Protein AF-A0A2I0U161-F1 (afdb_monomer_lite)

InterPro domains:
  IPR012852 Calcium binding and coiled-coil domain-like [PF07888] (81-369)
  IPR041611 SKICH domain [PF17751] (10-76)
  IPR051002 Ubiquitin-binding and autophagy-associated domain-containing protein [PTHR31915] (11-538)

Radius of gyration: 94.21 Å; chains: 1; bounding box: 213×120×271 Å

Structure (mmCIF, N/CA/C/O backbone):
data_AF-A0A2I0U161-F1
#
_entry.id   AF-A0A2I0U161-F1
#
loop_
_atom_site.group_PDB
_atom_site.id
_atom_site.type_symbol
_atom_site.label_atom_id
_atom_site.label_alt_id
_atom_site.label_comp_id
_atom_site.label_asym_id
_atom_site.label_entity_id
_atom_site.label_seq_id
_atom_site.pdbx_PDB_ins_code
_atom_site.Cartn_x
_atom_site.Cartn_y
_atom_site.Cartn_z
_atom_site.occupancy
_atom_site.B_iso_or_equiv
_atom_site.auth_seq_id
_atom_site.auth_comp_id
_atom_site.auth_asym_id
_atom_site.auth_atom_id
_atom_site.pdbx_PDB_model_num
ATOM 1 N N . MET A 1 1 ? 90.622 52.569 -110.192 1.00 50.72 1 MET A N 1
ATOM 2 C CA . MET A 1 1 ? 90.508 51.304 -110.952 1.00 50.72 1 MET A CA 1
ATOM 3 C C . MET A 1 1 ? 89.036 51.105 -111.266 1.00 50.72 1 MET A C 1
ATOM 5 O O . MET A 1 1 ? 88.231 51.271 -110.363 1.00 50.72 1 MET A O 1
ATOM 9 N N . SER A 1 2 ? 88.685 50.882 -112.530 1.00 50.69 2 SER A N 1
ATOM 10 C CA . SER A 1 2 ? 87.292 50.787 -112.996 1.00 50.69 2 SER A CA 1
ATOM 11 C C . SER A 1 2 ? 86.646 49.446 -112.603 1.00 50.69 2 SER A C 1
ATOM 13 O O . SER A 1 2 ? 87.387 48.467 -112.459 1.00 50.69 2 SER A O 1
ATOM 15 N N . PRO A 1 3 ? 85.306 49.372 -112.456 1.00 58.84 3 PRO A N 1
ATOM 16 C CA . PRO A 1 3 ? 84.601 48.122 -112.169 1.00 58.84 3 PRO A CA 1
ATOM 17 C C . PRO A 1 3 ? 84.909 47.044 -113.218 1.00 58.84 3 PRO A C 1
ATOM 19 O O . PRO A 1 3 ? 85.088 47.329 -114.403 1.00 58.84 3 PRO A O 1
ATOM 22 N N . ALA A 1 4 ? 85.004 45.802 -112.753 1.00 63.31 4 ALA A N 1
ATOM 23 C CA . ALA A 1 4 ? 85.374 44.612 -113.512 1.00 63.31 4 ALA A CA 1
ATOM 24 C C . ALA A 1 4 ? 84.155 43.670 -113.596 1.00 63.31 4 ALA A C 1
ATOM 26 O O . ALA A 1 4 ? 83.502 43.462 -112.570 1.00 63.31 4 ALA A O 1
ATOM 27 N N . PRO A 1 5 ? 83.770 43.141 -114.770 1.00 67.62 5 PRO A N 1
ATOM 28 C CA . PRO A 1 5 ? 82.579 42.303 -114.874 1.00 67.62 5 PRO A CA 1
ATOM 29 C C . PRO A 1 5 ? 82.825 40.861 -114.398 1.00 67.62 5 PRO A C 1
ATOM 31 O O . PRO A 1 5 ? 83.836 40.240 -114.716 1.00 67.62 5 PRO A O 1
ATOM 34 N N . SER A 1 6 ? 81.865 40.298 -113.663 1.00 69.00 6 SER A N 1
ATOM 35 C CA . SER A 1 6 ? 81.750 38.851 -113.447 1.00 69.00 6 SER A CA 1
ATOM 36 C C . SER A 1 6 ? 80.784 38.278 -114.477 1.00 69.00 6 SER A C 1
ATOM 38 O O . SER A 1 6 ? 79.615 38.664 -114.532 1.00 69.00 6 SER A O 1
ATOM 40 N N . ALA A 1 7 ? 81.283 37.375 -115.309 1.00 69.00 7 ALA A N 1
ATOM 41 C CA . ALA A 1 7 ? 80.540 36.771 -116.401 1.00 69.00 7 ALA A CA 1
ATOM 42 C C . ALA A 1 7 ? 80.150 35.330 -116.056 1.00 69.00 7 ALA A C 1
ATOM 44 O O . ALA A 1 7 ? 80.953 34.577 -115.510 1.00 69.00 7 ALA A O 1
ATOM 45 N N . LEU A 1 8 ? 78.924 34.940 -116.388 1.00 77.94 8 LEU A N 1
ATOM 46 C CA . LEU A 1 8 ? 78.521 33.544 -116.488 1.00 77.94 8 LEU A CA 1
ATOM 47 C C . LEU A 1 8 ? 78.886 33.059 -117.889 1.00 77.94 8 LEU A C 1
ATOM 49 O O . LEU A 1 8 ? 78.466 33.658 -118.880 1.00 77.94 8 LEU A O 1
ATOM 53 N N . VAL A 1 9 ? 79.663 31.988 -117.974 1.00 69.00 9 VAL A N 1
ATOM 54 C CA . VAL A 1 9 ? 80.212 31.497 -119.237 1.00 69.00 9 VAL A CA 1
ATOM 55 C C . VAL A 1 9 ? 79.930 30.002 -119.360 1.00 69.00 9 VAL A C 1
ATOM 57 O O . VAL A 1 9 ? 80.075 29.265 -118.383 1.00 69.00 9 VAL A O 1
ATOM 60 N N . SER A 1 10 ? 79.513 29.550 -120.544 1.00 68.38 10 SER A N 1
ATOM 61 C CA . SER A 1 10 ? 79.378 28.119 -120.839 1.00 68.38 10 SER A CA 1
ATOM 62 C C . SER A 1 10 ? 80.756 27.455 -120.815 1.00 68.38 10 SER A C 1
ATOM 64 O O . SER A 1 10 ? 81.716 27.992 -121.373 1.00 68.38 10 SER A O 1
ATOM 66 N N . VAL A 1 11 ? 80.876 26.303 -120.157 1.00 71.75 11 VAL A N 1
ATOM 67 C CA . VAL A 1 11 ? 82.139 25.560 -120.026 1.00 71.75 11 VAL A CA 1
ATOM 68 C C . VAL A 1 11 ? 82.678 25.206 -121.422 1.00 71.75 11 VAL A C 1
ATOM 70 O O . VAL A 1 11 ? 81.944 24.695 -122.258 1.00 71.75 11 VAL A O 1
ATOM 73 N N . GLY A 1 12 ? 83.959 25.502 -121.689 1.00 68.25 12 GLY A N 1
ATOM 74 C CA . GLY A 1 12 ? 84.580 25.354 -123.022 1.00 68.25 12 GLY A CA 1
ATOM 75 C C . GLY A 1 12 ? 84.825 26.664 -123.790 1.00 68.25 12 GLY A C 1
ATOM 76 O O . GLY A 1 12 ? 85.214 26.631 -124.956 1.00 68.25 12 GLY A O 1
ATOM 77 N N . TRP A 1 13 ? 84.626 27.817 -123.149 1.00 79.19 13 TRP A N 1
ATOM 78 C CA . TRP A 1 13 ? 84.921 29.141 -123.707 1.00 79.19 13 TRP A CA 1
ATOM 79 C C . TRP A 1 13 ? 86.401 29.342 -124.074 1.00 79.19 13 TRP A C 1
ATOM 81 O O . TRP A 1 13 ? 87.299 28.813 -123.420 1.00 79.19 13 TRP A O 1
ATOM 91 N N . SER A 1 14 ? 86.660 30.144 -125.114 1.00 74.38 14 SER A N 1
ATOM 92 C CA . SER A 1 14 ? 88.018 30.450 -125.601 1.00 74.38 14 SER A CA 1
ATOM 93 C C . SER A 1 14 ? 88.450 31.879 -125.276 1.00 74.38 14 SER A C 1
ATOM 95 O O . SER A 1 14 ? 89.640 32.152 -125.109 1.00 74.38 14 SER A O 1
ATOM 97 N N . THR A 1 15 ? 87.501 32.813 -125.173 1.00 79.50 15 THR A N 1
ATOM 98 C CA . THR A 1 15 ? 87.773 34.222 -124.872 1.00 79.50 15 THR A CA 1
ATOM 99 C C . THR A 1 15 ? 86.749 34.804 -123.899 1.00 79.50 15 THR A C 1
ATOM 101 O O . THR A 1 15 ? 85.630 34.315 -123.781 1.00 79.50 15 THR A O 1
ATOM 104 N N . ALA A 1 16 ? 87.083 35.925 -123.250 1.00 79.12 16 ALA A N 1
ATOM 105 C CA . ALA A 1 16 ? 86.163 36.639 -122.356 1.00 79.12 16 ALA A CA 1
ATOM 106 C C . ALA A 1 16 ? 84.916 37.232 -123.059 1.00 79.12 16 ALA A C 1
ATOM 108 O O . ALA A 1 16 ? 84.091 37.862 -122.401 1.00 79.12 16 ALA A O 1
ATOM 109 N N . ARG A 1 17 ? 84.782 37.076 -124.385 1.00 79.75 17 ARG A N 1
ATOM 110 C CA . ARG A 1 17 ? 83.601 37.488 -125.161 1.00 79.75 17 ARG A CA 1
ATOM 111 C C . ARG A 1 17 ? 82.532 36.397 -125.247 1.00 79.75 17 ARG A C 1
ATOM 113 O O . ARG A 1 17 ? 81.406 36.723 -125.597 1.00 79.75 17 ARG A O 1
ATOM 120 N N . ASP A 1 18 ? 82.860 35.157 -124.888 1.00 83.62 18 ASP A N 1
ATOM 121 C CA . ASP A 1 18 ? 81.976 33.990 -125.028 1.00 83.62 18 ASP A CA 1
ATOM 122 C C . ASP A 1 18 ? 81.000 33.843 -123.840 1.00 83.62 18 ASP A C 1
ATOM 124 O O . ASP A 1 18 ? 80.571 32.742 -123.505 1.00 83.62 18 ASP A O 1
ATOM 128 N N . TYR A 1 19 ? 80.682 34.941 -123.145 1.00 85.00 19 TYR A N 1
ATOM 129 C CA . TYR A 1 19 ? 79.803 34.911 -121.977 1.00 85.00 19 TYR A CA 1
ATOM 130 C C . TYR A 1 19 ? 78.339 34.690 -122.374 1.00 85.00 19 TYR A C 1
ATOM 132 O O . TYR A 1 19 ? 77.871 35.211 -123.385 1.00 85.00 19 TYR A O 1
ATOM 140 N N . TYR A 1 20 ? 77.594 33.975 -121.529 1.00 86.75 20 TYR A N 1
ATOM 141 C CA . TYR A 1 20 ? 76.142 33.840 -121.657 1.00 86.75 20 TYR A CA 1
ATOM 142 C C . TYR A 1 20 ? 75.437 35.095 -121.126 1.00 86.75 20 TYR A C 1
ATOM 144 O O . TYR A 1 20 ? 74.627 35.721 -121.801 1.00 86.75 20 TYR A O 1
ATOM 152 N N . THR A 1 21 ? 75.795 35.508 -119.910 1.00 88.06 21 THR A N 1
ATOM 153 C CA . THR A 1 21 ? 75.337 36.755 -119.287 1.00 88.06 21 THR A CA 1
ATOM 154 C C . THR A 1 21 ? 76.431 37.297 -118.373 1.00 88.06 21 THR A C 1
ATOM 156 O O . THR A 1 21 ? 77.339 36.563 -117.987 1.00 88.06 21 THR A O 1
ATOM 159 N N . PHE A 1 22 ? 76.391 38.576 -118.015 1.00 88.44 22 PHE A N 1
ATOM 160 C CA . PHE A 1 22 ? 77.365 39.156 -117.093 1.00 88.44 22 PHE A CA 1
ATOM 161 C C . PHE A 1 22 ? 76.738 40.227 -116.212 1.00 88.44 22 PHE A C 1
ATOM 163 O O . PHE A 1 22 ? 75.762 40.879 -116.580 1.00 88.44 22 PHE A O 1
ATOM 170 N N . LEU A 1 23 ? 77.347 40.430 -115.049 1.00 86.94 23 LEU A N 1
ATOM 171 C CA . LEU A 1 23 ? 77.054 41.537 -114.153 1.00 86.94 23 LEU A CA 1
ATOM 172 C C . LEU A 1 23 ? 78.354 42.235 -113.775 1.00 86.94 23 LEU A C 1
ATOM 174 O O . LEU A 1 23 ? 79.402 41.610 -113.620 1.00 86.94 23 LEU A O 1
ATOM 178 N N . TRP A 1 24 ? 78.299 43.552 -113.611 1.00 84.56 24 TRP A N 1
ATOM 179 C CA . TRP A 1 24 ? 79.437 44.299 -113.087 1.00 84.56 24 TRP A CA 1
ATOM 180 C C . TRP A 1 24 ? 79.663 43.924 -111.624 1.00 84.56 24 TRP A C 1
ATOM 182 O O . TRP A 1 24 ? 78.730 43.995 -110.826 1.00 84.56 24 TRP A O 1
ATOM 192 N N . SER A 1 25 ? 80.893 43.541 -111.265 1.00 82.75 25 SER A N 1
ATOM 193 C CA . SER A 1 25 ? 81.237 43.349 -109.858 1.00 82.75 25 SER A CA 1
ATOM 194 C C . SER A 1 25 ? 81.191 44.710 -109.162 1.00 82.75 25 SER A C 1
ATOM 196 O O . SER A 1 25 ? 81.918 45.617 -109.590 1.00 82.75 25 SER A O 1
ATOM 198 N N . PRO A 1 26 ? 80.367 44.888 -108.114 1.00 81.25 26 PRO A N 1
ATOM 199 C CA . PRO A 1 26 ? 80.330 46.139 -107.375 1.00 81.25 26 PRO A CA 1
ATOM 200 C C . PRO A 1 26 ? 81.693 46.385 -106.726 1.00 81.25 26 PRO A C 1
ATOM 202 O O . PRO A 1 26 ? 82.349 45.456 -106.250 1.00 81.25 26 PRO A O 1
ATOM 205 N N . MET A 1 27 ? 82.132 47.641 -106.734 1.00 77.12 27 MET A N 1
ATOM 206 C CA . MET A 1 27 ? 83.358 48.047 -106.052 1.00 77.12 27 MET A CA 1
ATOM 207 C C . MET A 1 27 ? 83.079 48.091 -104.538 1.00 77.12 27 MET A C 1
ATOM 209 O O . MET A 1 27 ? 82.172 48.823 -104.140 1.00 77.12 27 MET A O 1
ATOM 213 N N . PRO A 1 28 ? 83.813 47.349 -103.687 1.00 79.81 28 PRO A N 1
ATOM 214 C CA . PRO A 1 28 ? 83.628 47.425 -102.239 1.00 79.81 28 PRO A CA 1
ATOM 215 C C . PRO A 1 28 ? 83.966 48.830 -101.716 1.00 79.81 28 PRO A C 1
ATOM 217 O O . PRO A 1 28 ? 85.031 49.357 -102.035 1.00 79.81 28 PRO A O 1
ATOM 220 N N . GLU A 1 29 ? 83.090 49.427 -100.900 1.00 74.38 29 GLU A N 1
ATOM 221 C CA . GLU A 1 29 ? 83.230 50.824 -100.438 1.00 74.38 29 GLU A CA 1
ATOM 222 C C . GLU A 1 29 ? 84.490 51.070 -99.579 1.00 74.38 29 GLU A C 1
ATOM 224 O O . GLU A 1 29 ? 85.057 52.157 -99.631 1.00 74.38 29 GLU A O 1
ATOM 229 N N . ASN A 1 30 ? 84.985 50.052 -98.861 1.00 73.75 30 ASN A N 1
ATOM 230 C CA . ASN A 1 30 ? 86.155 50.132 -97.968 1.00 73.75 30 ASN A CA 1
ATOM 231 C C . ASN A 1 30 ? 87.313 49.223 -98.425 1.00 73.75 30 ASN A C 1
ATOM 233 O O . ASN A 1 30 ? 87.887 48.479 -97.628 1.00 73.75 30 ASN A O 1
ATOM 237 N N . TYR A 1 31 ? 87.628 49.216 -99.722 1.00 77.19 31 TYR A N 1
ATOM 238 C CA . TYR A 1 31 ? 88.674 48.343 -100.263 1.00 77.19 31 TYR A CA 1
ATOM 239 C C . TYR A 1 31 ? 90.085 48.735 -99.779 1.00 77.19 31 TYR A C 1
ATOM 241 O O . TYR A 1 31 ? 90.550 49.848 -100.030 1.00 77.19 31 TYR A O 1
ATOM 249 N N . VAL A 1 32 ? 90.788 47.787 -99.149 1.00 77.81 32 VAL A N 1
ATOM 250 C CA . VAL A 1 32 ? 92.214 47.888 -98.788 1.00 77.81 32 VAL A CA 1
ATOM 251 C C . VAL A 1 32 ? 93.008 46.867 -99.602 1.00 77.81 32 VAL A C 1
ATOM 253 O O . VAL A 1 32 ? 92.640 45.691 -99.664 1.00 77.81 32 VAL A O 1
ATOM 256 N N . GLU A 1 33 ? 94.103 47.301 -100.226 1.00 74.75 33 GLU A N 1
ATOM 257 C CA . GLU A 1 33 ? 94.939 46.446 -101.074 1.00 74.75 33 GLU A CA 1
ATOM 258 C C . GLU A 1 33 ? 95.517 45.264 -100.267 1.00 74.75 33 GLU A C 1
ATOM 260 O O . GLU A 1 33 ? 96.139 45.456 -99.225 1.00 74.75 33 GLU A O 1
ATOM 265 N N . GLY A 1 34 ? 95.257 44.029 -100.720 1.00 75.50 34 GLY A N 1
ATOM 266 C CA . GLY A 1 34 ? 95.660 42.785 -100.043 1.00 75.50 34 GLY A CA 1
ATOM 267 C C . GLY A 1 34 ? 94.617 42.162 -99.100 1.00 75.50 34 GLY A C 1
ATOM 268 O O . GLY A 1 34 ? 94.847 41.067 -98.589 1.00 75.50 34 GLY A O 1
ATOM 269 N N . SER A 1 35 ? 93.465 42.806 -98.880 1.00 78.38 35 SER A N 1
ATOM 270 C CA . SER A 1 35 ? 92.367 42.238 -98.080 1.00 78.38 35 SER A CA 1
ATOM 271 C C . SER A 1 35 ? 91.498 41.252 -98.878 1.00 78.38 35 SER A C 1
ATOM 273 O O . SER A 1 35 ? 91.309 41.401 -100.085 1.00 78.38 35 SER A O 1
ATOM 275 N N . THR A 1 36 ? 90.956 40.230 -98.203 1.00 77.88 36 THR A N 1
ATOM 276 C CA . THR A 1 36 ? 89.962 39.315 -98.794 1.00 77.88 36 THR A CA 1
ATOM 277 C C . THR A 1 36 ? 88.570 39.901 -98.594 1.00 77.88 36 THR A C 1
ATOM 279 O O . THR A 1 36 ? 88.166 40.148 -97.459 1.00 77.88 36 THR A O 1
ATOM 282 N N . VAL A 1 37 ? 87.834 40.120 -99.686 1.00 79.69 37 VAL A N 1
ATOM 283 C CA . VAL A 1 37 ? 86.471 40.665 -99.656 1.00 79.69 37 VAL A CA 1
ATOM 284 C C . VAL A 1 37 ? 85.514 39.661 -100.287 1.00 79.69 37 VAL A C 1
ATOM 286 O O . VAL A 1 37 ? 85.737 39.210 -101.409 1.00 79.69 37 VAL A O 1
ATOM 289 N N . ASN A 1 38 ? 84.439 39.335 -99.571 1.00 81.75 38 ASN A N 1
ATOM 290 C CA . ASN A 1 38 ? 83.357 38.510 -100.095 1.00 81.75 38 ASN A CA 1
ATOM 291 C C . ASN A 1 38 ? 82.364 39.395 -100.852 1.00 81.75 38 ASN A C 1
ATOM 293 O O . ASN A 1 38 ? 81.832 40.353 -100.291 1.00 81.75 38 ASN A O 1
ATOM 297 N N . CYS A 1 39 ? 82.097 39.054 -102.110 1.00 78.88 39 CYS A N 1
ATOM 298 C CA . CYS A 1 39 ? 81.130 39.745 -102.957 1.00 78.88 39 CYS A CA 1
ATOM 299 C C . CYS A 1 39 ? 79.983 38.800 -103.315 1.00 78.88 39 CYS A C 1
ATOM 301 O O . CYS A 1 39 ? 80.203 37.618 -103.574 1.00 78.88 39 CYS A O 1
ATOM 303 N N . VAL A 1 40 ? 78.767 39.340 -103.376 1.00 83.12 40 VAL A N 1
ATOM 304 C CA . VAL A 1 40 ? 77.573 38.611 -103.812 1.00 83.12 40 VAL A CA 1
ATOM 305 C C . VAL A 1 40 ? 77.005 39.301 -105.044 1.00 83.12 40 VAL A C 1
ATOM 307 O O . VAL A 1 40 ? 76.886 40.526 -105.081 1.00 83.12 40 VAL A O 1
ATOM 310 N N . LEU A 1 41 ? 76.660 38.504 -106.052 1.00 84.75 41 LEU A N 1
ATOM 311 C CA . LEU A 1 41 ? 76.015 38.953 -107.280 1.00 84.75 41 LEU A CA 1
ATOM 312 C C . LEU A 1 41 ? 74.714 38.185 -107.477 1.00 84.75 41 LEU A C 1
ATOM 314 O O . LEU A 1 41 ? 74.690 36.960 -107.379 1.00 84.75 41 LEU A O 1
ATOM 318 N N . THR A 1 42 ? 73.648 38.912 -107.800 1.00 87.56 42 THR A N 1
ATOM 319 C CA . THR A 1 42 ? 72.323 38.329 -108.017 1.00 87.56 42 THR A CA 1
ATOM 320 C C . THR A 1 42 ? 71.986 38.361 -109.500 1.00 87.56 42 THR A C 1
ATOM 322 O O . THR A 1 42 ? 71.551 39.385 -110.029 1.00 87.56 42 THR A O 1
ATOM 325 N N . PHE A 1 43 ? 72.175 37.227 -110.173 1.00 85.44 43 PHE A N 1
ATOM 326 C CA . PHE A 1 43 ? 71.719 37.037 -111.546 1.00 85.44 43 PHE A CA 1
ATOM 327 C C . PHE A 1 43 ? 70.211 36.806 -111.558 1.00 85.44 43 PHE A C 1
ATOM 329 O O . PHE A 1 43 ? 69.696 35.932 -110.864 1.00 85.44 43 PHE A O 1
ATOM 336 N N . GLN A 1 44 ? 69.495 37.610 -112.338 1.00 86.19 44 GLN A N 1
ATOM 337 C CA . GLN A 1 44 ? 68.054 37.449 -112.481 1.00 86.19 44 GLN A CA 1
ATOM 338 C C . GLN A 1 44 ? 67.747 36.228 -113.350 1.00 86.19 44 GLN A C 1
ATOM 340 O O . GLN A 1 44 ? 68.358 36.055 -114.403 1.00 86.19 44 GLN A O 1
ATOM 345 N N . GLY A 1 45 ? 66.775 35.412 -112.931 1.00 83.06 45 GLY 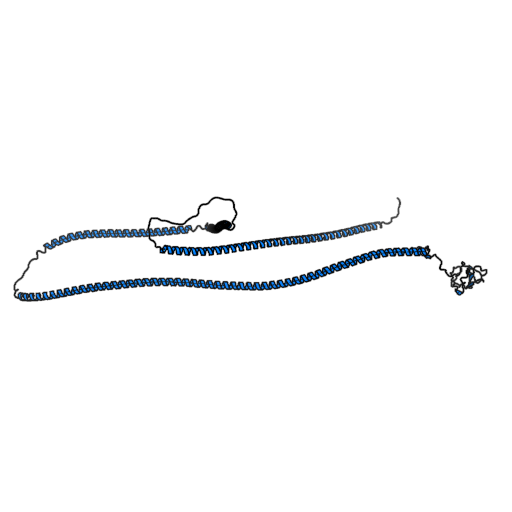A N 1
ATOM 346 C CA . GLY A 1 45 ? 66.499 34.108 -113.546 1.00 83.06 45 GLY A CA 1
ATOM 347 C C . GLY A 1 45 ? 66.195 34.150 -115.045 1.00 83.06 45 GLY A C 1
ATOM 348 O O . GLY A 1 45 ? 66.583 33.246 -115.768 1.00 83.06 45 GLY A O 1
ATOM 349 N N . TYR A 1 46 ? 65.586 35.227 -115.545 1.00 85.69 46 TYR A N 1
ATOM 350 C CA . TYR A 1 46 ? 65.275 35.378 -116.972 1.00 85.69 46 TYR A CA 1
ATOM 351 C C . TYR A 1 46 ? 66.503 35.667 -117.859 1.00 85.69 46 TYR A C 1
ATOM 353 O O . TYR A 1 46 ? 66.390 35.620 -119.080 1.00 85.69 46 TYR A O 1
ATOM 361 N N . TYR A 1 47 ? 67.666 35.961 -117.265 1.00 85.69 47 TYR A N 1
ATOM 362 C CA . TYR A 1 47 ? 68.953 36.051 -117.966 1.00 85.69 47 TYR A CA 1
ATOM 363 C C . TYR A 1 47 ? 69.808 34.791 -117.811 1.00 85.69 47 TYR A C 1
ATOM 365 O O . TYR A 1 47 ? 70.926 34.759 -118.324 1.00 85.69 47 TYR A O 1
ATOM 373 N N . LEU A 1 48 ? 69.337 33.794 -117.062 1.00 87.50 48 LEU A N 1
ATOM 374 C CA . LEU A 1 48 ? 70.059 32.547 -116.859 1.00 87.50 48 LEU A CA 1
ATOM 375 C C . LEU A 1 48 ? 69.692 31.529 -117.948 1.00 87.50 48 LEU A C 1
ATOM 377 O O . LEU A 1 48 ? 68.624 31.629 -118.558 1.00 87.50 48 LEU A O 1
ATOM 381 N N . PRO A 1 49 ? 70.582 30.566 -118.222 1.00 85.81 49 PRO A N 1
ATOM 382 C CA . PRO A 1 49 ? 70.254 29.403 -119.028 1.00 85.81 49 PRO A CA 1
ATOM 383 C C . PRO A 1 49 ? 69.047 28.651 -118.468 1.00 85.81 49 PRO A C 1
ATOM 385 O O . PRO A 1 49 ? 68.845 28.581 -117.254 1.00 85.81 49 PRO A O 1
ATOM 388 N N . ASN A 1 50 ? 68.258 28.072 -119.369 1.00 84.94 50 ASN A N 1
ATOM 389 C CA . ASN A 1 50 ? 67.254 27.081 -118.991 1.00 84.94 50 ASN A CA 1
ATOM 390 C C . ASN A 1 50 ? 67.942 25.738 -118.681 1.00 84.94 50 ASN A C 1
ATOM 392 O O . ASN A 1 50 ? 69.162 25.631 -118.784 1.00 84.94 50 ASN A O 1
ATOM 396 N N . ASP A 1 51 ? 67.172 24.705 -118.327 1.00 84.19 51 ASP A N 1
ATOM 397 C CA . ASP A 1 51 ? 67.700 23.337 -118.232 1.00 84.19 51 ASP A CA 1
ATOM 398 C C . ASP A 1 51 ? 67.991 22.785 -119.634 1.00 84.19 51 ASP A C 1
ATOM 400 O O . ASP A 1 51 ? 67.169 22.114 -120.258 1.00 84.19 51 ASP A O 1
ATOM 404 N N . ASP A 1 52 ? 69.142 23.183 -120.167 1.00 82.50 52 ASP A N 1
ATOM 405 C CA . ASP A 1 52 ? 69.609 22.901 -121.522 1.00 82.50 52 ASP A CA 1
ATOM 406 C C . ASP A 1 52 ? 70.609 21.740 -121.588 1.00 82.50 52 ASP A C 1
ATOM 408 O O . ASP A 1 52 ? 71.016 21.346 -122.678 1.00 82.50 52 ASP A O 1
ATOM 412 N N . GLY A 1 53 ? 70.971 21.149 -120.447 1.00 80.75 53 GLY A N 1
ATOM 413 C CA . GLY A 1 53 ? 71.964 20.075 -120.399 1.00 80.75 53 GLY A CA 1
ATOM 414 C C . GLY A 1 53 ? 73.410 20.553 -120.288 1.00 80.75 53 GLY A C 1
ATOM 415 O O . GLY A 1 53 ? 74.285 19.718 -120.059 1.00 80.75 53 GLY A O 1
ATOM 416 N N . GLU A 1 54 ? 73.669 21.855 -120.420 1.00 86.12 54 GLU A N 1
ATOM 417 C CA . GLU A 1 54 ? 75.021 22.397 -120.518 1.00 86.12 54 GLU A CA 1
ATOM 418 C C . GLU A 1 54 ? 75.588 22.790 -119.151 1.00 86.12 54 GLU A C 1
ATOM 420 O O . GLU A 1 54 ? 74.880 23.167 -118.212 1.00 86.12 54 GLU A O 1
ATOM 425 N N . PHE A 1 55 ? 76.912 22.710 -119.036 1.00 84.62 55 PHE A N 1
ATOM 426 C CA . PHE A 1 55 ? 77.610 23.157 -117.839 1.00 84.62 55 PHE A CA 1
ATOM 427 C C . PHE A 1 55 ? 78.037 24.613 -117.988 1.00 84.62 55 PHE A C 1
ATOM 429 O O . PHE A 1 55 ? 78.635 25.021 -118.983 1.00 84.62 55 PHE A O 1
ATOM 436 N N . TYR A 1 56 ? 77.790 25.384 -116.940 1.00 89.00 56 TYR A N 1
ATOM 437 C CA . TYR A 1 56 ? 78.148 26.783 -116.814 1.00 89.00 56 TYR A CA 1
ATOM 438 C C . TYR A 1 56 ? 79.108 26.976 -115.648 1.00 89.00 56 TYR A C 1
ATOM 440 O O . TYR A 1 56 ? 79.122 26.214 -114.684 1.00 89.00 56 TYR A O 1
ATOM 448 N N . GLN A 1 57 ? 79.923 28.017 -115.724 1.00 89.94 57 GLN A N 1
ATOM 449 C CA . GLN A 1 57 ? 80.783 28.436 -114.627 1.00 89.94 57 GLN A CA 1
ATOM 450 C C . GLN A 1 57 ? 80.820 29.960 -114.553 1.00 89.94 57 GLN A C 1
ATOM 452 O O . GLN A 1 57 ? 80.688 30.658 -115.562 1.00 89.94 57 GLN A O 1
ATOM 457 N N . PHE A 1 58 ? 81.022 30.496 -113.355 1.00 90.25 58 PHE A N 1
ATOM 458 C CA . PHE A 1 58 ? 81.277 31.918 -113.174 1.00 90.25 58 PHE A CA 1
ATOM 459 C C . PHE A 1 58 ? 82.748 32.209 -113.430 1.00 90.25 58 PHE A C 1
ATOM 461 O O . PHE A 1 58 ? 83.614 31.552 -112.859 1.00 90.25 58 PHE A O 1
ATOM 468 N N . CYS A 1 59 ? 83.034 33.219 -114.241 1.00 89.62 59 CYS A N 1
ATOM 469 C CA . CYS A 1 59 ? 84.376 33.719 -114.498 1.00 89.62 59 CYS A CA 1
ATOM 470 C C . CYS A 1 59 ? 84.476 35.196 -114.107 1.00 89.62 59 CYS A C 1
ATOM 472 O O . CYS A 1 59 ? 83.705 36.035 -114.574 1.00 89.62 59 CYS A O 1
ATOM 474 N N . TYR A 1 60 ? 85.455 35.533 -113.269 1.00 88.38 60 TYR A N 1
ATOM 475 C CA . TYR A 1 60 ? 85.739 36.918 -112.897 1.00 88.38 60 TYR A CA 1
ATOM 476 C C . TYR A 1 60 ? 86.703 37.541 -113.909 1.00 88.38 60 TYR A C 1
ATOM 478 O O . TYR A 1 60 ? 87.852 37.099 -114.025 1.00 88.38 60 TYR A O 1
ATOM 486 N N . VAL A 1 61 ? 86.252 38.570 -114.631 1.00 86.44 61 VAL A N 1
ATOM 487 C CA . VAL A 1 61 ? 87.014 39.238 -115.693 1.00 86.44 61 VAL A CA 1
ATOM 488 C C . VAL A 1 61 ? 87.356 40.659 -115.260 1.00 86.44 61 VAL A C 1
ATOM 490 O O . VAL A 1 61 ? 86.498 41.432 -114.859 1.00 86.44 61 VAL A O 1
ATOM 493 N N . THR A 1 62 ? 88.624 41.041 -115.340 1.00 83.94 62 THR A N 1
ATOM 494 C CA . THR A 1 62 ? 89.084 42.392 -114.981 1.00 83.94 62 THR A CA 1
ATOM 495 C C . THR A 1 62 ? 88.717 43.428 -116.049 1.00 83.94 62 THR A C 1
ATOM 497 O O . THR A 1 62 ? 88.470 43.087 -117.203 1.00 83.94 62 THR A O 1
ATOM 500 N N . HIS A 1 63 ? 88.772 44.725 -115.718 1.00 79.88 63 HIS A N 1
ATOM 501 C CA . HIS A 1 63 ? 88.545 45.818 -116.684 1.00 79.88 63 HIS A CA 1
ATOM 502 C C . HIS A 1 63 ? 89.531 45.827 -117.874 1.00 79.88 63 HIS A C 1
ATOM 504 O O . HIS A 1 63 ? 89.270 46.488 -118.875 1.00 79.88 63 HIS A O 1
ATOM 510 N N . LYS A 1 64 ? 90.662 45.111 -117.775 1.00 81.50 64 LYS A N 1
ATOM 511 C CA . LYS A 1 64 ? 91.626 44.914 -118.873 1.00 81.50 64 LYS A CA 1
ATOM 512 C C . LYS A 1 64 ? 91.279 43.723 -119.779 1.00 81.50 64 LYS A C 1
ATOM 514 O O . LYS A 1 64 ? 91.970 43.502 -120.765 1.00 81.50 64 LYS A O 1
ATOM 519 N N . GLY A 1 65 ? 90.237 42.957 -119.446 1.00 79.31 65 GLY A N 1
ATOM 520 C CA . GLY A 1 65 ? 89.824 41.750 -120.168 1.00 79.31 65 GLY A CA 1
ATOM 521 C C . GLY A 1 65 ? 90.513 40.456 -119.716 1.00 79.31 65 GLY A C 1
ATOM 522 O O . GLY A 1 65 ? 90.334 39.428 -120.360 1.00 79.31 65 GLY A O 1
ATOM 523 N N . GLU A 1 66 ? 91.290 40.475 -118.627 1.00 84.56 66 GLU A N 1
ATOM 524 C CA . GLU A 1 66 ? 91.964 39.280 -118.091 1.00 84.56 66 GLU A CA 1
ATOM 525 C C . GLU A 1 66 ? 91.058 38.513 -117.122 1.00 84.56 66 GLU A C 1
ATOM 527 O O . GLU A 1 66 ? 90.448 39.128 -116.245 1.00 84.56 66 GLU A O 1
ATOM 532 N N . ILE A 1 67 ? 91.034 37.183 -117.211 1.00 85.38 67 ILE A N 1
ATOM 533 C CA . ILE A 1 67 ? 90.242 36.310 -116.332 1.00 85.38 67 ILE A CA 1
ATOM 534 C C . ILE A 1 67 ? 91.077 35.949 -115.101 1.00 85.38 67 ILE A C 1
ATOM 536 O O . ILE A 1 67 ? 92.185 35.432 -115.230 1.00 85.38 67 ILE A O 1
ATOM 540 N N . ARG A 1 68 ? 90.569 36.252 -113.901 1.00 87.19 68 ARG A N 1
ATOM 541 C CA . ARG A 1 68 ? 91.299 36.096 -112.625 1.00 87.19 68 ARG A CA 1
ATOM 542 C C . ARG A 1 68 ? 90.694 35.067 -111.668 1.00 87.19 68 ARG A C 1
ATOM 544 O O . ARG A 1 68 ? 91.278 34.817 -110.621 1.00 87.19 68 ARG A O 1
ATOM 551 N N . GLY A 1 69 ? 89.575 34.447 -112.028 1.00 86.12 69 GLY A N 1
ATOM 552 C CA . GLY A 1 69 ? 88.983 33.346 -111.269 1.00 86.12 69 GLY A CA 1
ATOM 553 C C . GLY A 1 69 ? 87.882 32.652 -112.063 1.00 86.12 69 GLY A C 1
ATOM 554 O O . GLY A 1 69 ? 87.219 33.300 -112.872 1.00 86.12 69 GLY A O 1
ATOM 555 N N . ALA A 1 70 ? 87.703 31.351 -111.835 1.00 87.44 70 ALA A N 1
ATOM 556 C CA . ALA A 1 70 ? 86.624 30.546 -112.400 1.00 87.44 70 ALA A CA 1
ATOM 557 C C . ALA A 1 70 ? 86.044 29.613 -111.323 1.00 87.44 70 ALA A C 1
ATOM 559 O O . ALA A 1 70 ? 86.808 29.044 -110.542 1.00 87.44 70 ALA A O 1
ATOM 560 N N . SER A 1 71 ? 84.718 29.479 -111.251 1.00 87.69 71 SER A N 1
ATOM 561 C CA . SER A 1 71 ? 84.048 28.565 -110.316 1.00 87.69 71 SER A CA 1
ATOM 562 C C . SER A 1 71 ? 84.100 27.112 -110.795 1.00 87.69 71 SER A C 1
ATOM 564 O O . SER A 1 71 ? 84.422 26.837 -111.950 1.00 87.69 71 SER A O 1
ATOM 566 N N . THR A 1 72 ? 83.707 26.172 -109.928 1.00 84.06 72 THR A N 1
ATOM 567 C CA . THR A 1 72 ? 83.386 24.806 -110.361 1.00 84.06 72 THR A CA 1
ATOM 568 C C . THR A 1 72 ? 82.210 24.831 -111.349 1.00 84.06 72 THR A C 1
ATOM 570 O O . THR A 1 72 ? 81.287 25.627 -111.139 1.00 84.06 72 THR A O 1
ATOM 573 N N . PRO A 1 73 ? 82.217 23.989 -112.396 1.00 87.56 73 PRO A N 1
ATOM 574 C CA . PRO A 1 73 ? 81.084 23.827 -113.303 1.00 87.56 73 PRO A CA 1
ATOM 575 C C . PRO A 1 73 ? 79.792 23.445 -112.572 1.00 87.56 73 PRO A C 1
ATOM 577 O O . PRO A 1 73 ? 79.812 22.600 -111.678 1.00 87.56 73 PRO A O 1
ATOM 580 N N . PHE A 1 74 ? 78.668 24.030 -112.973 1.00 85.88 74 PHE A N 1
ATOM 581 C CA . PHE A 1 74 ? 77.326 23.713 -112.484 1.00 85.88 74 PHE A CA 1
ATOM 582 C C . PHE A 1 74 ? 76.317 23.746 -113.634 1.00 85.88 74 PHE A C 1
ATOM 584 O O . PHE A 1 74 ? 76.575 24.331 -114.680 1.00 85.88 74 PHE A O 1
ATOM 591 N N . GLN A 1 75 ? 75.158 23.128 -113.440 1.00 86.69 75 GLN A N 1
ATOM 592 C CA . GLN A 1 75 ? 74.068 23.141 -114.412 1.00 86.69 75 GLN A CA 1
ATOM 593 C C . GLN A 1 75 ? 72.804 23.693 -113.759 1.00 86.69 75 GLN A C 1
ATOM 595 O O . GLN A 1 75 ? 72.538 23.435 -112.583 1.00 86.69 75 GLN A O 1
ATOM 600 N N . PHE A 1 76 ? 72.004 24.419 -114.533 1.00 85.25 76 PHE A N 1
ATOM 601 C CA . PHE A 1 76 ? 70.652 24.783 -114.135 1.00 85.25 76 PHE A CA 1
ATOM 602 C C . PHE A 1 76 ? 69.723 23.592 -114.392 1.00 85.25 76 PHE A C 1
ATOM 604 O O . PHE A 1 76 ? 69.490 23.243 -115.539 1.00 85.25 76 PHE A O 1
ATOM 611 N N . ARG A 1 77 ? 69.220 22.943 -113.333 1.00 79.94 77 ARG A N 1
ATOM 612 C CA . ARG A 1 77 ? 68.220 21.860 -113.416 1.00 79.94 77 ARG A CA 1
ATOM 613 C C . ARG A 1 77 ? 67.081 22.095 -112.431 1.00 79.94 77 ARG A C 1
ATOM 615 O O . ARG A 1 77 ? 67.308 22.609 -111.335 1.00 79.94 77 ARG A O 1
ATOM 622 N N . THR A 1 78 ? 65.868 21.670 -112.775 1.00 73.38 78 THR A N 1
ATOM 623 C CA . THR A 1 78 ? 64.758 21.556 -111.809 1.00 73.38 78 THR A CA 1
ATOM 624 C C . THR A 1 78 ? 64.941 20.314 -110.930 1.00 73.38 78 THR A C 1
ATOM 626 O O . THR A 1 78 ? 65.172 19.227 -111.457 1.00 73.38 78 THR A O 1
ATOM 629 N N . SER A 1 79 ? 64.842 20.449 -109.601 1.00 59.12 79 SER A N 1
ATOM 630 C CA . SER A 1 79 ? 65.035 19.331 -108.663 1.00 59.12 79 SER A CA 1
ATOM 631 C C . SER A 1 79 ? 63.993 18.222 -108.879 1.00 59.12 79 SER A C 1
ATOM 633 O O . SER A 1 79 ? 62.786 18.460 -108.843 1.00 59.12 79 SER A O 1
ATOM 635 N N . SER A 1 80 ? 64.462 16.994 -109.126 1.00 52.34 80 SER A N 1
ATOM 636 C CA . SER A 1 80 ? 63.617 15.806 -109.310 1.00 52.34 80 SER A CA 1
ATOM 637 C C . SER A 1 80 ? 63.364 15.107 -107.960 1.00 52.34 80 SER A C 1
ATOM 639 O O . SER A 1 80 ? 64.297 15.023 -107.165 1.00 52.34 80 SER A O 1
ATOM 641 N N . PRO A 1 81 ? 62.165 14.552 -107.673 1.00 56.19 81 PRO A N 1
ATOM 642 C CA . PRO A 1 81 ? 61.818 13.964 -106.366 1.00 56.19 81 PRO A CA 1
ATOM 643 C C . PRO A 1 81 ? 62.522 12.638 -106.019 1.00 56.19 81 PRO A C 1
ATOM 645 O O . PRO A 1 81 ? 62.183 12.015 -105.013 1.00 56.19 81 PRO A O 1
ATOM 648 N N . VAL A 1 82 ? 63.444 12.166 -106.860 1.00 51.59 82 VAL A N 1
ATOM 649 C CA . VAL A 1 82 ? 64.101 10.852 -106.758 1.00 51.59 82 VAL A CA 1
ATOM 650 C C . VAL A 1 82 ? 65.531 11.016 -106.229 1.00 51.59 82 VAL A C 1
ATOM 652 O O . VAL A 1 82 ? 66.494 10.595 -106.856 1.00 51.59 82 VAL A O 1
ATOM 655 N N . GLU A 1 83 ? 65.675 11.652 -105.067 1.00 55.62 83 GLU A N 1
ATOM 656 C CA . GLU A 1 83 ? 66.877 11.527 -104.233 1.00 55.62 83 GLU A CA 1
ATOM 657 C C . GLU A 1 83 ? 66.466 10.881 -102.899 1.00 55.62 83 GLU A C 1
ATOM 659 O O . GLU A 1 83 ? 65.780 11.465 -102.064 1.00 55.62 83 GLU A O 1
ATOM 664 N N . GLU A 1 84 ? 66.822 9.601 -102.753 1.00 56.12 84 GLU A N 1
ATOM 665 C CA . GLU A 1 84 ? 66.381 8.639 -101.725 1.00 56.12 84 GLU A CA 1
ATOM 666 C C . GLU A 1 84 ? 67.198 8.711 -100.416 1.00 56.12 84 GLU A C 1
ATOM 668 O O . GLU A 1 84 ? 67.125 7.829 -99.559 1.00 56.12 84 GLU A O 1
ATOM 673 N N . LEU A 1 85 ? 67.983 9.770 -100.237 1.00 56.22 85 LEU A N 1
ATOM 674 C CA . LEU A 1 85 ? 68.867 9.950 -99.091 1.00 56.22 85 LEU A CA 1
ATOM 675 C C . LEU A 1 85 ? 68.413 11.175 -98.300 1.00 56.22 85 LEU A C 1
ATOM 677 O O . LEU A 1 85 ? 68.492 12.301 -98.783 1.00 56.22 85 LEU A O 1
ATOM 681 N N . LEU A 1 86 ? 67.915 10.945 -97.082 1.00 59.00 86 LEU A N 1
ATOM 682 C CA . LEU A 1 86 ? 67.571 12.010 -96.145 1.00 59.00 86 LEU A CA 1
ATOM 683 C C . LEU A 1 86 ? 68.648 12.066 -95.061 1.00 59.00 86 LEU A C 1
ATOM 685 O O . LEU A 1 86 ? 68.952 11.063 -94.414 1.00 59.00 86 LEU A O 1
ATOM 689 N N . THR A 1 87 ? 69.225 13.246 -94.864 1.00 58.19 87 THR A N 1
ATOM 690 C CA . THR A 1 87 ? 70.114 13.526 -93.737 1.00 58.19 87 THR A CA 1
ATOM 691 C C . THR A 1 87 ? 69.267 13.884 -92.523 1.00 58.19 87 THR A C 1
ATOM 693 O O . THR A 1 87 ? 68.527 14.869 -92.564 1.00 58.19 87 THR A O 1
ATOM 696 N N . MET A 1 88 ? 69.358 13.092 -91.455 1.00 60.88 88 MET A N 1
ATOM 697 C CA . MET A 1 88 ? 68.804 13.460 -90.152 1.00 60.88 88 MET A CA 1
ATOM 698 C C . MET A 1 88 ? 69.916 13.847 -89.186 1.00 60.88 88 MET A C 1
ATOM 700 O O . MET A 1 88 ? 70.991 13.245 -89.191 1.00 60.88 88 MET A O 1
ATOM 704 N N . GLU A 1 89 ? 69.625 14.845 -88.357 1.00 56.41 89 GLU A N 1
ATOM 705 C CA . GLU A 1 89 ? 70.393 15.151 -87.155 1.00 56.41 89 GLU A CA 1
ATOM 706 C C . GLU A 1 89 ? 70.060 14.088 -86.097 1.00 56.41 89 GLU A C 1
ATOM 708 O O . GLU A 1 89 ? 68.886 13.795 -85.852 1.00 56.41 89 GLU A O 1
ATOM 713 N N . ASP A 1 90 ? 71.085 13.455 -85.528 1.00 57.94 90 ASP A N 1
ATOM 714 C CA . ASP A 1 90 ? 70.934 12.480 -84.447 1.00 57.94 90 ASP A CA 1
ATOM 715 C C . ASP A 1 90 ? 70.467 13.198 -83.168 1.00 57.94 90 ASP A C 1
ATOM 717 O O . ASP A 1 90 ? 71.042 14.219 -82.785 1.00 57.94 90 ASP A O 1
ATOM 721 N N . GLU A 1 91 ? 69.446 12.677 -82.476 1.00 61.38 91 GLU A N 1
ATOM 722 C CA . GLU A 1 91 ? 68.837 13.316 -81.287 1.00 61.38 91 GLU A CA 1
ATOM 723 C C . GLU A 1 91 ? 69.769 13.340 -80.049 1.00 61.38 91 GLU A C 1
ATOM 725 O O . GLU A 1 91 ? 69.353 13.697 -78.946 1.00 61.38 91 GLU A O 1
ATOM 730 N N . GLY A 1 92 ? 71.049 12.994 -80.214 1.00 57.72 92 GLY A N 1
ATOM 731 C CA . GLY A 1 92 ? 72.087 13.030 -79.189 1.00 57.72 92 GLY A CA 1
ATOM 732 C C . GLY A 1 92 ? 73.258 13.950 -79.537 1.00 57.72 92 GLY A C 1
ATOM 733 O O . GLY A 1 92 ? 74.360 13.447 -79.714 1.00 57.72 92 GLY A O 1
ATOM 734 N N . ASN A 1 93 ? 73.041 15.273 -79.613 1.00 52.12 93 ASN A N 1
ATOM 735 C CA . ASN A 1 93 ? 74.058 16.351 -79.595 1.00 52.12 93 ASN A CA 1
ATOM 736 C C . ASN A 1 93 ? 75.416 16.048 -80.278 1.00 52.12 93 ASN A C 1
ATOM 738 O O . ASN A 1 93 ? 76.474 16.459 -79.797 1.00 52.12 93 ASN A O 1
ATOM 742 N N . SER A 1 94 ? 75.395 15.340 -81.402 1.00 49.47 94 SER A N 1
ATOM 743 C CA . SER A 1 94 ? 76.581 14.954 -82.158 1.00 49.47 94 SER A CA 1
ATOM 744 C C . SER A 1 94 ? 76.433 15.551 -83.548 1.00 49.47 94 SER A C 1
ATOM 746 O O . SER A 1 94 ? 75.432 15.300 -84.211 1.00 49.47 94 SER A O 1
ATOM 748 N N . ASP A 1 95 ? 77.418 16.339 -83.980 1.00 55.53 95 ASP A N 1
ATOM 749 C CA . ASP A 1 95 ? 77.493 17.072 -85.263 1.00 55.53 95 ASP A CA 1
ATOM 750 C C . ASP A 1 95 ? 77.653 16.119 -86.481 1.00 55.53 95 ASP A C 1
ATOM 752 O O . ASP A 1 95 ? 78.368 16.384 -87.447 1.00 55.53 95 ASP A O 1
ATOM 756 N N . MET A 1 96 ? 77.047 14.931 -86.395 1.00 55.44 96 MET A N 1
ATOM 757 C CA . MET A 1 96 ? 77.162 13.813 -87.318 1.00 55.44 96 MET A CA 1
ATOM 758 C C . MET A 1 96 ? 75.820 13.610 -88.023 1.00 55.44 96 MET A C 1
ATOM 760 O O . MET A 1 96 ? 74.864 13.092 -87.451 1.00 55.44 96 MET A O 1
ATOM 764 N N . LEU A 1 97 ? 75.759 14.009 -89.293 1.00 58.72 97 LEU A N 1
ATOM 765 C CA . LEU A 1 97 ? 74.602 13.777 -90.156 1.00 58.72 97 LEU A CA 1
ATOM 766 C C . LEU A 1 97 ? 74.590 12.312 -90.594 1.00 58.72 97 LEU A C 1
ATOM 768 O O . LEU A 1 97 ? 75.452 11.873 -91.359 1.00 58.72 97 LEU A O 1
ATOM 772 N N . VAL A 1 98 ? 73.605 11.549 -90.124 1.00 63.41 98 VAL A N 1
ATOM 773 C CA . VAL A 1 98 ? 73.436 10.158 -90.548 1.00 63.41 98 VAL A CA 1
ATOM 774 C C . VAL A 1 98 ? 72.573 10.142 -91.806 1.00 63.41 98 VAL A C 1
ATOM 776 O O . VAL A 1 98 ? 71.407 10.545 -91.796 1.00 63.41 98 VAL A O 1
ATOM 779 N N . VAL A 1 99 ? 73.157 9.677 -92.911 1.00 61.53 99 VAL A N 1
ATOM 780 C CA . VAL A 1 99 ? 72.433 9.453 -94.163 1.00 61.53 99 VAL A CA 1
ATOM 781 C C . VAL A 1 99 ? 71.697 8.123 -94.044 1.00 61.53 99 VAL A C 1
ATOM 783 O O . VAL A 1 99 ? 72.312 7.058 -94.082 1.00 61.53 99 VAL A O 1
ATOM 786 N N . THR A 1 100 ? 70.378 8.182 -93.881 1.00 65.31 100 THR A N 1
ATOM 787 C CA . THR A 1 100 ? 69.525 6.989 -93.830 1.00 65.31 100 THR A CA 1
ATOM 788 C C . THR A 1 100 ? 68.522 7.003 -94.972 1.00 65.31 100 THR A C 1
ATOM 790 O O . THR A 1 100 ? 68.149 8.054 -95.503 1.00 65.31 100 THR A O 1
ATOM 793 N N . THR A 1 101 ? 68.085 5.815 -95.385 1.00 73.00 101 THR A N 1
ATOM 794 C CA . THR A 1 101 ? 67.008 5.701 -96.364 1.00 73.00 101 THR A CA 1
ATOM 795 C C . THR A 1 101 ? 65.693 6.106 -95.703 1.00 73.00 101 THR A C 1
ATOM 797 O O . THR A 1 101 ? 65.395 5.738 -94.563 1.00 73.00 101 THR A O 1
ATOM 800 N N . LYS A 1 102 ? 64.861 6.854 -96.432 1.00 75.44 102 LYS A N 1
ATOM 801 C CA . LYS A 1 102 ? 63.544 7.307 -95.953 1.00 75.44 102 LYS A CA 1
ATOM 802 C C . LYS A 1 102 ? 62.665 6.156 -95.436 1.00 75.44 102 LYS A C 1
ATOM 804 O O . LYS A 1 102 ? 61.884 6.360 -94.510 1.00 75.44 102 LYS A O 1
ATOM 809 N N . ALA A 1 103 ? 62.799 4.961 -96.017 1.00 78.25 103 ALA A N 1
ATOM 810 C CA . ALA A 1 103 ? 62.062 3.766 -95.613 1.00 78.25 103 ALA A CA 1
ATOM 811 C C . ALA A 1 103 ? 62.419 3.306 -94.1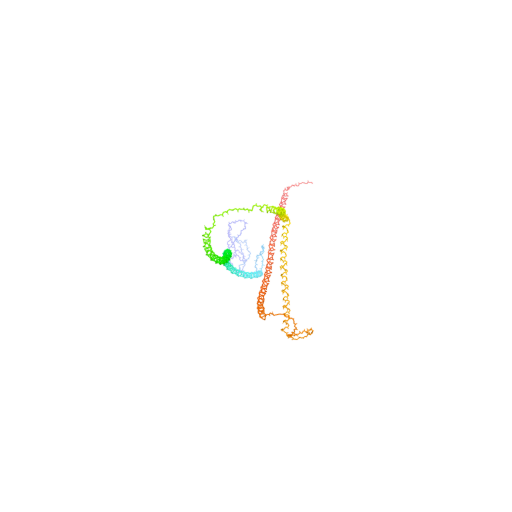87 1.00 78.25 103 ALA A C 1
ATOM 813 O O . ALA A 1 103 ? 61.521 3.183 -93.357 1.00 78.25 103 ALA A O 1
ATOM 814 N N . GLY A 1 104 ? 63.710 3.151 -93.870 1.00 78.50 104 GLY A N 1
ATOM 815 C CA . GLY A 1 104 ? 64.145 2.662 -92.554 1.00 78.50 104 GLY A CA 1
ATOM 816 C C . GLY A 1 104 ? 63.779 3.609 -91.406 1.00 78.50 104 GLY A C 1
ATOM 817 O O . GLY A 1 104 ? 63.384 3.171 -90.327 1.00 78.50 104 GLY A O 1
ATOM 818 N N . LEU A 1 105 ? 63.817 4.923 -91.649 1.00 81.19 105 LEU A N 1
ATOM 819 C CA . LEU A 1 105 ? 63.371 5.911 -90.665 1.00 81.19 105 LEU A CA 1
ATOM 820 C C . LEU A 1 105 ? 61.870 5.802 -90.363 1.00 81.19 105 LEU A C 1
ATOM 822 O O . LEU A 1 105 ? 61.448 5.917 -89.210 1.00 81.19 105 LEU A O 1
ATOM 826 N N . LEU A 1 106 ? 61.052 5.643 -91.406 1.00 82.31 106 LEU A N 1
ATOM 827 C CA . LEU A 1 106 ? 59.608 5.506 -91.242 1.00 82.31 106 LEU A CA 1
ATOM 828 C C . LEU A 1 106 ? 59.265 4.208 -90.507 1.00 82.31 106 LEU A C 1
ATOM 830 O O . LEU A 1 106 ? 58.417 4.243 -89.621 1.00 82.31 106 LEU A O 1
ATOM 834 N N . GLU A 1 107 ? 59.957 3.107 -90.803 1.00 84.69 107 GLU A N 1
ATOM 835 C CA . GLU A 1 107 ? 59.814 1.838 -90.080 1.00 84.69 107 GLU A CA 1
ATOM 836 C C . GLU A 1 107 ? 60.134 1.990 -88.587 1.00 84.69 107 GLU A C 1
ATOM 838 O O . GLU A 1 107 ? 59.315 1.610 -87.749 1.00 84.69 107 GLU A O 1
ATOM 843 N N . PHE A 1 108 ? 61.252 2.638 -88.237 1.00 85.75 108 PHE A N 1
ATOM 844 C CA . PHE A 1 108 ? 61.608 2.897 -86.837 1.00 85.75 108 PHE A CA 1
ATOM 845 C C . PHE A 1 108 ? 60.568 3.769 -86.114 1.00 85.75 108 PHE A C 1
ATOM 847 O O . PHE A 1 108 ? 60.165 3.465 -84.988 1.00 85.75 108 PHE A O 1
ATOM 854 N N . LYS A 1 109 ? 60.080 4.840 -86.760 1.00 88.38 109 LYS A N 1
ATOM 855 C CA . LYS A 1 109 ? 59.018 5.691 -86.194 1.00 88.38 109 LYS A CA 1
ATOM 856 C C . LYS A 1 109 ? 57.717 4.917 -85.990 1.00 88.38 109 LYS A C 1
ATOM 858 O O . LYS A 1 109 ? 57.071 5.092 -84.959 1.00 88.38 109 LYS A O 1
ATOM 863 N N . ILE A 1 110 ? 57.343 4.057 -86.937 1.00 91.19 110 ILE A N 1
ATOM 864 C CA . ILE A 1 110 ? 56.168 3.188 -86.814 1.00 91.19 110 ILE A CA 1
ATOM 865 C C . ILE A 1 110 ? 56.343 2.230 -85.632 1.00 91.19 110 ILE A C 1
ATOM 867 O O . ILE A 1 110 ? 55.432 2.117 -84.817 1.00 91.19 110 ILE A O 1
ATOM 871 N N . GLU A 1 111 ? 57.505 1.590 -85.485 1.00 91.88 111 GLU A N 1
ATOM 872 C CA . GLU A 1 111 ? 57.760 0.665 -84.377 1.00 91.88 111 GLU A CA 1
ATOM 873 C C . GLU A 1 111 ? 57.699 1.367 -83.009 1.00 91.88 111 GLU A C 1
ATOM 875 O O . GLU A 1 111 ? 57.082 0.847 -82.077 1.00 91.88 111 GLU A O 1
ATOM 880 N N . LYS A 1 112 ? 58.268 2.575 -82.892 1.00 92.62 112 LYS A N 1
ATOM 881 C CA . LYS A 1 112 ? 58.180 3.394 -81.671 1.00 92.62 112 LYS A CA 1
ATOM 882 C C . LYS A 1 112 ? 56.728 3.741 -81.326 1.00 92.62 112 LYS A C 1
ATOM 884 O O . LYS A 1 112 ? 56.303 3.512 -80.197 1.00 92.62 112 LYS A O 1
ATOM 889 N N . ILE A 1 113 ? 55.947 4.200 -82.307 1.00 93.12 113 ILE A N 1
ATOM 890 C CA . ILE A 1 113 ? 54.521 4.521 -82.124 1.00 93.12 113 ILE A CA 1
ATOM 891 C C . ILE A 1 113 ? 53.716 3.274 -81.730 1.00 93.12 113 ILE A C 1
ATOM 893 O O . ILE A 1 113 ? 52.808 3.363 -80.905 1.00 93.12 113 ILE A O 1
ATOM 897 N N . ILE A 1 114 ? 54.030 2.101 -82.292 1.00 94.00 114 ILE A N 1
ATOM 898 C CA . ILE A 1 114 ? 53.369 0.842 -81.923 1.00 94.00 114 ILE A CA 1
ATOM 899 C C . ILE A 1 114 ? 53.669 0.484 -80.463 1.00 94.00 114 ILE A C 1
ATOM 901 O O . ILE A 1 114 ? 52.732 0.186 -79.725 1.00 94.00 114 ILE A O 1
ATOM 905 N N . LYS A 1 115 ? 54.932 0.571 -80.023 1.00 94.75 115 LYS A N 1
ATOM 906 C CA . LYS A 1 115 ? 55.311 0.304 -78.624 1.00 94.75 115 LYS A CA 1
ATOM 907 C C . LYS A 1 115 ? 54.624 1.266 -77.653 1.00 94.75 115 LYS A C 1
ATOM 909 O O . LYS A 1 115 ? 54.015 0.816 -76.687 1.00 94.75 115 LYS A O 1
ATOM 914 N N . GLU A 1 116 ? 54.629 2.565 -77.949 1.00 94.31 116 GLU A N 1
ATOM 915 C CA . GLU A 1 116 ? 53.929 3.574 -77.141 1.00 94.31 116 GLU A CA 1
ATOM 916 C C . GLU A 1 116 ? 52.416 3.306 -77.086 1.00 94.31 116 GLU A C 1
ATOM 918 O O . GLU A 1 116 ? 51.804 3.365 -76.020 1.00 94.31 116 GLU A O 1
ATOM 923 N N . LYS A 1 117 ? 51.798 2.934 -78.215 1.00 94.62 117 LYS A N 1
ATOM 924 C CA . LYS A 1 117 ? 50.382 2.544 -78.262 1.00 94.62 117 LYS A CA 1
ATOM 925 C C . LYS A 1 117 ? 50.100 1.316 -77.392 1.00 94.62 117 LYS A C 1
ATOM 927 O O . LYS A 1 117 ? 49.073 1.281 -76.717 1.00 94.62 117 LYS A O 1
ATOM 932 N N . GLU A 1 118 ? 50.967 0.307 -77.408 1.00 95.31 118 GLU A N 1
ATOM 933 C CA . GLU A 1 118 ? 50.819 -0.892 -76.576 1.00 95.31 118 GLU A CA 1
ATOM 934 C C . GLU A 1 118 ? 50.949 -0.584 -75.080 1.00 95.31 118 GLU A C 1
ATOM 936 O O . GLU A 1 118 ? 50.177 -1.108 -74.274 1.00 95.31 118 GLU A O 1
ATOM 941 N N . GLU A 1 119 ? 51.894 0.272 -74.694 1.00 95.44 119 GLU A N 1
ATOM 942 C CA . GLU A 1 119 ? 52.055 0.728 -73.310 1.00 95.44 119 GLU A CA 1
ATOM 943 C C . GLU A 1 119 ? 50.848 1.543 -72.843 1.00 95.44 119 GLU A C 1
ATOM 945 O O . GLU A 1 119 ? 50.290 1.260 -71.779 1.00 95.44 119 GLU A O 1
ATOM 950 N N . LEU A 1 120 ? 50.371 2.476 -73.672 1.00 95.69 120 LEU A N 1
ATOM 951 C CA . LEU A 1 120 ? 49.156 3.239 -73.396 1.00 95.69 120 LEU A CA 1
ATOM 952 C C . LEU A 1 120 ? 47.941 2.321 -73.240 1.00 95.69 120 LEU A C 1
ATOM 954 O O . LEU A 1 120 ? 47.191 2.477 -72.282 1.00 95.69 120 LEU A O 1
ATOM 958 N N . LEU A 1 121 ? 47.777 1.311 -74.100 1.00 95.81 121 LEU A N 1
ATOM 959 C CA . LEU A 1 121 ? 46.691 0.332 -73.976 1.00 95.81 121 LEU A CA 1
ATOM 960 C C . LEU A 1 121 ? 46.757 -0.459 -72.662 1.00 95.81 121 LEU A C 1
ATOM 962 O O . LEU A 1 121 ? 45.717 -0.712 -72.051 1.00 95.81 121 LEU A O 1
ATOM 966 N N . LYS A 1 122 ? 47.957 -0.836 -72.199 1.00 96.25 122 LYS A N 1
ATOM 967 C CA . LYS A 1 122 ? 48.126 -1.503 -70.896 1.00 96.25 122 LYS A CA 1
ATOM 968 C C . LYS A 1 122 ? 47.687 -0.592 -69.752 1.00 96.25 122 LYS A C 1
ATOM 970 O O . LYS A 1 122 ? 46.943 -1.044 -68.883 1.00 96.25 122 LYS A O 1
ATOM 975 N N . VAL A 1 123 ? 48.099 0.677 -69.771 1.00 96.19 123 VAL A N 1
ATOM 976 C CA . VAL A 1 123 ? 47.710 1.667 -68.755 1.00 96.19 123 VAL A CA 1
ATOM 977 C C . VAL A 1 123 ? 46.202 1.921 -68.786 1.00 96.19 123 VAL A C 1
ATOM 979 O O . VAL A 1 123 ? 45.556 1.854 -67.742 1.00 96.19 123 VAL A O 1
ATOM 982 N N . THR A 1 124 ? 45.613 2.128 -69.966 1.00 94.44 124 THR A N 1
ATOM 983 C CA . THR A 1 124 ? 44.163 2.312 -70.120 1.00 94.44 124 THR A CA 1
ATOM 984 C C . THR A 1 124 ? 43.388 1.109 -69.586 1.00 94.44 124 THR A C 1
ATOM 986 O O . THR A 1 124 ? 42.440 1.301 -68.837 1.00 94.44 124 THR A O 1
ATOM 989 N N . CYS A 1 125 ? 43.824 -0.122 -69.865 1.00 95.94 125 CYS A N 1
ATOM 990 C CA . CYS A 1 125 ? 43.180 -1.333 -69.346 1.00 95.94 125 CYS A CA 1
ATOM 991 C C . CYS A 1 125 ? 43.215 -1.417 -67.807 1.00 95.94 125 CYS A C 1
ATOM 993 O O . CYS A 1 125 ? 42.240 -1.843 -67.184 1.00 95.94 125 CYS A O 1
ATOM 995 N N . VAL A 1 126 ? 44.319 -1.010 -67.170 1.00 96.56 126 VAL A N 1
ATOM 996 C CA . VAL A 1 126 ? 44.409 -0.961 -65.699 1.00 96.56 126 VAL A CA 1
ATOM 997 C C . VAL A 1 126 ? 43.471 0.106 -65.135 1.00 96.56 126 VAL A C 1
ATOM 999 O O . VAL A 1 126 ? 42.671 -0.204 -64.254 1.00 96.56 126 VAL A O 1
ATOM 1002 N N . LEU A 1 127 ? 43.487 1.318 -65.695 1.00 95.81 127 LEU A N 1
ATOM 1003 C CA . LEU A 1 127 ? 42.598 2.405 -65.272 1.00 95.81 127 LEU A CA 1
ATOM 1004 C C . LEU A 1 127 ? 41.116 2.059 -65.492 1.00 95.81 127 LEU A C 1
ATOM 1006 O O . LEU A 1 127 ? 40.269 2.360 -64.655 1.00 95.81 127 LEU A O 1
ATOM 1010 N N . GLU A 1 128 ? 40.771 1.375 -66.582 1.00 95.69 128 GLU A N 1
ATOM 1011 C CA . GLU A 1 128 ? 39.413 0.879 -66.823 1.00 95.69 128 GLU A CA 1
ATOM 1012 C C . GLU A 1 128 ? 38.974 -0.106 -65.732 1.00 95.69 128 GLU A C 1
ATOM 1014 O O . GLU A 1 128 ? 37.869 0.020 -65.201 1.00 95.69 128 GLU A O 1
ATOM 1019 N N . LYS A 1 129 ? 39.846 -1.037 -65.325 1.00 96.38 129 LYS A N 1
ATOM 1020 C CA . LYS A 1 129 ? 39.556 -1.960 -64.216 1.00 96.38 129 LYS A CA 1
ATOM 1021 C C . LYS A 1 129 ? 39.384 -1.223 -62.891 1.00 96.38 129 LYS A C 1
ATOM 1023 O O . LYS A 1 129 ? 38.416 -1.495 -62.185 1.00 96.38 129 LYS A O 1
ATOM 1028 N N . GLU A 1 130 ? 40.267 -0.282 -62.571 1.00 95.88 130 GLU A N 1
ATOM 1029 C CA . GLU A 1 130 ? 40.170 0.526 -61.349 1.00 95.88 130 GLU A CA 1
ATOM 1030 C C . GLU A 1 130 ? 38.891 1.372 -61.330 1.00 95.88 130 GLU A C 1
ATOM 1032 O O . GLU A 1 130 ? 38.186 1.405 -60.324 1.00 95.88 130 GLU A O 1
ATOM 1037 N N . THR A 1 131 ? 38.515 1.991 -62.454 1.00 95.12 131 THR A N 1
ATOM 1038 C CA . THR A 1 131 ? 37.267 2.768 -62.533 1.00 95.12 131 THR A CA 1
ATOM 1039 C C . THR A 1 131 ? 36.025 1.897 -62.361 1.00 95.12 131 THR A C 1
ATOM 1041 O O . THR A 1 131 ? 35.065 2.343 -61.737 1.00 95.12 131 THR A O 1
ATOM 1044 N N . VAL A 1 132 ? 36.012 0.660 -62.875 1.00 96.69 132 VAL A N 1
ATOM 1045 C CA . VAL A 1 132 ? 34.919 -0.294 -62.607 1.00 96.69 132 VAL A CA 1
ATOM 1046 C C . VAL A 1 132 ? 34.897 -0.686 -61.129 1.00 96.69 132 VAL A C 1
ATOM 1048 O O . VAL A 1 132 ? 33.847 -0.590 -60.504 1.00 96.69 132 VAL A O 1
ATOM 1051 N N . GLN A 1 133 ? 36.043 -1.031 -60.539 1.00 96.75 133 GLN A N 1
ATOM 1052 C CA . GLN A 1 133 ? 36.122 -1.406 -59.123 1.00 96.75 133 GLN A CA 1
ATOM 1053 C C . GLN A 1 133 ? 35.664 -0.281 -58.185 1.00 96.75 133 GLN A C 1
ATOM 1055 O O . GLN A 1 133 ? 34.926 -0.538 -57.231 1.00 96.75 133 GLN A O 1
ATOM 1060 N N . LEU A 1 134 ? 36.060 0.964 -58.468 1.00 96.81 134 LEU A N 1
ATOM 1061 C CA . LEU A 1 134 ? 35.622 2.137 -57.713 1.00 96.81 134 LEU A CA 1
ATOM 1062 C C . LEU A 1 134 ? 34.121 2.391 -57.886 1.00 96.81 134 LEU A C 1
ATOM 1064 O O . LEU A 1 134 ? 33.449 2.673 -56.897 1.00 96.81 134 LEU A O 1
ATOM 1068 N N . ARG A 1 135 ? 33.572 2.240 -59.101 1.00 96.12 135 ARG A N 1
ATOM 1069 C CA . ARG A 1 135 ? 32.119 2.334 -59.336 1.00 96.12 135 ARG A CA 1
ATOM 1070 C C . ARG A 1 135 ? 31.347 1.295 -58.523 1.00 96.12 135 ARG A C 1
ATOM 1072 O O . ARG A 1 135 ? 30.401 1.661 -57.832 1.00 96.12 135 ARG A O 1
ATOM 1079 N N . ASP A 1 136 ? 31.797 0.042 -58.522 1.00 96.75 136 ASP A N 1
ATOM 1080 C CA . ASP A 1 136 ? 31.160 -1.023 -57.742 1.00 96.75 136 ASP A CA 1
ATOM 1081 C C . ASP A 1 136 ? 31.254 -0.753 -56.231 1.00 96.75 136 ASP A C 1
ATOM 1083 O O . ASP A 1 136 ? 30.341 -1.078 -55.472 1.00 96.75 136 ASP A O 1
ATOM 1087 N N . GLN A 1 137 ? 32.365 -0.174 -55.760 1.00 96.75 137 GLN A N 1
ATOM 1088 C CA . GLN A 1 137 ? 32.521 0.205 -54.355 1.00 96.75 137 GLN A CA 1
ATOM 1089 C C . GLN A 1 137 ? 31.590 1.354 -53.962 1.00 96.75 137 GLN A C 1
ATOM 1091 O O . GLN A 1 137 ? 30.993 1.293 -52.888 1.00 96.75 137 GLN A O 1
ATOM 1096 N N . VAL A 1 138 ? 31.430 2.359 -54.825 1.00 96.31 138 VAL A N 1
ATOM 1097 C CA . VAL A 1 138 ? 30.469 3.451 -54.617 1.00 96.31 138 VAL A CA 1
ATOM 1098 C C . VAL A 1 138 ? 29.049 2.897 -54.544 1.00 96.31 138 VAL A C 1
ATOM 1100 O O . VAL A 1 138 ? 28.351 3.188 -53.580 1.00 96.31 138 VAL A O 1
ATOM 1103 N N . GLU A 1 139 ? 28.649 2.017 -55.467 1.00 97.31 139 GLU A N 1
ATOM 1104 C CA . GLU A 1 139 ? 27.306 1.421 -55.452 1.00 97.31 139 GLU A CA 1
ATOM 1105 C C . GLU A 1 139 ? 27.046 0.607 -54.168 1.00 97.31 139 GLU A C 1
ATOM 1107 O O . GLU A 1 139 ? 25.956 0.661 -53.591 1.00 97.31 139 GLU A O 1
ATOM 1112 N N . ARG A 1 140 ? 28.047 -0.141 -53.676 1.00 97.62 140 ARG A N 1
ATOM 1113 C CA . ARG A 1 140 ? 27.936 -0.863 -52.395 1.00 97.62 140 ARG A CA 1
ATOM 1114 C C . ARG A 1 140 ? 27.750 0.093 -51.219 1.00 97.62 140 ARG A C 1
ATOM 1116 O O . ARG A 1 140 ? 26.825 -0.101 -50.432 1.00 97.62 140 ARG A O 1
ATOM 1123 N N . LEU A 1 141 ? 28.578 1.132 -51.128 1.00 96.94 141 LEU A N 1
ATOM 1124 C CA . LEU A 1 141 ? 28.489 2.127 -50.056 1.00 96.94 141 LEU A CA 1
ATOM 1125 C C . LEU A 1 141 ? 27.174 2.915 -50.112 1.00 96.94 141 LEU A C 1
ATOM 1127 O O . LEU A 1 141 ? 26.603 3.223 -49.070 1.00 96.94 141 LEU A O 1
ATOM 1131 N N . GLU A 1 142 ? 26.648 3.203 -51.302 1.00 96.44 142 GLU A N 1
ATOM 1132 C CA . GLU A 1 142 ? 25.338 3.840 -51.469 1.00 96.44 142 GLU A CA 1
ATOM 1133 C C . GLU A 1 142 ? 24.199 2.952 -50.956 1.00 96.44 142 GLU A C 1
ATOM 1135 O O . GLU A 1 142 ? 23.294 3.443 -50.274 1.00 96.44 142 GLU A O 1
ATOM 1140 N N . LYS A 1 143 ? 24.251 1.640 -51.223 1.00 96.94 143 LYS A N 1
ATOM 1141 C CA . LYS A 1 143 ? 23.278 0.673 -50.689 1.00 96.94 143 LYS A CA 1
ATOM 1142 C C . LYS A 1 143 ? 23.353 0.577 -49.167 1.00 96.94 143 LYS A C 1
ATOM 1144 O O . LYS A 1 143 ? 22.309 0.607 -48.517 1.00 96.94 143 LYS A O 1
ATOM 1149 N N . GLU A 1 144 ? 24.556 0.504 -48.601 1.00 96.50 144 GLU A N 1
ATOM 1150 C CA . GLU A 1 144 ? 24.769 0.486 -47.148 1.00 96.50 144 GLU A CA 1
ATOM 1151 C C . GLU A 1 144 ? 24.282 1.781 -46.488 1.00 96.50 144 GLU A C 1
ATOM 1153 O O . GLU A 1 144 ? 23.543 1.735 -45.506 1.00 96.50 144 GLU A O 1
ATOM 1158 N N . LEU A 1 145 ? 24.603 2.939 -47.073 1.00 96.69 145 LEU A N 1
ATOM 1159 C CA . LEU A 1 145 ? 24.129 4.238 -46.598 1.00 96.69 145 LEU A CA 1
ATOM 1160 C C . LEU A 1 145 ? 22.601 4.324 -46.629 1.00 96.69 145 LEU A C 1
ATOM 1162 O O . LEU A 1 145 ? 21.992 4.850 -45.698 1.00 96.69 145 LEU A O 1
ATOM 1166 N N . ASN A 1 146 ? 21.967 3.830 -47.694 1.00 96.56 146 ASN A N 1
ATOM 1167 C CA . ASN A 1 146 ? 20.512 3.826 -47.799 1.00 96.56 146 ASN A CA 1
ATOM 1168 C C . ASN A 1 146 ? 19.873 2.875 -46.777 1.00 96.56 146 ASN A C 1
ATOM 1170 O O . ASN A 1 146 ? 18.866 3.219 -46.160 1.00 96.56 146 ASN A O 1
ATOM 1174 N N . HIS A 1 147 ? 20.480 1.710 -46.549 1.00 96.56 147 HIS A N 1
ATOM 1175 C CA . HIS A 1 147 ? 20.030 0.772 -45.526 1.00 96.56 147 HIS A CA 1
ATOM 1176 C C . HIS A 1 147 ? 20.130 1.372 -44.115 1.00 96.56 147 HIS A C 1
ATOM 1178 O O . HIS A 1 147 ? 19.166 1.306 -43.354 1.00 96.56 147 HIS A O 1
ATOM 1184 N N . GLU A 1 148 ? 21.245 2.028 -43.780 1.00 94.56 148 GLU A N 1
ATOM 1185 C CA . GLU A 1 148 ? 21.408 2.662 -42.467 1.00 94.56 148 GLU A CA 1
ATOM 1186 C C . GLU A 1 148 ? 20.466 3.864 -42.295 1.00 94.56 148 GLU A C 1
ATOM 1188 O O . GLU A 1 148 ? 19.913 4.054 -41.214 1.00 94.56 148 GLU A O 1
ATOM 1193 N N . LYS A 1 149 ? 20.192 4.637 -43.358 1.00 96.62 149 LYS A N 1
ATOM 1194 C CA . LYS A 1 149 ? 19.156 5.689 -43.338 1.00 96.62 149 LYS A CA 1
ATOM 1195 C C . LYS A 1 149 ? 17.773 5.118 -43.023 1.00 96.62 149 LYS A C 1
ATOM 1197 O O . LYS A 1 149 ? 17.111 5.615 -42.120 1.00 96.62 149 LYS A O 1
ATOM 1202 N N . GLN A 1 150 ? 17.372 4.041 -43.700 1.00 97.00 150 GLN A N 1
ATOM 1203 C CA . GLN A 1 150 ? 16.099 3.368 -43.420 1.00 97.00 150 GLN A CA 1
ATOM 1204 C C . GLN A 1 150 ? 16.033 2.839 -41.983 1.00 97.00 150 GLN A C 1
ATOM 1206 O O . GLN A 1 150 ? 14.987 2.933 -41.342 1.00 97.00 150 GLN A O 1
ATOM 1211 N N . ARG A 1 151 ? 17.146 2.316 -41.454 1.00 97.00 151 ARG A N 1
ATOM 1212 C CA . ARG A 1 151 ? 17.231 1.872 -40.059 1.00 97.00 151 ARG A CA 1
ATOM 1213 C C . ARG A 1 151 ? 17.083 3.036 -39.080 1.00 97.00 151 ARG A C 1
ATOM 1215 O O . ARG A 1 151 ? 16.361 2.905 -38.096 1.00 97.00 151 ARG A O 1
ATOM 1222 N N . CYS A 1 152 ? 17.718 4.173 -39.355 1.00 94.00 152 CYS A N 1
ATOM 1223 C CA . CYS A 1 152 ? 17.563 5.393 -38.563 1.00 94.00 152 CYS A CA 1
ATOM 1224 C C . CYS A 1 152 ? 16.111 5.888 -38.556 1.00 94.00 152 CYS A C 1
ATOM 1226 O O . CYS A 1 152 ? 15.590 6.195 -37.486 1.00 94.00 152 CYS A O 1
ATOM 1228 N N . ASP A 1 153 ? 15.439 5.902 -39.710 1.00 96.00 153 ASP A N 1
ATOM 1229 C CA . ASP A 1 153 ? 14.030 6.300 -39.807 1.00 96.00 153 ASP A CA 1
ATOM 1230 C C . ASP A 1 153 ? 13.127 5.350 -39.000 1.00 96.00 153 ASP A C 1
ATOM 1232 O O . ASP A 1 153 ? 12.264 5.796 -38.241 1.00 96.00 153 ASP A O 1
ATOM 1236 N N . GLN A 1 154 ? 13.363 4.035 -39.092 1.00 96.81 154 GLN A N 1
ATOM 1237 C CA . GLN A 1 154 ? 12.650 3.035 -38.289 1.00 96.81 154 GLN A CA 1
ATOM 1238 C C . GLN A 1 154 ? 12.856 3.271 -36.790 1.00 96.81 154 GLN A C 1
ATOM 1240 O O . GLN A 1 154 ? 11.877 3.442 -36.061 1.00 96.81 154 GLN A O 1
ATOM 1245 N N . LEU A 1 155 ? 14.107 3.389 -36.335 1.00 95.62 155 LEU A N 1
ATOM 1246 C CA . LEU A 1 155 ? 14.429 3.663 -34.932 1.00 95.62 155 LEU A CA 1
ATOM 1247 C C . LEU A 1 155 ? 13.817 4.982 -34.444 1.00 95.62 155 LEU A C 1
ATOM 1249 O O . LEU A 1 155 ? 13.358 5.063 -33.307 1.00 95.62 155 LEU A O 1
ATOM 1253 N N . GLN A 1 156 ? 13.752 6.009 -35.293 1.00 96.25 156 GLN A N 1
ATOM 1254 C CA . GLN A 1 156 ? 13.107 7.276 -34.957 1.00 96.25 156 GLN A CA 1
ATOM 1255 C C . GLN A 1 156 ? 11.591 7.110 -34.768 1.00 96.25 156 GLN A C 1
ATOM 1257 O O . GLN A 1 156 ? 11.012 7.690 -33.843 1.00 96.25 156 GLN A O 1
ATOM 1262 N N . THR A 1 157 ? 10.931 6.307 -35.608 1.00 95.50 157 THR A N 1
ATOM 1263 C CA . THR A 1 157 ? 9.501 6.001 -35.433 1.00 95.50 157 THR A CA 1
ATOM 1264 C C . THR A 1 157 ? 9.240 5.170 -34.176 1.00 95.50 157 THR A C 1
ATOM 1266 O O . THR A 1 157 ? 8.337 5.502 -33.404 1.00 95.50 157 THR A O 1
ATOM 1269 N N . GLU A 1 158 ? 10.065 4.159 -33.901 1.00 95.62 158 GLU A N 1
ATOM 1270 C CA . GLU A 1 158 ? 9.995 3.356 -32.677 1.00 95.62 158 GLU A CA 1
ATOM 1271 C C . GLU A 1 158 ? 10.221 4.220 -31.433 1.00 95.62 158 GLU A C 1
ATOM 1273 O O . GLU A 1 158 ? 9.436 4.164 -30.489 1.00 95.62 158 GLU A O 1
ATOM 1278 N N . GLN A 1 159 ? 11.216 5.110 -31.452 1.00 94.44 159 GLN A N 1
ATOM 1279 C CA . GLN A 1 159 ? 11.450 6.061 -30.368 1.00 94.44 159 GLN A CA 1
ATOM 1280 C C . GLN A 1 159 ? 10.228 6.959 -30.142 1.00 94.44 159 GLN A C 1
ATOM 1282 O O . GLN A 1 159 ? 9.793 7.131 -29.004 1.00 94.44 159 GLN A O 1
ATOM 1287 N N . LYS A 1 160 ? 9.637 7.513 -31.209 1.00 95.81 160 LYS A N 1
ATOM 1288 C CA . LYS A 1 160 ? 8.457 8.382 -31.106 1.00 95.81 160 LYS A CA 1
ATOM 1289 C C . LYS A 1 160 ? 7.250 7.640 -30.528 1.00 95.81 160 LYS A C 1
ATOM 1291 O O . LYS A 1 160 ? 6.578 8.173 -29.647 1.00 95.81 160 LYS A O 1
ATOM 1296 N N . THR A 1 161 ? 6.988 6.417 -30.987 1.00 96.56 161 THR A N 1
ATOM 1297 C CA . THR A 1 161 ? 5.897 5.583 -30.451 1.00 96.56 161 THR A CA 1
ATOM 1298 C C . THR A 1 161 ? 6.151 5.177 -28.998 1.00 96.56 161 THR A C 1
ATOM 1300 O O . THR A 1 161 ? 5.239 5.255 -28.178 1.00 96.56 161 THR A O 1
ATOM 1303 N N . GLY A 1 162 ? 7.395 4.841 -28.639 1.00 96.25 162 GLY A N 1
ATOM 1304 C CA . GLY A 1 162 ? 7.798 4.549 -27.264 1.00 96.25 162 GLY A CA 1
ATOM 1305 C C . GLY A 1 162 ? 7.624 5.745 -26.323 1.00 96.25 162 GLY A C 1
ATOM 1306 O O . GLY A 1 162 ? 7.127 5.582 -25.209 1.00 96.25 162 GLY A O 1
ATOM 1307 N N . VAL A 1 163 ? 7.957 6.960 -26.775 1.00 96.31 163 VAL A N 1
ATOM 1308 C CA . VAL A 1 163 ? 7.718 8.201 -26.015 1.00 96.31 163 VAL A CA 1
ATOM 1309 C C . VAL A 1 163 ? 6.221 8.436 -25.810 1.00 96.31 163 VAL A C 1
ATOM 1311 O O . VAL A 1 163 ? 5.803 8.666 -24.679 1.00 96.31 163 VAL A O 1
ATOM 1314 N N . GLN A 1 164 ? 5.402 8.295 -26.857 1.00 96.31 164 GLN A N 1
ATOM 1315 C CA . GLN A 1 164 ? 3.945 8.440 -26.749 1.00 96.31 164 GLN A CA 1
ATOM 1316 C C . GLN A 1 164 ? 3.327 7.407 -25.795 1.00 96.31 164 GLN A C 1
ATOM 1318 O O . GLN A 1 164 ? 2.484 7.753 -24.969 1.00 96.31 164 GLN A O 1
ATOM 1323 N N . ALA A 1 165 ? 3.776 6.150 -25.853 1.00 96.12 165 ALA A N 1
ATOM 1324 C CA . ALA A 1 165 ? 3.350 5.112 -24.917 1.00 96.12 165 ALA A CA 1
ATOM 1325 C C . ALA A 1 165 ? 3.783 5.430 -23.474 1.00 96.12 165 ALA A C 1
ATOM 1327 O O . ALA A 1 165 ? 3.006 5.244 -22.540 1.00 96.12 165 ALA A O 1
ATOM 1328 N N . SER A 1 166 ? 4.997 5.960 -23.281 1.00 94.81 166 SER A N 1
ATOM 1329 C CA . SER A 1 166 ? 5.481 6.402 -21.968 1.00 94.81 166 SER A CA 1
ATOM 1330 C C . SER A 1 166 ? 4.653 7.561 -21.406 1.00 94.81 166 SER A C 1
ATOM 1332 O O . SER A 1 166 ? 4.323 7.556 -20.222 1.00 94.81 166 SER A O 1
ATOM 1334 N N . GLU A 1 167 ? 4.284 8.539 -22.233 1.00 96.06 167 GLU A N 1
ATOM 1335 C CA . GLU A 1 167 ? 3.415 9.655 -21.841 1.00 96.06 167 GLU A CA 1
ATOM 1336 C C . GLU A 1 167 ? 2.002 9.181 -21.483 1.00 96.06 167 GLU A C 1
ATOM 1338 O O . GLU A 1 167 ? 1.472 9.582 -20.444 1.00 96.06 167 GLU A O 1
ATOM 1343 N N . ALA A 1 168 ? 1.428 8.268 -22.272 1.00 96.31 168 ALA A N 1
ATOM 1344 C CA . ALA A 1 168 ? 0.137 7.657 -21.972 1.00 96.31 168 ALA A CA 1
ATOM 1345 C C . ALA A 1 168 ? 0.166 6.913 -20.625 1.00 96.31 168 ALA A C 1
ATOM 1347 O O . ALA A 1 168 ? -0.668 7.181 -19.759 1.00 96.31 168 ALA A O 1
ATOM 1348 N N . LEU A 1 169 ? 1.180 6.072 -20.391 1.00 96.00 169 LEU A N 1
ATOM 1349 C CA . LEU A 1 169 ? 1.357 5.371 -19.115 1.00 96.00 169 LEU A CA 1
ATOM 1350 C C . LEU A 1 169 ? 1.554 6.339 -17.940 1.00 96.00 169 LEU A C 1
ATOM 1352 O O . LEU A 1 169 ? 1.007 6.117 -16.863 1.00 96.00 169 LEU A O 1
ATOM 1356 N N . LYS A 1 170 ? 2.293 7.441 -18.125 1.00 95.88 170 LYS A N 1
ATOM 1357 C CA . LYS A 1 170 ? 2.437 8.480 -17.089 1.00 95.88 170 LYS A CA 1
ATOM 1358 C C . LYS A 1 170 ? 1.096 9.128 -16.742 1.00 95.88 170 LYS A C 1
ATOM 1360 O O . LYS A 1 170 ? 0.846 9.371 -15.562 1.00 95.88 170 LYS A O 1
ATOM 1365 N N . SER A 1 171 ? 0.244 9.387 -17.735 1.00 95.31 171 SER A N 1
ATOM 1366 C CA . SER A 1 171 ? -1.100 9.929 -17.497 1.00 95.31 171 SER A CA 1
ATOM 1367 C C . SER A 1 171 ? -1.991 8.941 -16.734 1.00 95.31 171 SER A C 1
ATOM 1369 O O . SER A 1 171 ? -2.628 9.323 -15.755 1.00 95.31 171 SER A O 1
ATOM 1371 N N . GLU A 1 172 ? -1.940 7.652 -17.079 1.00 96.94 172 GLU A N 1
ATOM 1372 C CA . GLU A 1 172 ? -2.695 6.607 -16.383 1.00 96.94 172 GLU A CA 1
ATOM 1373 C C . GLU A 1 172 ? -2.217 6.428 -14.935 1.00 96.94 172 GLU A C 1
ATOM 1375 O O . GLU A 1 172 ? -3.033 6.347 -14.018 1.00 96.94 172 GLU A O 1
ATOM 1380 N N . ILE A 1 173 ? -0.900 6.446 -14.698 1.00 95.31 173 ILE A N 1
ATOM 1381 C CA . ILE A 1 173 ? -0.324 6.410 -13.346 1.00 95.31 173 ILE A CA 1
ATOM 1382 C C . ILE A 1 173 ? -0.798 7.613 -12.523 1.00 95.31 173 ILE A C 1
ATOM 1384 O O . ILE A 1 173 ? -1.140 7.454 -11.350 1.00 95.31 173 ILE A O 1
ATOM 1388 N N . HIS A 1 174 ? -0.833 8.809 -13.113 1.00 96.94 174 HIS A N 1
ATOM 1389 C CA . HIS A 1 174 ? -1.331 10.006 -12.439 1.00 96.94 174 HIS A CA 1
ATOM 1390 C C . HIS A 1 174 ? -2.816 9.867 -12.055 1.00 96.94 174 HIS A C 1
ATOM 1392 O O . HIS A 1 174 ? -3.188 10.153 -10.915 1.00 96.94 174 HIS A O 1
ATOM 1398 N N . ASP A 1 175 ? -3.654 9.366 -12.962 1.00 96.31 175 ASP A N 1
ATOM 1399 C CA . ASP A 1 175 ? -5.082 9.161 -12.706 1.00 96.31 175 ASP A CA 1
ATOM 1400 C C . ASP A 1 175 ? -5.344 8.064 -11.667 1.00 96.31 175 ASP A C 1
ATOM 1402 O O . ASP A 1 175 ? -6.208 8.216 -10.797 1.00 96.31 175 ASP A O 1
ATOM 1406 N N . LEU A 1 176 ? -4.578 6.971 -11.710 1.00 95.56 176 LEU A N 1
ATOM 1407 C CA . LEU A 1 176 ? -4.620 5.919 -10.695 1.00 95.56 176 LEU A CA 1
ATOM 1408 C C . LEU A 1 176 ? -4.183 6.447 -9.329 1.00 95.56 176 LEU A C 1
ATOM 1410 O O . LEU A 1 176 ? -4.830 6.138 -8.329 1.00 95.56 176 LEU A O 1
ATOM 1414 N N . LYS A 1 177 ? -3.143 7.286 -9.278 1.00 97.38 177 LYS A N 1
ATOM 1415 C CA . LYS A 1 177 ? -2.696 7.931 -8.040 1.00 97.38 177 LYS A CA 1
ATOM 1416 C C . LYS A 1 177 ? -3.784 8.833 -7.459 1.00 97.38 177 LYS A C 1
ATOM 1418 O O . LYS A 1 177 ? -4.095 8.714 -6.281 1.00 97.38 177 LYS A O 1
ATOM 1423 N N . LYS A 1 178 ? -4.439 9.651 -8.288 1.00 97.31 178 LYS A N 1
ATOM 1424 C CA . LYS A 1 178 ? -5.566 10.485 -7.848 1.00 97.31 178 LYS A CA 1
ATOM 1425 C C . LYS A 1 178 ? -6.708 9.644 -7.266 1.00 97.31 178 LYS A C 1
ATOM 1427 O O . LYS A 1 178 ? -7.198 9.945 -6.183 1.00 97.31 178 LYS A O 1
ATOM 1432 N N . LYS A 1 179 ? -7.101 8.558 -7.943 1.00 96.88 179 LYS A N 1
ATOM 1433 C CA . LYS A 1 179 ? -8.137 7.633 -7.442 1.00 96.88 179 LYS A CA 1
ATOM 1434 C C . LYS A 1 179 ? -7.728 6.951 -6.136 1.00 96.88 179 LYS A C 1
ATOM 1436 O O . LYS A 1 179 ? -8.570 6.759 -5.262 1.00 96.88 179 LYS A O 1
ATOM 1441 N N . HIS A 1 180 ? -6.456 6.581 -6.003 1.00 96.12 180 HIS A N 1
ATOM 1442 C CA . HIS A 1 180 ? -5.910 6.020 -4.772 1.00 96.12 180 HIS A CA 1
ATOM 1443 C C . HIS A 1 180 ? -5.983 7.030 -3.622 1.00 96.12 180 HIS A C 1
ATOM 1445 O O . HIS A 1 180 ? -6.464 6.682 -2.548 1.00 96.12 180 HIS A O 1
ATOM 1451 N N . ASP A 1 181 ? -5.587 8.282 -3.852 1.00 96.44 181 ASP A N 1
ATOM 1452 C CA . ASP A 1 181 ? -5.624 9.337 -2.835 1.00 96.44 181 ASP A CA 1
ATOM 1453 C C . ASP A 1 181 ? -7.071 9.666 -2.417 1.00 96.44 181 ASP A C 1
ATOM 1455 O O . ASP A 1 181 ? -7.361 9.835 -1.229 1.00 96.44 181 ASP A O 1
ATOM 1459 N N . GLU A 1 182 ? -8.016 9.660 -3.363 1.00 97.62 182 GLU A N 1
ATOM 1460 C CA . GLU A 1 182 ? -9.451 9.788 -3.076 1.00 97.62 182 GLU A CA 1
ATOM 1461 C C . GLU A 1 182 ? -9.985 8.609 -2.244 1.00 97.62 182 GLU A C 1
ATOM 1463 O O . GLU A 1 182 ? -10.771 8.807 -1.316 1.00 97.62 182 GLU A O 1
ATOM 1468 N N . ALA A 1 183 ? -9.571 7.377 -2.555 1.00 95.56 183 ALA A N 1
ATOM 1469 C CA . ALA A 1 183 ? -9.954 6.190 -1.794 1.00 95.56 183 ALA A CA 1
ATOM 1470 C C . ALA A 1 183 ? -9.351 6.202 -0.381 1.00 95.56 183 ALA A C 1
ATOM 1472 O O . ALA A 1 183 ? -10.069 5.942 0.582 1.00 95.56 183 ALA A O 1
ATOM 1473 N N . ALA A 1 184 ? -8.075 6.568 -0.242 1.00 96.75 184 ALA A N 1
ATOM 1474 C CA . ALA A 1 184 ? -7.404 6.727 1.045 1.00 96.75 184 ALA A CA 1
ATOM 1475 C C . ALA A 1 184 ? -8.097 7.787 1.916 1.00 96.75 184 ALA A C 1
ATOM 1477 O O . ALA A 1 184 ? -8.373 7.539 3.087 1.00 96.75 184 ALA A O 1
ATOM 1478 N N . SER A 1 185 ? -8.474 8.927 1.329 1.00 97.00 185 SER A N 1
ATOM 1479 C CA . SER A 1 185 ? -9.233 9.972 2.033 1.00 97.00 185 SER A CA 1
ATOM 1480 C C . SER A 1 185 ? -10.589 9.461 2.537 1.00 97.00 185 SER A C 1
ATOM 1482 O O . SER A 1 185 ? -10.984 9.763 3.661 1.00 97.00 185 SER A O 1
ATOM 1484 N N . LYS A 1 186 ? -11.294 8.640 1.743 1.00 97.56 186 LYS A N 1
ATOM 1485 C CA . LYS A 1 186 ? -12.561 8.015 2.166 1.00 97.56 186 LYS A CA 1
ATOM 1486 C C . LYS A 1 186 ? -12.367 7.006 3.296 1.00 97.56 186 LYS A C 1
ATOM 1488 O O . LYS A 1 186 ? -13.213 6.933 4.179 1.00 97.56 186 LYS A O 1
ATOM 1493 N N . VAL A 1 187 ? -11.283 6.229 3.269 1.00 97.31 187 VAL A N 1
ATOM 1494 C CA . VAL A 1 187 ? -10.955 5.288 4.351 1.00 97.31 187 VAL A CA 1
ATOM 1495 C C . VAL A 1 187 ? -10.712 6.046 5.653 1.00 97.31 187 VAL A C 1
ATOM 1497 O O . VAL A 1 187 ? -11.349 5.714 6.644 1.00 97.31 187 VAL A O 1
ATOM 1500 N N . LEU A 1 188 ? -9.900 7.108 5.631 1.00 96.31 188 LEU A N 1
ATOM 1501 C CA . LEU A 1 188 ? -9.658 7.947 6.812 1.00 96.31 188 LEU A CA 1
ATOM 1502 C C . LEU A 1 188 ? -10.956 8.538 7.378 1.00 96.31 188 LEU A C 1
ATOM 1504 O O . LEU A 1 188 ? -11.164 8.532 8.588 1.00 96.31 188 LEU A O 1
ATOM 1508 N N . GLN A 1 189 ? -11.860 8.998 6.509 1.00 97.25 189 GLN A N 1
ATOM 1509 C CA . GLN A 1 189 ? -13.161 9.507 6.940 1.00 97.25 189 GLN A CA 1
ATOM 1510 C C . GLN A 1 189 ? -14.019 8.417 7.603 1.00 97.25 189 GLN A C 1
ATOM 1512 O O . GLN A 1 189 ? -14.620 8.655 8.647 1.00 97.25 189 GLN A O 1
ATOM 1517 N N . LEU A 1 190 ? -14.051 7.206 7.036 1.00 96.44 190 LEU A N 1
ATOM 1518 C CA . LEU A 1 190 ? -14.773 6.080 7.634 1.00 96.44 190 LEU A CA 1
ATOM 1519 C C . LEU A 1 190 ? -14.151 5.627 8.961 1.00 96.44 190 LEU A C 1
ATOM 1521 O O . LEU A 1 190 ? -14.881 5.234 9.868 1.00 96.44 190 LEU A O 1
ATOM 1525 N N . GLU A 1 191 ? -12.826 5.683 9.098 1.00 96.31 191 GLU A N 1
ATOM 1526 C CA . GLU A 1 191 ? -12.132 5.411 10.360 1.00 96.31 191 GLU A CA 1
ATOM 1527 C C . GLU A 1 191 ? -12.523 6.429 11.441 1.00 96.31 191 GLU A C 1
ATOM 1529 O O . GLU A 1 191 ? -12.828 6.038 12.571 1.00 96.31 191 GLU A O 1
ATOM 1534 N N . GLU A 1 192 ? -12.599 7.717 11.091 1.00 97.25 192 GLU A N 1
ATOM 1535 C CA . GLU A 1 192 ? -13.078 8.770 11.990 1.00 97.25 192 GLU A CA 1
ATOM 1536 C C . GLU A 1 192 ? -14.554 8.559 12.371 1.00 97.25 192 GLU A C 1
ATOM 1538 O O . GLU A 1 192 ? -14.902 8.590 13.555 1.00 97.25 192 GLU A O 1
ATOM 1543 N N . ASP A 1 193 ? -15.420 8.239 11.408 1.00 97.56 193 ASP A N 1
ATOM 1544 C CA . ASP A 1 193 ? -16.830 7.931 11.661 1.00 97.56 193 ASP A CA 1
ATOM 1545 C C . ASP A 1 193 ? -16.989 6.719 12.596 1.00 97.56 193 ASP A C 1
ATOM 1547 O O . ASP A 1 193 ? -17.741 6.781 13.573 1.00 97.56 193 ASP A O 1
ATOM 1551 N N . ILE A 1 194 ? -16.243 5.632 12.368 1.00 96.88 194 ILE A N 1
ATOM 1552 C CA . ILE A 1 194 ? -16.240 4.454 13.250 1.00 96.88 194 ILE A CA 1
ATOM 1553 C C . ILE A 1 194 ? -15.767 4.836 14.653 1.00 96.88 194 ILE A C 1
ATOM 1555 O O . ILE A 1 194 ? -16.375 4.405 15.639 1.00 96.88 194 ILE A O 1
ATOM 1559 N N . MET A 1 195 ? -14.726 5.662 14.771 1.00 96.75 195 MET A N 1
ATOM 1560 C CA . MET A 1 195 ? -14.227 6.131 16.062 1.00 96.75 195 MET A CA 1
ATOM 1561 C C . MET A 1 195 ? -15.291 6.954 16.804 1.00 96.75 195 MET A C 1
ATOM 1563 O O . MET A 1 195 ? -15.545 6.706 17.985 1.00 96.75 195 MET A O 1
ATOM 1567 N N . THR A 1 196 ? -15.988 7.870 16.122 1.00 96.94 196 THR A N 1
ATOM 1568 C CA . THR A 1 196 ? -17.059 8.668 16.744 1.00 96.94 196 THR A CA 1
ATOM 1569 C C . THR A 1 196 ? -18.264 7.819 17.152 1.00 96.94 196 THR A C 1
ATOM 1571 O O . THR A 1 196 ? -18.823 8.026 18.234 1.00 96.94 196 THR A O 1
ATOM 1574 N N . VAL A 1 197 ? -18.663 6.839 16.334 1.00 97.31 197 VAL A N 1
ATOM 1575 C CA . VAL A 1 197 ? -19.746 5.899 16.658 1.00 97.31 197 VAL A CA 1
ATOM 1576 C C . VAL A 1 197 ? -19.358 5.024 17.847 1.00 97.31 197 VAL A C 1
ATOM 1578 O O . VAL A 1 197 ? -20.160 4.860 18.765 1.00 97.31 197 VAL A O 1
ATOM 1581 N N . THR A 1 198 ? -18.121 4.529 17.885 1.00 94.31 198 THR A N 1
ATOM 1582 C CA . THR A 1 198 ? -17.603 3.722 18.998 1.00 94.31 198 THR A CA 1
ATOM 1583 C C . THR A 1 198 ? -17.579 4.531 20.295 1.00 94.31 198 THR A C 1
ATOM 1585 O O . THR A 1 198 ? -18.067 4.060 21.320 1.00 94.31 198 THR A O 1
ATOM 1588 N N . GLN A 1 199 ? -17.123 5.787 20.253 1.00 96.69 199 GLN A N 1
ATOM 1589 C CA . GLN A 1 199 ? -17.140 6.678 21.416 1.00 96.69 199 GLN A CA 1
ATOM 1590 C C . GLN A 1 199 ? -18.570 6.945 21.916 1.00 96.69 199 GLN A C 1
ATOM 1592 O O . GLN A 1 199 ? -18.824 6.919 23.123 1.00 96.69 199 GLN A O 1
ATOM 1597 N N . LYS A 1 200 ? -19.530 7.160 21.003 1.00 97.25 200 LYS A N 1
ATOM 1598 C CA . LYS A 1 200 ? -20.954 7.307 21.352 1.00 97.25 200 LYS A CA 1
ATOM 1599 C C . LYS A 1 200 ? -21.532 6.029 21.963 1.00 97.25 200 LYS A C 1
ATOM 1601 O O . LYS A 1 200 ? -22.302 6.123 22.917 1.00 97.25 200 LYS A O 1
ATOM 1606 N N . ALA A 1 201 ? -21.164 4.858 21.446 1.00 96.69 201 ALA A N 1
ATOM 1607 C CA . ALA A 1 201 ? -21.593 3.572 21.987 1.00 96.69 201 ALA A CA 1
ATOM 1608 C C . ALA A 1 201 ? -21.068 3.363 23.416 1.00 96.69 201 ALA A C 1
ATOM 1610 O O . ALA A 1 201 ? -21.851 3.031 24.301 1.00 96.69 201 ALA A O 1
ATOM 1611 N N . ILE A 1 202 ? -19.790 3.664 23.674 1.00 96.50 202 ILE A N 1
ATOM 1612 C CA . ILE A 1 202 ? -19.199 3.619 25.023 1.00 96.50 202 ILE A CA 1
ATOM 1613 C C . ILE A 1 202 ? -19.924 4.586 25.973 1.00 96.50 202 ILE A C 1
ATOM 1615 O O . ILE A 1 202 ? -20.282 4.216 27.092 1.00 96.50 202 ILE A O 1
ATOM 1619 N N . ALA A 1 203 ? -20.203 5.817 25.533 1.00 96.19 203 ALA A N 1
ATOM 1620 C CA . ALA A 1 203 ? -20.949 6.781 26.344 1.00 96.19 203 ALA A CA 1
ATOM 1621 C C . ALA A 1 203 ? -22.369 6.282 26.680 1.00 96.19 203 ALA A C 1
ATOM 1623 O O . ALA A 1 203 ? -22.846 6.465 27.798 1.00 96.19 203 ALA A O 1
ATOM 1624 N N . LYS A 1 204 ? -23.039 5.604 25.742 1.00 96.56 204 LYS A N 1
ATOM 1625 C CA . LYS A 1 204 ? -24.363 5.016 25.983 1.00 96.56 204 LYS A CA 1
ATOM 1626 C C . LYS A 1 204 ? -24.320 3.784 26.883 1.00 96.56 204 LYS A C 1
ATOM 1628 O O . LYS A 1 204 ? -25.212 3.642 27.712 1.00 96.56 204 LYS A O 1
ATOM 1633 N N . GLU A 1 205 ? -23.293 2.944 26.781 1.00 95.31 205 GLU A N 1
ATOM 1634 C CA . GLU A 1 205 ? -23.112 1.800 27.685 1.00 95.31 205 GLU A CA 1
ATOM 1635 C C . GLU A 1 205 ? -22.843 2.268 29.122 1.00 95.31 205 GLU A C 1
ATOM 1637 O O . GLU A 1 205 ? -23.460 1.778 30.062 1.00 95.31 205 GLU A O 1
ATOM 1642 N N . THR A 1 206 ? -22.008 3.296 29.303 1.00 94.88 206 THR A N 1
ATOM 1643 C CA . THR A 1 206 ? -21.757 3.877 30.636 1.00 94.88 206 THR A CA 1
ATOM 1644 C C . THR A 1 206 ? -23.003 4.550 31.227 1.00 94.88 206 THR A C 1
ATOM 1646 O O . THR A 1 206 ? -23.276 4.409 32.421 1.00 94.88 206 THR A O 1
ATOM 1649 N N . GLU A 1 207 ? -23.814 5.231 30.406 1.00 96.31 207 GLU A N 1
ATOM 1650 C CA . GLU A 1 207 ? -25.126 5.743 30.823 1.00 96.31 207 GLU A CA 1
ATOM 1651 C C . GLU A 1 207 ? -26.061 4.595 31.238 1.00 96.31 207 GLU A C 1
ATOM 1653 O O . GLU A 1 207 ? -26.681 4.661 32.304 1.00 96.31 207 GLU A O 1
ATOM 1658 N N . LEU A 1 208 ? -26.117 3.520 30.445 1.00 95.25 208 LEU A N 1
ATOM 1659 C CA . LEU A 1 208 ? -26.910 2.328 30.733 1.00 95.25 208 LEU A CA 1
ATOM 1660 C C . LEU A 1 208 ? -26.493 1.677 32.058 1.00 95.25 208 LEU A C 1
ATOM 1662 O O . LEU A 1 208 ? -27.360 1.352 32.867 1.00 95.25 208 LEU A O 1
ATOM 1666 N N . ASP A 1 209 ? -25.197 1.524 32.317 1.00 95.88 209 ASP A N 1
ATOM 1667 C CA . ASP A 1 209 ? -24.694 0.970 33.576 1.00 95.88 209 ASP A CA 1
ATOM 1668 C C . ASP A 1 209 ? -25.059 1.851 34.775 1.00 95.88 209 ASP A C 1
ATOM 1670 O O . ASP A 1 209 ? -25.534 1.343 35.794 1.00 95.88 209 ASP A O 1
ATOM 1674 N N . SER A 1 210 ? -24.989 3.179 34.628 1.00 96.19 210 SER A N 1
ATOM 1675 C CA . SER A 1 210 ? -25.453 4.101 35.672 1.00 96.19 210 SER A CA 1
ATOM 1676 C C . SER A 1 210 ? -26.953 3.950 35.971 1.00 96.19 210 SER A C 1
ATOM 1678 O O . SER A 1 210 ? -27.384 4.051 37.124 1.00 96.19 210 SER A O 1
ATOM 1680 N N . LEU A 1 211 ? -27.768 3.682 34.943 1.00 95.44 211 LEU A N 1
ATOM 1681 C CA . LEU A 1 211 ? -29.199 3.426 35.093 1.00 95.44 211 LEU A CA 1
ATOM 1682 C C . LEU A 1 211 ? -29.458 2.054 35.723 1.00 95.44 211 LEU A C 1
ATOM 1684 O O . LEU A 1 211 ? -30.333 1.954 36.584 1.00 95.44 211 LEU A O 1
ATOM 1688 N N . LYS A 1 212 ? -28.686 1.018 35.364 1.00 96.94 212 LYS A N 1
ATOM 1689 C CA . LYS A 1 212 ? -28.748 -0.303 36.014 1.00 96.94 212 LYS A CA 1
ATOM 1690 C C . LYS A 1 212 ? -28.447 -0.190 37.508 1.00 96.94 212 LYS A C 1
ATOM 1692 O O . LYS A 1 212 ? -29.149 -0.801 38.310 1.00 96.94 212 LYS A O 1
ATOM 1697 N N . ASP A 1 213 ? -27.458 0.605 37.905 1.00 96.38 213 ASP A N 1
ATOM 1698 C CA . ASP A 1 213 ? -27.117 0.781 39.321 1.00 96.38 213 ASP A CA 1
ATOM 1699 C C . ASP A 1 213 ? -28.176 1.580 40.088 1.00 96.38 213 ASP A C 1
ATOM 1701 O O . ASP A 1 213 ? -28.558 1.194 41.197 1.00 96.38 213 ASP A O 1
ATOM 1705 N N . LYS A 1 214 ? -28.746 2.628 39.477 1.00 96.69 214 LYS A N 1
ATOM 1706 C CA . LYS A 1 214 ? -29.923 3.320 40.033 1.00 96.69 214 LYS A CA 1
ATOM 1707 C C . LYS A 1 214 ? -31.109 2.367 40.196 1.00 96.69 214 LYS A C 1
ATOM 1709 O O . LYS A 1 214 ? -31.761 2.388 41.237 1.00 96.69 214 LYS A O 1
ATOM 1714 N N . LEU A 1 215 ? -31.362 1.504 39.211 1.00 95.75 215 LEU A N 1
ATOM 1715 C CA . LEU A 1 215 ? -32.428 0.506 39.267 1.00 95.75 215 LEU A CA 1
ATOM 1716 C C . LEU A 1 215 ? -32.201 -0.502 40.401 1.00 95.75 215 LEU A C 1
ATOM 1718 O O . LEU A 1 215 ? -33.135 -0.772 41.154 1.00 95.75 215 LEU A O 1
ATOM 1722 N N . LYS A 1 216 ? -30.975 -1.017 40.575 1.00 97.00 216 LYS A N 1
ATOM 1723 C CA . LYS A 1 216 ? -30.630 -1.894 41.711 1.00 97.00 216 LYS A CA 1
ATOM 1724 C C . LYS A 1 216 ? -30.894 -1.199 43.045 1.00 97.00 216 LYS A C 1
ATOM 1726 O O . LYS A 1 216 ? -31.504 -1.800 43.922 1.00 97.00 216 LYS A O 1
ATOM 1731 N N . LYS A 1 217 ? -30.491 0.069 43.186 1.00 97.06 217 LYS A N 1
ATOM 1732 C CA . LYS A 1 217 ? -30.718 0.846 44.413 1.00 97.06 217 LYS A CA 1
ATOM 1733 C C . LYS A 1 217 ? -32.209 0.997 44.725 1.00 97.06 217 LYS A C 1
ATOM 1735 O O . LYS A 1 217 ? -32.626 0.679 45.831 1.00 97.06 217 LYS A O 1
ATOM 1740 N N . VAL A 1 218 ? -33.012 1.405 43.740 1.00 96.06 218 VAL A N 1
ATOM 1741 C CA . VAL A 1 218 ? -34.473 1.528 43.896 1.00 96.06 218 VAL A CA 1
ATOM 1742 C C . VAL A 1 218 ? -35.118 0.172 44.190 1.00 96.06 218 VAL A C 1
ATOM 1744 O O . VAL A 1 218 ? -36.063 0.097 44.967 1.00 96.06 218 VAL A O 1
ATOM 1747 N N . THR A 1 219 ? -34.605 -0.913 43.607 1.00 94.38 219 THR A N 1
ATOM 1748 C CA . THR A 1 219 ? -35.097 -2.271 43.886 1.00 94.38 219 THR A CA 1
ATOM 1749 C C . THR A 1 219 ? -34.834 -2.663 45.339 1.00 94.38 219 THR A C 1
ATOM 1751 O O . THR A 1 219 ? -35.750 -3.133 46.004 1.00 94.38 219 THR A O 1
ATOM 1754 N N . LEU A 1 220 ? -33.637 -2.386 45.867 1.00 95.88 220 LEU A N 1
ATOM 1755 C CA . LEU A 1 220 ? -33.315 -2.614 47.279 1.00 95.88 220 LEU A CA 1
ATOM 1756 C C . LEU A 1 220 ? -34.175 -1.753 48.213 1.00 95.88 220 LEU A C 1
ATOM 1758 O O . LEU A 1 220 ? -34.678 -2.251 49.214 1.00 95.88 220 LEU A O 1
ATOM 1762 N N . GLU A 1 221 ? -34.378 -0.473 47.890 1.00 96.12 221 GLU A N 1
ATOM 1763 C CA . GLU A 1 221 ? -35.269 0.412 48.656 1.00 96.12 221 GLU A CA 1
ATOM 1764 C C . GLU A 1 221 ? -36.714 -0.111 48.645 1.00 96.12 221 GLU A C 1
ATOM 1766 O O . GLU A 1 221 ? -37.378 -0.134 49.682 1.00 96.12 221 GLU A O 1
ATOM 1771 N N . LYS A 1 222 ? -37.194 -0.602 47.497 1.00 96.12 222 LYS A N 1
ATOM 1772 C CA . LYS A 1 222 ? -38.506 -1.246 47.377 1.00 96.12 222 LYS A CA 1
ATOM 1773 C C . LYS A 1 222 ? -38.600 -2.498 48.255 1.00 96.12 222 LYS A C 1
ATOM 1775 O O . LYS A 1 222 ? -39.579 -2.636 48.980 1.00 96.12 222 LYS A O 1
ATOM 1780 N N . GLU A 1 223 ? -37.610 -3.388 48.213 1.00 96.31 223 GLU A N 1
ATOM 1781 C CA . GLU A 1 223 ? -37.563 -4.602 49.046 1.00 96.31 223 GLU A CA 1
ATOM 1782 C C . GLU A 1 223 ? -37.531 -4.263 50.545 1.00 96.31 223 GLU A C 1
ATOM 1784 O O . GLU A 1 223 ? -38.221 -4.896 51.345 1.00 96.31 223 GLU A O 1
ATOM 1789 N N . GLN A 1 224 ? -36.787 -3.223 50.934 1.00 96.75 224 GLN A N 1
ATOM 1790 C CA . GLN A 1 224 ? -36.772 -2.715 52.308 1.00 96.75 224 GLN A CA 1
ATOM 1791 C C . GLN A 1 224 ? -38.148 -2.196 52.733 1.00 96.75 224 GLN A C 1
ATOM 1793 O O . GLN A 1 224 ? -38.629 -2.556 53.807 1.00 96.75 224 GLN A O 1
ATOM 1798 N N . LEU A 1 225 ? -38.809 -1.394 51.893 1.00 94.88 225 LEU A N 1
ATOM 1799 C CA . LEU A 1 225 ? -40.160 -0.900 52.165 1.00 94.88 225 LEU A CA 1
ATOM 1800 C C . LEU A 1 225 ? -41.189 -2.035 52.214 1.00 94.88 225 LEU A C 1
ATOM 1802 O O . LEU A 1 225 ? -42.083 -2.003 53.055 1.00 94.88 225 LEU A O 1
ATOM 1806 N N . GLU A 1 226 ? -41.067 -3.055 51.362 1.00 95.38 226 GLU A N 1
ATOM 1807 C CA . GLU A 1 226 ? -41.906 -4.257 51.424 1.00 95.38 226 GLU A CA 1
ATOM 1808 C C . GLU A 1 226 ? -41.697 -5.028 52.734 1.00 95.38 226 GLU A C 1
ATOM 1810 O O . GLU A 1 226 ? -42.677 -5.481 53.331 1.00 95.38 226 GLU A O 1
ATOM 1815 N N . CYS A 1 227 ? -40.456 -5.126 53.221 1.00 95.69 227 CYS A N 1
ATOM 1816 C CA . CYS A 1 227 ? -40.139 -5.730 54.515 1.00 95.69 227 CYS A CA 1
ATOM 1817 C C . CYS A 1 227 ? -40.777 -4.946 55.673 1.00 95.69 227 CYS A C 1
ATOM 1819 O O . CYS A 1 227 ? -41.490 -5.535 56.484 1.00 95.69 227 CYS A O 1
ATOM 1821 N N . VAL A 1 228 ? -40.619 -3.618 55.698 1.00 96.19 228 VAL A N 1
ATOM 1822 C CA . VAL A 1 228 ? -41.258 -2.745 56.703 1.00 96.19 228 VAL A CA 1
ATOM 1823 C C . VAL A 1 228 ? -42.784 -2.856 56.639 1.00 96.19 228 VAL A C 1
ATOM 1825 O O . VAL A 1 228 ? -43.462 -2.987 57.652 1.00 96.19 228 VAL A O 1
ATOM 1828 N N . LEU A 1 229 ? -43.363 -2.871 55.441 1.00 95.00 229 LEU A N 1
ATOM 1829 C CA . LEU A 1 229 ? -44.807 -3.018 55.280 1.00 95.00 229 LEU A CA 1
ATOM 1830 C C . LEU A 1 229 ? -45.300 -4.397 55.745 1.00 95.00 229 LEU A C 1
ATOM 1832 O O . LEU A 1 229 ? -46.446 -4.535 56.179 1.00 95.00 229 LEU A O 1
ATOM 1836 N N . LYS A 1 230 ? -44.455 -5.428 55.655 1.00 95.94 230 LYS A N 1
ATOM 1837 C CA . LYS A 1 230 ? -44.743 -6.754 56.197 1.00 95.94 230 LYS A CA 1
ATOM 1838 C C . LYS A 1 230 ? -44.684 -6.759 57.727 1.00 95.94 230 LYS A C 1
ATOM 1840 O O . LYS A 1 230 ? -45.624 -7.277 58.326 1.00 95.94 230 LYS A O 1
ATOM 1845 N N . THR A 1 231 ? -43.678 -6.139 58.346 1.00 94.31 231 THR A N 1
ATOM 1846 C CA . THR A 1 231 ? -43.593 -6.033 59.814 1.00 94.31 231 THR A CA 1
ATOM 1847 C C . THR A 1 231 ? -44.767 -5.245 60.387 1.00 94.31 231 THR A C 1
ATOM 1849 O O . THR A 1 231 ? -45.435 -5.737 61.285 1.00 94.31 231 THR A O 1
ATOM 1852 N N . GLU A 1 232 ? -45.119 -4.103 59.792 1.00 93.56 232 GLU A N 1
ATOM 1853 C CA . GLU A 1 232 ? -46.291 -3.302 60.184 1.00 93.56 232 GLU A CA 1
ATOM 1854 C C . GLU A 1 232 ? -47.608 -4.089 60.066 1.00 93.56 232 GLU A C 1
ATOM 1856 O O . GLU A 1 232 ? -48.505 -3.980 60.904 1.00 93.56 232 GLU A O 1
ATOM 1861 N N . LYS A 1 233 ? -47.750 -4.930 59.030 1.00 94.94 233 LYS A N 1
ATOM 1862 C CA . LYS A 1 233 ? -48.910 -5.829 58.901 1.00 94.94 233 LYS A CA 1
ATOM 1863 C C . LYS A 1 233 ? -48.956 -6.871 60.016 1.00 94.94 233 LYS A C 1
ATOM 1865 O O . LYS A 1 233 ? -50.043 -7.148 60.524 1.00 94.94 233 LYS A O 1
ATOM 1870 N N . ASP A 1 234 ? -47.813 -7.448 60.366 1.00 94.94 234 ASP A N 1
ATOM 1871 C CA . ASP A 1 234 ? -47.717 -8.468 61.409 1.00 94.94 234 ASP A CA 1
ATOM 1872 C C . ASP A 1 234 ? -47.965 -7.852 62.800 1.00 94.94 234 ASP A C 1
ATOM 1874 O O . ASP A 1 234 ? -48.732 -8.409 63.587 1.00 94.94 234 ASP A O 1
ATOM 1878 N N . GLU A 1 235 ? -47.442 -6.651 63.066 1.00 94.19 235 GLU A N 1
ATOM 1879 C CA . GLU A 1 235 ? -47.742 -5.860 64.268 1.00 94.19 235 GLU A CA 1
ATOM 1880 C C . GLU A 1 235 ? -49.224 -5.492 64.356 1.00 94.19 235 GLU A C 1
ATOM 1882 O O . GLU A 1 235 ? -49.853 -5.674 65.399 1.00 94.19 235 GLU A O 1
ATOM 1887 N N . LYS A 1 236 ? -49.834 -5.042 63.254 1.00 94.94 236 LYS A N 1
ATOM 1888 C CA . LYS A 1 236 ? -51.274 -4.761 63.204 1.00 94.94 236 LYS A CA 1
ATOM 1889 C C . LYS A 1 236 ? -52.114 -5.993 63.548 1.00 94.94 236 LYS A C 1
ATOM 1891 O O . LYS A 1 236 ? -53.115 -5.864 64.257 1.00 94.94 236 LYS A O 1
ATOM 1896 N N . GLU A 1 237 ? -51.751 -7.176 63.054 1.00 95.00 237 GLU A N 1
ATOM 1897 C CA . GLU A 1 237 ? -52.465 -8.410 63.403 1.00 95.00 237 GLU A CA 1
ATOM 1898 C C . GLU A 1 237 ? -52.232 -8.788 64.875 1.00 95.00 237 GLU A C 1
ATOM 1900 O O . GLU A 1 237 ? -53.181 -9.180 65.556 1.00 95.00 237 GLU A O 1
ATOM 1905 N N . LEU A 1 238 ? -51.025 -8.570 65.410 1.00 95.25 238 LEU A N 1
ATOM 1906 C CA . LEU A 1 238 ? -50.732 -8.747 66.834 1.00 95.25 238 LEU A CA 1
ATOM 1907 C C . LEU A 1 238 ? -51.588 -7.815 67.709 1.00 95.25 238 LEU A C 1
ATOM 1909 O O . LEU A 1 238 ? -52.222 -8.275 68.659 1.00 95.25 238 LEU A O 1
ATOM 1913 N N . TYR A 1 239 ? -51.693 -6.528 67.361 1.00 94.62 239 TYR A N 1
ATOM 1914 C CA . TYR A 1 239 ? -52.562 -5.572 68.057 1.00 94.62 239 TYR A CA 1
ATOM 1915 C C . TYR A 1 239 ? -54.035 -5.972 67.991 1.00 94.62 239 TYR A C 1
ATOM 1917 O O . TYR A 1 239 ? -54.759 -5.852 68.978 1.00 94.62 239 TYR A O 1
ATOM 1925 N N . LYS A 1 240 ? -54.488 -6.500 66.854 1.00 96.12 240 LYS A N 1
ATOM 1926 C CA . LYS A 1 240 ? -55.852 -7.015 66.699 1.00 96.12 240 LYS A CA 1
ATOM 1927 C C . LYS A 1 240 ? -56.109 -8.245 67.576 1.00 96.12 240 LYS A C 1
ATOM 1929 O O . LYS A 1 240 ? -57.205 -8.377 68.120 1.00 96.12 240 LYS A O 1
ATOM 1934 N N . ILE A 1 241 ? -55.122 -9.129 67.743 1.00 95.62 241 ILE A N 1
ATOM 1935 C CA . ILE A 1 241 ? -55.188 -10.254 68.691 1.00 95.62 241 ILE A CA 1
ATOM 1936 C C . ILE A 1 241 ? -55.237 -9.734 70.133 1.00 95.62 241 ILE A C 1
ATOM 1938 O O . ILE A 1 241 ? -56.086 -10.181 70.902 1.00 95.62 241 ILE A O 1
ATOM 1942 N N . HIS A 1 242 ? -54.386 -8.767 70.495 1.00 93.81 242 HIS A N 1
ATOM 1943 C CA . HIS A 1 242 ? -54.409 -8.141 71.820 1.00 93.81 242 HIS A CA 1
ATOM 1944 C C . HIS A 1 242 ? -55.766 -7.512 72.132 1.00 93.81 242 HIS A C 1
ATOM 1946 O O . HIS A 1 242 ? -56.324 -7.794 73.189 1.00 93.81 242 HIS A O 1
ATOM 1952 N N . LEU A 1 243 ? -56.331 -6.743 71.197 1.00 94.62 243 LEU A N 1
ATOM 1953 C CA . LEU A 1 243 ? -57.651 -6.140 71.355 1.00 94.62 243 LEU A CA 1
ATOM 1954 C C . LEU A 1 243 ? -58.723 -7.205 71.622 1.00 94.62 243 LEU A C 1
ATOM 1956 O O . LEU A 1 243 ? -59.463 -7.089 72.595 1.00 94.62 243 LEU A O 1
ATOM 1960 N N . LYS A 1 244 ? -58.751 -8.289 70.831 1.00 95.19 244 LYS A N 1
ATOM 1961 C CA . LYS A 1 244 ? -59.674 -9.416 71.053 1.00 95.19 244 LYS A CA 1
ATOM 1962 C C . LYS A 1 244 ? -59.478 -10.079 72.417 1.00 95.19 244 LYS A C 1
ATOM 1964 O O . LYS A 1 244 ? -60.457 -10.441 73.062 1.00 95.19 244 LYS A O 1
ATOM 1969 N N . ASN A 1 245 ? -58.236 -10.253 72.870 1.00 93.69 245 ASN A N 1
ATOM 1970 C CA . ASN A 1 245 ? -57.952 -10.829 74.187 1.00 93.69 245 ASN A CA 1
ATOM 1971 C C . ASN A 1 245 ? -58.460 -9.926 75.318 1.00 93.69 245 ASN A C 1
ATOM 1973 O O . ASN A 1 245 ? -59.101 -10.427 76.241 1.00 93.69 245 ASN A O 1
ATOM 1977 N N . THR A 1 246 ? -58.243 -8.612 75.221 1.00 92.56 246 THR A N 1
ATOM 1978 C CA . THR A 1 246 ? -58.770 -7.633 76.181 1.00 92.56 246 THR A CA 1
ATOM 1979 C C . THR A 1 246 ? -60.298 -7.586 76.158 1.00 92.56 246 THR A C 1
ATOM 1981 O O . THR A 1 246 ? -60.923 -7.533 77.213 1.00 92.56 246 THR A O 1
ATOM 1984 N N . GLU A 1 247 ? -60.932 -7.664 74.986 1.00 93.12 247 GLU A N 1
ATOM 1985 C CA . GLU A 1 247 ? -62.391 -7.792 74.872 1.00 93.12 247 GLU A CA 1
ATOM 1986 C C . GLU A 1 247 ? -62.895 -9.065 75.567 1.00 93.12 247 GLU A C 1
ATOM 1988 O O . GLU A 1 247 ? -63.839 -9.006 76.355 1.00 93.12 247 GLU A O 1
ATOM 1993 N N . ILE A 1 248 ? -62.239 -10.211 75.348 1.00 94.12 248 ILE A N 1
ATOM 1994 C CA . ILE A 1 248 ? -62.570 -11.472 76.027 1.00 94.12 248 ILE A CA 1
ATOM 1995 C C . ILE A 1 248 ? -62.421 -11.322 77.546 1.00 94.12 248 ILE A C 1
ATOM 1997 O O . ILE A 1 248 ? -63.310 -11.737 78.288 1.00 94.12 248 ILE A O 1
ATOM 2001 N N . GLU A 1 249 ? -61.336 -10.726 78.029 1.00 92.56 249 GLU A N 1
ATOM 2002 C CA . GLU A 1 249 ? -61.115 -10.491 79.457 1.00 92.56 249 GLU A CA 1
ATOM 2003 C C . GLU A 1 249 ? -62.172 -9.557 80.058 1.00 92.56 249 GLU A C 1
ATOM 2005 O O . GLU A 1 249 ? -62.779 -9.900 81.071 1.00 92.56 249 GLU A O 1
ATOM 2010 N N . ASN A 1 250 ? -62.513 -8.464 79.374 1.00 92.06 250 ASN A N 1
ATOM 2011 C CA . ASN A 1 250 ? -63.617 -7.589 79.762 1.00 92.06 250 ASN A CA 1
ATOM 2012 C C . ASN A 1 250 ? -64.944 -8.351 79.841 1.00 92.06 250 ASN A C 1
ATOM 2014 O O . ASN A 1 250 ? -65.686 -8.179 80.804 1.00 92.06 250 ASN A O 1
ATOM 2018 N N . THR A 1 251 ? -65.251 -9.244 78.891 1.00 94.31 251 THR A N 1
ATOM 2019 C CA . THR A 1 251 ? -66.471 -10.066 78.996 1.00 94.31 251 THR A CA 1
ATOM 2020 C C . THR A 1 251 ? -66.440 -11.020 80.192 1.00 94.31 251 THR A C 1
ATOM 2022 O O . THR A 1 251 ? -67.489 -11.267 80.789 1.00 94.31 251 THR A O 1
ATOM 2025 N N . LYS A 1 252 ? -65.266 -11.548 80.573 1.00 95.38 252 LYS A N 1
ATOM 2026 C CA . LYS A 1 252 ? -65.105 -12.376 81.780 1.00 95.38 252 LYS A CA 1
ATOM 2027 C C . LYS A 1 252 ? -65.330 -11.546 83.042 1.00 95.38 252 LYS A C 1
ATOM 2029 O O . LYS A 1 252 ? -66.146 -11.947 83.866 1.00 95.38 252 LYS A O 1
ATOM 2034 N N . LEU A 1 253 ? -64.698 -10.378 83.146 1.00 93.19 253 LEU A N 1
ATOM 2035 C CA . LEU A 1 253 ? -64.869 -9.457 84.273 1.00 93.19 253 LEU A CA 1
ATOM 2036 C C . LEU A 1 253 ? -66.318 -8.975 84.396 1.00 93.19 253 LEU A C 1
ATOM 2038 O O . LEU A 1 253 ? -66.865 -8.946 85.490 1.00 93.19 253 LEU A O 1
ATOM 2042 N N . VAL A 1 254 ? -66.990 -8.664 83.284 1.00 94.31 254 VAL A N 1
ATOM 2043 C CA . VAL A 1 254 ? -68.418 -8.302 83.289 1.00 94.31 254 VAL A CA 1
ATOM 2044 C C . VAL A 1 254 ? -69.279 -9.452 83.812 1.00 94.31 254 VAL A C 1
ATOM 2046 O O . VAL A 1 254 ? -70.181 -9.217 84.616 1.00 94.31 254 VAL A O 1
ATOM 2049 N N . LYS A 1 255 ? -69.002 -10.699 83.405 1.00 93.94 255 LYS A N 1
ATOM 2050 C CA . LYS A 1 255 ? -69.693 -11.878 83.954 1.00 93.94 255 LYS A CA 1
ATOM 2051 C C . LYS A 1 255 ? -69.433 -12.031 85.451 1.00 93.94 255 LYS A C 1
ATOM 2053 O O . LYS A 1 255 ? -70.373 -12.285 86.194 1.00 93.94 255 LYS A O 1
ATOM 2058 N N . GLU A 1 256 ? -68.199 -11.839 85.899 1.00 93.19 256 GLU A N 1
ATOM 2059 C CA . GLU A 1 256 ? -67.830 -11.915 87.313 1.00 93.19 256 GLU A CA 1
ATOM 2060 C C . GLU A 1 256 ? -68.524 -10.819 88.142 1.00 93.19 256 GLU A C 1
ATOM 2062 O O . GLU A 1 256 ? -69.185 -11.118 89.137 1.00 93.19 256 GLU A O 1
ATOM 2067 N N . ILE A 1 257 ? -68.514 -9.568 87.673 1.00 92.38 257 ILE A N 1
ATOM 2068 C CA . ILE A 1 257 ? -69.284 -8.462 88.265 1.00 92.38 257 ILE A CA 1
ATOM 2069 C C . ILE A 1 257 ? -70.772 -8.819 88.334 1.00 92.38 257 ILE A C 1
ATOM 2071 O O . ILE A 1 257 ? -71.415 -8.564 89.350 1.00 92.38 257 ILE A O 1
ATOM 2075 N N . GLN A 1 258 ? -71.332 -9.431 87.288 1.00 93.38 258 GLN A N 1
ATOM 2076 C CA . GLN A 1 258 ? -72.728 -9.865 87.293 1.00 93.38 258 GLN A CA 1
ATOM 2077 C C . GLN A 1 258 ? -72.987 -10.945 88.357 1.00 93.38 258 GLN A C 1
ATOM 2079 O O . GLN A 1 258 ? -74.007 -10.891 89.044 1.00 93.38 258 GLN A O 1
ATOM 2084 N N . THR A 1 259 ? -72.064 -11.893 88.549 1.00 91.94 259 THR A N 1
ATOM 2085 C CA . THR A 1 259 ? -72.176 -12.887 89.630 1.00 91.94 259 THR A CA 1
ATOM 2086 C C . THR A 1 259 ? -72.089 -12.251 91.015 1.00 91.94 259 THR A C 1
ATOM 2088 O O . THR A 1 259 ? -72.899 -12.590 91.879 1.00 91.94 259 THR A O 1
ATOM 2091 N N . PHE A 1 260 ? -71.193 -11.280 91.219 1.00 91.12 260 PHE A N 1
ATOM 2092 C CA . PHE A 1 260 ? -71.110 -10.536 92.475 1.00 91.12 260 PHE A CA 1
ATOM 2093 C C . PHE A 1 260 ? -72.368 -9.713 92.735 1.00 91.12 260 PHE A C 1
ATOM 2095 O O . PHE A 1 260 ? -72.876 -9.761 93.848 1.00 91.12 260 PHE A O 1
ATOM 2102 N N . LYS A 1 261 ? -72.933 -9.041 91.725 1.00 93.38 261 LYS A N 1
ATOM 2103 C CA . LYS A 1 261 ? -74.221 -8.339 91.852 1.00 93.38 261 LYS A CA 1
ATOM 2104 C C . LYS A 1 261 ? -75.351 -9.275 92.278 1.00 93.38 261 LYS A C 1
ATOM 2106 O O . LYS A 1 261 ? -76.144 -8.910 93.137 1.00 93.38 261 LYS A O 1
ATOM 2111 N N . ASN A 1 262 ? -75.418 -10.483 91.715 1.00 91.06 262 ASN A N 1
ATOM 2112 C CA . ASN A 1 262 ? -76.421 -11.476 92.111 1.00 91.06 262 ASN A CA 1
ATOM 2113 C C . ASN A 1 262 ? -76.214 -11.952 93.559 1.00 91.06 262 ASN A C 1
ATOM 2115 O O . ASN A 1 262 ? -77.181 -12.123 94.298 1.00 91.06 262 ASN A O 1
ATOM 2119 N N . LEU A 1 263 ? -74.958 -12.156 93.972 1.00 92.69 263 LEU A N 1
ATOM 2120 C CA . LEU A 1 263 ? -74.614 -12.503 95.351 1.00 92.69 263 LEU A CA 1
ATOM 2121 C C . LEU A 1 263 ? -74.991 -11.371 96.315 1.00 92.69 263 LEU A C 1
ATOM 2123 O O . LEU A 1 263 ? -75.530 -11.637 97.384 1.00 92.69 263 LEU A O 1
ATOM 2127 N N . ASP A 1 264 ? -74.712 -10.126 95.936 1.00 90.69 264 ASP A N 1
ATOM 2128 C CA . ASP A 1 264 ? -75.008 -8.938 96.732 1.00 90.69 264 ASP A CA 1
ATOM 2129 C C . ASP A 1 264 ? -76.519 -8.732 96.869 1.00 90.69 264 ASP A C 1
ATOM 2131 O O . ASP A 1 264 ? -77.014 -8.583 97.979 1.00 90.69 264 ASP A O 1
ATOM 2135 N N . ALA A 1 265 ? -77.282 -8.891 95.782 1.00 91.19 265 ALA A N 1
ATOM 2136 C CA . ALA A 1 265 ? -78.744 -8.913 95.830 1.00 91.19 265 ALA A CA 1
ATOM 2137 C C . ALA A 1 265 ? -79.279 -10.025 96.754 1.00 91.19 265 ALA A C 1
ATOM 2139 O O . ALA A 1 265 ? -80.214 -9.804 97.519 1.00 91.19 265 ALA A O 1
ATOM 2140 N N . ASN A 1 266 ? -78.667 -11.215 96.736 1.00 91.38 266 ASN A N 1
ATOM 2141 C CA . ASN A 1 266 ? -79.034 -12.300 97.650 1.00 91.38 266 ASN A CA 1
ATOM 2142 C C . ASN A 1 266 ? -78.713 -11.955 99.116 1.00 91.38 266 ASN A C 1
ATOM 2144 O O . ASN A 1 266 ? -79.518 -12.218 100.009 1.00 91.38 266 ASN A O 1
ATOM 2148 N N . LYS A 1 267 ? -77.559 -11.328 99.377 1.00 92.31 267 LYS A N 1
ATOM 2149 C CA . LYS A 1 267 ? -77.205 -10.830 100.712 1.00 92.31 267 LYS A CA 1
ATOM 2150 C C . LYS A 1 267 ? -78.163 -9.739 101.175 1.00 92.31 267 LYS A C 1
ATOM 2152 O O . LYS A 1 267 ? -78.593 -9.803 102.318 1.00 92.31 267 LYS A O 1
ATOM 2157 N N . GLU A 1 268 ? -78.543 -8.798 100.315 1.00 91.94 268 GLU A N 1
ATOM 2158 C CA . GLU A 1 268 ? -79.498 -7.731 100.641 1.00 91.94 268 GLU A CA 1
ATOM 2159 C C . GLU A 1 268 ? -80.891 -8.299 100.956 1.00 91.94 268 GLU A C 1
ATOM 2161 O O . GLU A 1 268 ? -81.538 -7.871 101.914 1.00 91.94 268 GLU A O 1
ATOM 2166 N N . ASN A 1 269 ? -81.322 -9.339 100.232 1.00 90.56 269 ASN A N 1
ATOM 2167 C CA . ASN A 1 269 ? -82.536 -10.092 100.564 1.00 90.56 269 ASN A CA 1
ATOM 2168 C C . ASN A 1 269 ? -82.425 -10.760 101.945 1.00 90.56 269 ASN A C 1
ATOM 2170 O O . ASN A 1 269 ? -83.357 -10.689 102.744 1.00 90.56 269 ASN A O 1
ATOM 2174 N N . MET A 1 270 ? -81.273 -11.362 102.260 1.00 92.56 270 MET A N 1
ATOM 2175 C CA . MET A 1 270 ? -81.011 -11.969 103.570 1.00 92.56 270 MET A CA 1
ATOM 2176 C C . MET A 1 270 ? -80.988 -10.923 104.693 1.00 92.56 270 MET A C 1
ATOM 2178 O O . MET A 1 270 ? -81.534 -11.146 105.769 1.00 92.56 270 MET A O 1
ATOM 2182 N N . ILE A 1 271 ? -80.378 -9.763 104.440 1.00 90.31 271 ILE A N 1
ATOM 2183 C CA . ILE A 1 271 ? -80.366 -8.617 105.352 1.00 90.31 271 ILE A CA 1
ATOM 2184 C C . ILE A 1 271 ? -81.792 -8.126 105.580 1.00 90.31 271 ILE A C 1
ATOM 2186 O O . ILE A 1 271 ? -82.149 -7.855 106.720 1.00 90.31 271 ILE A O 1
ATOM 2190 N N . SER A 1 272 ? -82.612 -8.030 104.534 1.00 89.94 272 SER A N 1
ATOM 2191 C CA . SER A 1 272 ? -84.020 -7.639 104.649 1.00 89.94 272 SER A CA 1
ATOM 2192 C C . SER A 1 272 ? -84.805 -8.637 105.506 1.00 89.94 272 SER A C 1
ATOM 2194 O O . SER A 1 272 ? -85.476 -8.222 106.448 1.00 89.94 272 SER A O 1
ATOM 2196 N N . TYR A 1 273 ? -84.619 -9.943 105.285 1.00 89.81 273 TYR A N 1
ATOM 2197 C CA . TYR A 1 273 ? -85.182 -11.000 106.133 1.00 89.81 273 TYR A CA 1
ATOM 2198 C C . TYR A 1 273 ? -84.750 -10.868 107.604 1.00 89.81 273 TYR A C 1
ATOM 2200 O O . TYR A 1 273 ? -85.584 -10.891 108.510 1.00 89.81 273 TYR A O 1
ATOM 2208 N N . TYR A 1 274 ? -83.451 -10.681 107.867 1.00 90.00 274 TYR A N 1
ATOM 2209 C CA . TYR A 1 274 ? -82.955 -10.499 109.233 1.00 90.00 274 TYR A CA 1
ATOM 2210 C C . TYR A 1 274 ? -83.413 -9.179 109.856 1.00 90.00 274 TYR A C 1
ATOM 2212 O O . TYR A 1 274 ? -83.676 -9.150 111.052 1.00 90.00 274 TYR A O 1
ATOM 2220 N N . LYS A 1 275 ? -83.544 -8.092 109.086 1.00 90.50 275 LYS A N 1
ATOM 2221 C CA . LYS A 1 275 ? -84.114 -6.822 109.564 1.00 90.50 275 LYS A CA 1
ATOM 2222 C C . LYS A 1 275 ? -85.563 -7.010 110.005 1.00 90.50 275 LYS A C 1
ATOM 2224 O O . LYS A 1 275 ? -85.930 -6.508 111.063 1.00 90.50 275 LYS A O 1
ATOM 2229 N N . GLU A 1 276 ? -86.364 -7.751 109.242 1.00 87.94 276 GLU A N 1
ATOM 2230 C CA . GLU A 1 276 ? -87.733 -8.099 109.636 1.00 87.94 276 GLU A CA 1
ATOM 2231 C C . GLU A 1 276 ? -87.768 -8.958 110.906 1.00 87.94 276 GLU A C 1
ATOM 2233 O O . GLU A 1 276 ? -88.553 -8.679 111.812 1.00 87.94 276 GLU A O 1
ATOM 2238 N N . GLU A 1 277 ? -86.895 -9.965 111.018 1.00 87.94 277 GLU A N 1
ATOM 2239 C CA . GLU A 1 277 ? -86.792 -10.802 112.222 1.00 87.94 277 GLU A CA 1
ATOM 2240 C C . GLU A 1 277 ? -86.346 -9.997 113.450 1.00 87.94 277 GLU A C 1
ATOM 2242 O O . GLU A 1 277 ? -86.924 -10.116 114.529 1.00 87.94 277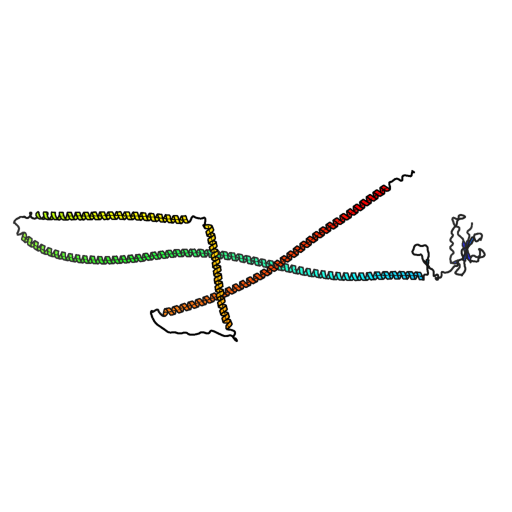 GLU A O 1
ATOM 2247 N N . VAL A 1 278 ? -85.353 -9.120 113.294 1.00 86.00 278 VAL A N 1
ATOM 2248 C CA . VAL A 1 278 ? -84.930 -8.197 114.352 1.00 86.00 278 VAL A CA 1
ATOM 2249 C C . VAL A 1 278 ? -86.082 -7.277 114.741 1.00 86.00 278 VAL A C 1
ATOM 2251 O O . VAL A 1 278 ? -86.293 -7.070 115.931 1.00 86.00 278 VAL A O 1
ATOM 2254 N N . GLY A 1 279 ? -86.868 -6.779 113.783 1.00 85.69 279 GLY A N 1
ATOM 2255 C CA . GLY A 1 279 ? -88.084 -6.011 114.059 1.00 85.69 279 GLY A CA 1
ATOM 2256 C C . GLY A 1 279 ? -89.102 -6.796 114.897 1.00 85.69 279 GLY A C 1
ATOM 2257 O O . GLY A 1 279 ? -89.616 -6.270 115.886 1.00 85.69 279 GLY A O 1
ATOM 2258 N N . ARG A 1 280 ? -89.336 -8.078 114.577 1.00 87.75 280 ARG A N 1
ATOM 2259 C CA . ARG A 1 280 ? -90.176 -8.981 115.391 1.00 87.75 280 ARG A CA 1
ATOM 2260 C C . ARG A 1 280 ? -89.629 -9.157 116.811 1.00 87.75 280 ARG A C 1
ATOM 2262 O O . ARG A 1 280 ? -90.376 -9.034 117.780 1.00 87.75 280 ARG A O 1
ATOM 2269 N N . LEU A 1 281 ? -88.328 -9.413 116.951 1.00 84.06 281 LEU A N 1
ATOM 2270 C CA . LEU A 1 281 ? -87.679 -9.600 118.251 1.00 84.06 281 LEU A CA 1
ATOM 2271 C C . LEU A 1 281 ? -87.629 -8.311 119.081 1.00 84.06 281 LEU A C 1
ATOM 2273 O O . LEU A 1 281 ? -87.777 -8.371 120.297 1.00 84.06 281 LEU A O 1
ATOM 2277 N N . GLN A 1 282 ? -87.446 -7.146 118.459 1.00 82.94 282 GLN A N 1
ATOM 2278 C CA . GLN A 1 282 ? -87.488 -5.850 119.140 1.00 82.94 282 GLN A CA 1
ATOM 2279 C C . GLN A 1 282 ? -88.876 -5.564 119.711 1.00 82.94 282 GLN A C 1
ATOM 2281 O O . GLN A 1 282 ? -88.967 -5.081 120.837 1.00 82.94 282 GLN A O 1
ATOM 2286 N N . LEU A 1 283 ? -89.947 -5.923 118.995 1.00 80.12 283 LEU A N 1
ATOM 2287 C CA . LEU A 1 283 ? -91.308 -5.871 119.535 1.00 80.12 283 LEU A CA 1
ATOM 2288 C C . LEU A 1 283 ? -91.460 -6.800 120.748 1.00 80.12 283 LEU A C 1
ATOM 2290 O O . LEU A 1 283 ? -91.947 -6.362 121.787 1.00 80.12 283 LEU A O 1
ATOM 2294 N N . TYR A 1 284 ? -90.952 -8.033 120.661 1.00 81.00 284 TYR A N 1
ATOM 2295 C CA . TYR A 1 284 ? -90.961 -8.985 121.777 1.00 81.00 284 TYR A CA 1
ATOM 2296 C C . TYR A 1 284 ? -90.153 -8.495 122.995 1.00 81.00 284 TYR A C 1
ATOM 2298 O O . TYR A 1 284 ? -90.575 -8.653 124.140 1.00 81.00 284 TYR A O 1
ATOM 2306 N N . ILE A 1 285 ? -88.993 -7.862 122.782 1.00 77.75 285 ILE A N 1
ATOM 2307 C CA . ILE A 1 285 ? -88.194 -7.257 123.857 1.00 77.75 285 ILE A CA 1
ATOM 2308 C C . ILE A 1 285 ? -88.901 -6.036 124.437 1.00 77.75 285 ILE A C 1
ATOM 2310 O O . ILE A 1 285 ? -88.924 -5.923 125.653 1.00 77.75 285 ILE A O 1
ATOM 2314 N N . ALA A 1 286 ? -89.505 -5.159 123.633 1.00 75.69 286 ALA A N 1
ATOM 2315 C CA . ALA A 1 286 ? -90.274 -4.021 124.141 1.00 75.69 286 ALA A CA 1
ATOM 2316 C C . ALA A 1 286 ? -91.455 -4.487 125.014 1.00 75.69 286 ALA A C 1
ATOM 2318 O O . ALA A 1 286 ? -91.724 -3.915 126.072 1.00 75.69 286 ALA A O 1
ATOM 2319 N N . GLU A 1 287 ? -92.104 -5.586 124.630 1.00 71.56 287 GLU A N 1
ATOM 2320 C CA . GLU A 1 287 ? -93.130 -6.263 125.423 1.00 71.56 287 GLU A CA 1
ATOM 2321 C C . GLU A 1 287 ? -92.545 -6.822 126.736 1.00 71.56 287 GLU A C 1
ATOM 2323 O O . GLU A 1 287 ? -93.088 -6.604 127.823 1.00 71.56 287 GLU A O 1
ATOM 2328 N N . LYS A 1 288 ? -91.356 -7.439 126.674 1.00 67.25 288 LYS A N 1
ATOM 2329 C CA . LYS A 1 288 ? -90.642 -7.953 127.851 1.00 67.25 288 LYS A CA 1
ATOM 2330 C C . LYS A 1 288 ? -90.042 -6.856 128.743 1.00 67.25 288 LYS A C 1
ATOM 2332 O O . LYS A 1 288 ? -89.917 -7.060 129.944 1.00 67.25 288 LYS A O 1
ATOM 2337 N N . GLU A 1 289 ? -89.663 -5.702 128.208 1.00 66.94 289 GLU A N 1
ATOM 2338 C CA . GLU A 1 289 ? -89.155 -4.541 128.946 1.00 66.94 289 GLU A CA 1
ATOM 2339 C C . GLU A 1 289 ? -90.286 -3.775 129.628 1.00 66.94 289 GLU A C 1
ATOM 2341 O O . GLU A 1 289 ? -90.107 -3.332 130.762 1.00 66.94 289 GLU A O 1
ATOM 2346 N N . ASN A 1 290 ? -91.474 -3.715 129.019 1.00 59.22 290 ASN A N 1
ATOM 2347 C CA . ASN A 1 290 ? -92.696 -3.302 129.710 1.00 59.22 290 ASN A CA 1
ATOM 2348 C C . ASN A 1 290 ? -93.018 -4.248 130.881 1.00 59.22 290 ASN A C 1
ATOM 2350 O O . ASN A 1 290 ? -93.377 -3.782 131.961 1.00 59.22 290 ASN A O 1
ATOM 2354 N N . MET A 1 291 ? -92.769 -5.554 130.724 1.00 55.38 291 MET A N 1
ATOM 2355 C CA . MET A 1 291 ? -92.843 -6.532 131.823 1.00 55.38 291 MET A CA 1
ATOM 2356 C C . MET A 1 291 ? -91.701 -6.374 132.853 1.00 55.38 291 MET A C 1
ATOM 2358 O O . MET A 1 291 ? -91.885 -6.664 134.032 1.00 55.38 291 MET A O 1
ATOM 2362 N N . LYS A 1 292 ? -90.517 -5.887 132.449 1.00 49.41 292 LYS A N 1
ATOM 2363 C CA . LYS A 1 292 ? -89.319 -5.743 133.305 1.00 49.41 292 LYS A CA 1
ATOM 2364 C C . LYS A 1 292 ? -89.284 -4.425 134.091 1.00 49.41 292 LYS A C 1
ATOM 2366 O O . LYS A 1 292 ? -88.798 -4.417 135.221 1.00 49.41 292 LYS A O 1
ATOM 2371 N N . LYS A 1 293 ? -89.864 -3.338 133.564 1.00 50.19 293 LYS A N 1
ATOM 2372 C CA . LYS A 1 293 ? -90.122 -2.089 134.312 1.00 50.19 293 LYS A CA 1
ATOM 2373 C C . LYS A 1 293 ? -91.086 -2.293 135.488 1.00 50.19 293 LYS A C 1
ATOM 2375 O O . LYS A 1 293 ? -91.063 -1.496 136.418 1.00 50.19 293 LYS A O 1
ATOM 2380 N N . ALA A 1 294 ? -91.859 -3.380 135.490 1.00 41.09 294 ALA A N 1
ATOM 2381 C CA . ALA A 1 294 ? -92.723 -3.769 136.600 1.00 41.09 294 ALA A CA 1
ATOM 2382 C C . ALA A 1 294 ? -92.021 -4.597 137.705 1.00 41.09 294 ALA A C 1
ATOM 2384 O O . ALA A 1 294 ? -92.647 -4.852 138.729 1.00 41.09 294 ALA A O 1
ATOM 2385 N N . PHE A 1 295 ? -90.754 -5.022 137.548 1.00 32.75 295 PHE A N 1
ATOM 2386 C CA . PHE A 1 295 ? -90.192 -6.101 138.386 1.00 32.75 295 PHE A CA 1
ATOM 2387 C C . PHE A 1 295 ? -88.882 -5.814 139.157 1.00 32.75 295 PHE A C 1
ATOM 2389 O O . PHE A 1 295 ? -88.522 -6.617 140.009 1.00 32.75 295 PHE A O 1
ATOM 2396 N N . LEU A 1 296 ? -88.135 -4.720 138.951 1.00 40.28 296 LEU A N 1
ATOM 2397 C CA . LEU A 1 296 ? -86.776 -4.608 139.539 1.00 40.28 296 LEU A CA 1
ATOM 2398 C C . LEU A 1 296 ? -86.554 -3.380 140.437 1.00 40.28 296 LEU A C 1
ATOM 2400 O O . LEU A 1 296 ? -85.890 -2.419 140.062 1.00 40.28 296 LEU A O 1
ATOM 2404 N N . LEU A 1 297 ? -87.064 -3.497 141.669 1.00 37.31 297 LEU A N 1
ATOM 2405 C CA . LEU A 1 297 ? -86.825 -2.644 142.844 1.00 37.31 297 LEU A CA 1
ATOM 2406 C C . LEU A 1 297 ? -86.016 -3.395 143.940 1.00 37.31 297 LEU A C 1
ATOM 2408 O O . LEU A 1 297 ? -86.237 -3.173 145.127 1.00 37.31 297 LEU A O 1
ATOM 2412 N N . SER A 1 298 ? -85.077 -4.294 143.588 1.00 29.95 298 SER A N 1
ATOM 2413 C CA . SER A 1 298 ? -84.242 -5.008 144.587 1.00 29.95 298 SER A CA 1
ATOM 2414 C C . SER A 1 298 ? -82.904 -5.611 144.071 1.00 29.95 298 SER A C 1
ATOM 2416 O O . SER A 1 298 ? -82.913 -6.513 143.239 1.00 29.95 298 SER A O 1
ATOM 2418 N N . SER A 1 299 ? -81.789 -5.101 144.638 1.00 26.20 299 SER A N 1
ATOM 2419 C CA . SER A 1 299 ? -80.434 -5.656 144.969 1.00 26.20 299 SER A CA 1
ATOM 2420 C C . SER A 1 299 ? -79.489 -6.402 143.976 1.00 26.20 299 SER A C 1
ATOM 2422 O O . SER A 1 299 ? -79.743 -7.535 143.594 1.00 26.20 299 SER A O 1
ATOM 2424 N N . SER A 1 300 ? -78.337 -5.768 143.661 1.00 28.22 300 SER A N 1
ATOM 2425 C CA . SER A 1 300 ? -76.898 -5.982 144.048 1.00 28.22 300 SER A CA 1
ATOM 2426 C C . SER A 1 300 ? -76.160 -7.362 144.178 1.00 28.22 300 SER A C 1
ATOM 2428 O O . SER A 1 300 ? -76.513 -8.182 145.017 1.00 28.22 300 SER A O 1
ATOM 2430 N N . ASN A 1 301 ? -74.978 -7.415 143.503 1.00 31.95 301 ASN A N 1
ATOM 2431 C CA . ASN A 1 301 ? -73.613 -7.933 143.857 1.00 31.95 301 ASN A CA 1
ATOM 2432 C C . ASN A 1 301 ? -72.987 -9.245 143.293 1.00 31.95 301 ASN A C 1
ATOM 2434 O O . ASN A 1 301 ? -73.667 -10.153 142.839 1.00 31.95 301 ASN A O 1
ATOM 2438 N N . LYS A 1 302 ? -71.634 -9.207 143.256 1.00 42.34 302 LYS A N 1
ATOM 2439 C CA . LYS A 1 302 ? -70.598 -9.897 142.441 1.00 42.34 302 LYS A CA 1
ATOM 2440 C C . LYS A 1 302 ? -69.827 -10.997 143.208 1.00 42.34 302 LYS A C 1
ATOM 2442 O O . LYS A 1 302 ? -69.802 -10.910 144.426 1.00 42.34 302 LYS A O 1
ATOM 2447 N N . ASP A 1 303 ? -69.105 -11.883 142.493 1.00 36.19 303 ASP A N 1
ATOM 2448 C CA . ASP A 1 303 ? -67.670 -12.243 142.692 1.00 36.19 303 ASP A CA 1
ATOM 2449 C C . ASP A 1 303 ? -67.191 -13.302 141.664 1.00 36.19 303 ASP A C 1
ATOM 2451 O O . ASP A 1 303 ? -67.982 -14.166 141.315 1.00 36.19 303 ASP A O 1
ATOM 2455 N N . ASP A 1 304 ? -65.944 -13.190 141.151 1.00 41.53 304 ASP A N 1
ATOM 2456 C CA . ASP A 1 304 ? -65.084 -14.278 140.594 1.00 41.53 304 ASP A CA 1
ATOM 2457 C C . ASP A 1 304 ? -63.785 -13.714 139.947 1.00 41.53 304 ASP A C 1
ATOM 2459 O O . ASP A 1 304 ? -63.594 -13.703 138.730 1.00 41.53 304 ASP A O 1
ATOM 2463 N N . ALA A 1 305 ? -62.855 -13.203 140.768 1.00 42.84 305 ALA A N 1
ATOM 2464 C CA . ALA A 1 305 ? -61.583 -12.594 140.326 1.00 42.84 305 ALA A CA 1
ATOM 2465 C C . ALA A 1 305 ? -60.321 -13.401 140.709 1.00 42.84 305 ALA A C 1
ATOM 2467 O O . ALA A 1 305 ? -59.214 -12.861 140.734 1.00 42.84 305 ALA A O 1
ATOM 2468 N N . SER A 1 306 ? -60.462 -14.693 141.017 1.00 47.25 306 SER A N 1
ATOM 2469 C CA . SER A 1 306 ? -59.353 -15.547 141.479 1.00 47.25 306 SER A CA 1
ATOM 2470 C C . SER A 1 306 ? -58.921 -16.637 140.485 1.00 47.25 306 SER A C 1
ATOM 2472 O O . SER A 1 306 ? -57.810 -17.144 140.607 1.00 47.25 306 SER A O 1
ATOM 2474 N N . ILE A 1 307 ? -59.713 -16.942 139.446 1.00 57.00 307 ILE A N 1
ATOM 2475 C CA . ILE A 1 307 ? -59.427 -18.026 138.476 1.00 57.00 307 ILE A CA 1
ATOM 2476 C C . ILE A 1 307 ? -58.430 -17.594 137.375 1.00 57.00 307 ILE A C 1
ATOM 2478 O O . ILE A 1 307 ? -57.672 -18.410 136.852 1.00 57.00 307 ILE A O 1
ATOM 2482 N N . LEU A 1 308 ? -58.354 -16.297 137.057 1.00 59.31 308 LEU A N 1
ATOM 2483 C CA . LEU A 1 308 ? -57.539 -15.769 135.948 1.00 59.31 308 LEU A CA 1
ATOM 2484 C C . LEU A 1 308 ? -56.023 -15.726 136.218 1.00 59.31 308 LEU A C 1
ATOM 2486 O O . LEU A 1 308 ? -55.244 -15.614 135.274 1.00 59.31 308 LEU A O 1
ATOM 2490 N N . LYS A 1 309 ? -55.574 -15.840 137.476 1.00 59.06 309 LYS A N 1
ATOM 2491 C CA . LYS A 1 309 ? -54.137 -15.776 137.805 1.00 59.06 309 LYS A CA 1
ATOM 2492 C C . LYS A 1 309 ? -53.372 -17.072 137.507 1.00 59.06 309 LYS A C 1
ATOM 2494 O O . LYS A 1 309 ? -52.186 -17.001 137.209 1.00 59.06 309 LYS A O 1
ATOM 2499 N N . GLU A 1 310 ? -54.034 -18.229 137.506 1.00 59.72 310 GLU A N 1
ATOM 2500 C CA . GLU A 1 310 ? -53.379 -19.526 137.254 1.00 59.72 310 GLU A CA 1
ATOM 2501 C C . GLU A 1 310 ? -53.208 -19.820 135.747 1.00 59.72 310 GLU A C 1
ATOM 2503 O O . GLU A 1 310 ? -52.295 -20.535 135.337 1.00 59.72 310 GLU A O 1
ATOM 2508 N N . GLN A 1 311 ? -54.044 -19.223 134.889 1.00 62.59 311 GLN A N 1
ATOM 2509 C CA . GLN A 1 311 ? -53.949 -19.380 133.430 1.00 62.59 311 GLN A CA 1
ATOM 2510 C C . GLN A 1 311 ? -52.783 -18.593 132.807 1.00 62.59 311 GLN A C 1
ATOM 2512 O O . GLN A 1 311 ? -52.275 -18.990 131.760 1.00 62.59 311 GLN A O 1
ATOM 2517 N N . LEU A 1 312 ? -52.313 -17.527 133.466 1.00 62.62 312 LEU A N 1
ATOM 2518 C CA . LEU A 1 312 ? -51.204 -16.698 132.984 1.00 62.62 312 LEU A CA 1
ATOM 2519 C C . LEU A 1 312 ? -49.862 -17.452 133.027 1.00 62.62 312 LEU A C 1
ATOM 2521 O O . LEU A 1 312 ? -49.082 -17.384 132.081 1.00 62.62 312 LEU A O 1
ATOM 2525 N N . ARG A 1 313 ? -49.647 -18.264 134.072 1.00 66.12 313 ARG A N 1
ATOM 2526 C CA . ARG A 1 313 ? -48.391 -19.000 134.287 1.00 66.12 313 ARG A CA 1
ATOM 2527 C C . ARG A 1 313 ? -48.139 -20.089 133.233 1.00 66.12 313 ARG A C 1
ATOM 2529 O O . ARG A 1 313 ? -46.999 -20.331 132.865 1.00 66.12 313 ARG A O 1
ATOM 2536 N N . LYS A 1 314 ? -49.197 -20.713 132.694 1.00 67.94 314 LYS A N 1
ATOM 2537 C CA . LYS A 1 314 ? -49.094 -21.730 131.623 1.00 67.94 314 LYS A CA 1
ATOM 2538 C C . LYS A 1 314 ? -48.813 -21.141 130.235 1.00 67.94 314 LYS A C 1
ATOM 2540 O O . LYS A 1 314 ? -48.303 -21.849 129.374 1.00 67.94 314 LYS A O 1
ATOM 2545 N N . ALA A 1 315 ? -49.150 -19.872 130.003 1.00 66.50 315 ALA A N 1
ATOM 2546 C CA . ALA A 1 315 ? -48.876 -19.199 128.734 1.00 66.50 315 ALA A CA 1
ATOM 2547 C C . ALA A 1 315 ? -47.416 -18.718 128.635 1.00 66.50 315 ALA A C 1
ATOM 2549 O O . ALA A 1 315 ? -46.851 -18.694 127.542 1.00 66.50 315 ALA A O 1
ATOM 2550 N N . GLU A 1 316 ? -46.789 -18.385 129.767 1.00 70.50 316 GLU A N 1
ATOM 2551 C CA . GLU A 1 316 ? -45.398 -17.915 129.822 1.00 70.50 316 GLU A CA 1
ATOM 2552 C C . GLU A 1 316 ? -44.387 -19.020 129.462 1.00 70.50 316 GLU A C 1
ATOM 2554 O O . GLU A 1 316 ? -43.491 -18.778 128.649 1.00 70.50 316 GLU A O 1
ATOM 2559 N N . ASP A 1 317 ? -44.589 -20.253 129.940 1.00 71.75 317 ASP A N 1
ATOM 2560 C CA . ASP A 1 317 ? -43.707 -21.390 129.623 1.00 71.75 317 ASP A CA 1
ATOM 2561 C C . ASP A 1 317 ? -43.762 -21.783 128.127 1.00 71.75 317 ASP A C 1
ATOM 2563 O O . ASP A 1 317 ? -42.743 -22.135 127.524 1.00 71.75 317 ASP A O 1
ATOM 2567 N N . GLN A 1 318 ? -44.928 -21.647 127.480 1.00 72.06 318 GLN A N 1
ATOM 2568 C CA . GLN A 1 318 ? -45.112 -21.949 126.052 1.00 72.06 318 GLN A CA 1
ATOM 2569 C C . GLN A 1 318 ? -44.417 -20.921 125.137 1.00 72.06 318 GLN A C 1
ATOM 2571 O O . GLN A 1 318 ? -43.899 -21.268 124.071 1.00 72.06 318 GLN A O 1
ATOM 2576 N N . ILE A 1 319 ? -44.363 -19.652 125.557 1.00 73.19 319 ILE A N 1
ATOM 2577 C CA . ILE A 1 319 ? -43.681 -18.576 124.819 1.00 73.19 319 ILE A CA 1
ATOM 2578 C C . ILE A 1 319 ? -42.159 -18.757 124.879 1.00 73.19 319 ILE A C 1
ATOM 2580 O O . ILE A 1 319 ? -41.455 -18.449 123.914 1.00 73.19 319 ILE A O 1
ATOM 2584 N N . GLN A 1 320 ? -41.634 -19.299 125.979 1.00 74.12 320 GLN A N 1
ATOM 2585 C CA . GLN A 1 320 ? -40.196 -19.484 126.161 1.00 74.12 320 GLN A CA 1
ATOM 2586 C C . GLN A 1 320 ? -39.626 -20.607 125.272 1.00 74.12 320 GLN A C 1
ATOM 2588 O O . GLN A 1 320 ? -38.521 -20.455 124.747 1.00 74.12 320 GLN A O 1
ATOM 2593 N N . ALA A 1 321 ? -40.406 -21.664 125.008 1.00 71.62 321 ALA A N 1
ATOM 2594 C CA . ALA A 1 321 ? -40.060 -22.724 124.053 1.00 71.62 321 ALA A CA 1
ATOM 2595 C C . ALA A 1 321 ? -40.056 -22.228 122.590 1.00 71.62 321 ALA A C 1
ATOM 2597 O O . ALA A 1 321 ? -39.080 -22.431 121.867 1.00 71.62 321 ALA A O 1
ATOM 2598 N N . SER A 1 322 ? -41.085 -21.474 122.179 1.00 69.75 322 SER A N 1
ATOM 2599 C CA . SER A 1 322 ? -41.163 -20.880 120.831 1.00 69.75 322 SER A CA 1
ATOM 2600 C C . SER A 1 322 ? -40.022 -19.883 120.559 1.00 69.75 322 SER A C 1
ATOM 2602 O O . SER A 1 322 ? -39.515 -19.772 119.440 1.00 69.75 322 SER A O 1
ATOM 2604 N N . LYS A 1 323 ? -39.541 -19.196 121.602 1.00 74.00 323 LYS A N 1
ATOM 2605 C CA . LYS A 1 323 ? -38.412 -18.264 121.500 1.00 74.00 323 LYS A CA 1
ATOM 2606 C C . LYS A 1 323 ? -37.072 -18.970 121.248 1.00 74.00 323 LYS A C 1
ATOM 2608 O O . LYS A 1 323 ? -36.211 -18.384 120.599 1.00 74.00 323 LYS A O 1
ATOM 2613 N N . GLN A 1 324 ? -36.888 -20.207 121.721 1.00 74.75 324 GLN A N 1
ATOM 2614 C CA . GLN A 1 324 ? -35.683 -21.001 121.439 1.00 74.75 324 GLN A CA 1
ATOM 2615 C C . GLN A 1 324 ? -35.685 -21.578 120.013 1.00 74.75 324 GLN A C 1
ATOM 2617 O O . GLN A 1 324 ? -34.640 -21.554 119.361 1.00 74.75 324 GLN A O 1
ATOM 2622 N N . GLU A 1 325 ? -36.843 -21.990 119.483 1.00 75.31 325 GLU A N 1
ATOM 2623 C CA . GLU A 1 325 ? -36.983 -22.376 118.065 1.00 75.31 325 GLU A CA 1
ATOM 2624 C C . GLU A 1 325 ? -36.665 -21.209 117.118 1.00 75.31 325 GLU A C 1
ATOM 2626 O O . GLU A 1 325 ? -35.918 -21.375 116.154 1.00 75.31 325 GLU A O 1
ATOM 2631 N N . ALA A 1 326 ? -37.137 -19.995 117.427 1.00 75.88 326 ALA A N 1
ATOM 2632 C CA . ALA A 1 326 ? -36.841 -18.807 116.622 1.00 75.88 326 ALA A CA 1
ATOM 2633 C C . ALA A 1 326 ? -35.336 -18.467 116.568 1.00 75.88 326 ALA A C 1
ATOM 2635 O O . ALA A 1 326 ? -34.846 -17.968 115.553 1.00 75.88 326 ALA A O 1
ATOM 2636 N N . VAL A 1 327 ? -34.580 -18.755 117.635 1.00 79.31 327 VAL A N 1
ATOM 2637 C CA . VAL A 1 327 ? -33.122 -18.536 117.677 1.00 79.31 327 VAL A CA 1
ATOM 2638 C C . VAL A 1 327 ? -32.375 -19.548 116.803 1.00 79.31 327 VAL A C 1
ATOM 2640 O O . VAL A 1 327 ? -31.421 -19.167 116.125 1.00 79.31 327 VAL A O 1
ATOM 2643 N N . LEU A 1 328 ? -32.819 -20.809 116.765 1.00 75.56 328 LEU A N 1
ATOM 2644 C CA . LEU A 1 328 ? -32.237 -21.831 115.888 1.00 75.56 328 LEU A CA 1
ATOM 2645 C C . LEU A 1 328 ? -32.506 -21.522 114.409 1.00 75.56 328 LEU A C 1
ATOM 2647 O O . LEU A 1 328 ? -31.563 -21.494 113.622 1.00 75.56 328 LEU A O 1
ATOM 2651 N N . MET A 1 329 ? -33.741 -21.148 114.060 1.00 79.25 329 MET A N 1
ATOM 2652 C CA . MET A 1 329 ? -34.096 -20.733 112.695 1.00 79.25 329 MET A CA 1
ATOM 2653 C C . MET A 1 329 ? -33.321 -19.485 112.241 1.00 79.25 329 MET A C 1
ATOM 2655 O O . MET A 1 329 ? -32.920 -19.381 111.084 1.00 79.25 329 MET A O 1
ATOM 2659 N N . SER A 1 330 ? -33.061 -18.539 113.151 1.00 78.62 330 SER A N 1
ATOM 2660 C CA . SER A 1 330 ? -32.250 -17.346 112.860 1.00 78.62 330 SER A CA 1
ATOM 2661 C C . SER A 1 330 ? -30.780 -17.695 112.581 1.00 78.62 330 SER A C 1
ATOM 2663 O O . SER A 1 330 ? -30.154 -17.113 111.693 1.00 78.62 330 SER A O 1
ATOM 2665 N N . LYS A 1 331 ? -30.234 -18.697 113.284 1.00 81.12 331 LYS A N 1
ATOM 2666 C CA . LYS A 1 331 ? -28.876 -19.199 113.045 1.00 81.12 331 LYS A CA 1
ATOM 2667 C C . LYS A 1 331 ? -28.761 -19.912 111.693 1.00 81.12 331 LYS A C 1
ATOM 2669 O O . LYS A 1 331 ? -27.824 -19.636 110.953 1.00 81.12 331 LYS A O 1
ATOM 2674 N N . GLU A 1 332 ? -29.745 -20.731 111.328 1.00 82.44 332 GLU A N 1
ATOM 2675 C CA . GLU A 1 332 ? -29.800 -21.391 110.013 1.00 82.44 332 GLU A CA 1
ATOM 2676 C C . GLU A 1 332 ? -29.927 -20.385 108.857 1.00 82.44 332 GLU A C 1
ATOM 2678 O O . GLU A 1 332 ? -29.245 -20.511 107.839 1.00 82.44 332 GLU A O 1
ATOM 2683 N N . LEU A 1 333 ? -30.736 -19.333 109.031 1.00 80.44 333 LEU A N 1
ATOM 2684 C CA . LEU A 1 333 ? -30.827 -18.220 108.080 1.00 80.44 333 LEU A CA 1
ATOM 2685 C C . LEU A 1 333 ? -29.492 -17.476 107.937 1.00 80.44 333 LEU A C 1
ATOM 2687 O O . LEU A 1 333 ? -29.094 -17.150 106.819 1.00 80.44 333 LEU A O 1
ATOM 2691 N N . SER A 1 334 ? -28.778 -17.239 109.041 1.00 85.00 334 SER A N 1
ATOM 2692 C CA . SER A 1 334 ? -27.451 -16.611 109.013 1.00 85.00 334 SER A CA 1
ATOM 2693 C C . SER A 1 334 ? -26.419 -17.475 108.283 1.00 85.00 334 SER A C 1
ATOM 2695 O O . SER A 1 334 ? -25.639 -16.952 107.487 1.00 85.00 334 SER A O 1
ATOM 2697 N N . ASP A 1 335 ? -26.413 -18.786 108.515 1.00 83.81 335 ASP A N 1
ATOM 2698 C CA . ASP A 1 335 ? -25.491 -19.709 107.849 1.00 83.81 335 ASP A CA 1
ATOM 2699 C C . ASP A 1 335 ? -25.799 -19.817 106.344 1.00 83.81 335 ASP A C 1
ATOM 2701 O O . ASP A 1 335 ? -24.881 -19.796 105.520 1.00 83.81 335 ASP A O 1
ATOM 2705 N N . ALA A 1 336 ? -27.079 -19.805 105.956 1.00 79.88 336 ALA A N 1
ATOM 2706 C CA . ALA A 1 336 ? -27.492 -19.762 104.552 1.00 79.88 336 ALA A CA 1
ATOM 2707 C C . ALA A 1 336 ? -27.058 -18.464 103.842 1.00 79.88 336 ALA A C 1
ATOM 2709 O O . ALA A 1 336 ? -26.601 -18.505 102.695 1.00 79.88 336 ALA A O 1
ATOM 2710 N N . VAL A 1 337 ? -27.152 -17.313 104.518 1.00 85.69 337 VAL A N 1
ATOM 2711 C CA . VAL A 1 337 ? -26.669 -16.024 103.990 1.00 85.69 337 VAL A CA 1
ATOM 2712 C C . VAL A 1 337 ? -25.148 -16.036 103.823 1.00 85.69 337 VAL A C 1
ATOM 2714 O O . VAL A 1 337 ? -24.657 -15.648 102.764 1.00 85.69 337 VAL A O 1
ATOM 2717 N N . ASN A 1 338 ? -24.406 -16.566 104.797 1.00 85.75 338 ASN A N 1
ATOM 2718 C CA . ASN A 1 338 ? -22.947 -16.679 104.714 1.00 85.75 338 ASN A CA 1
ATOM 2719 C C . ASN A 1 338 ? -22.495 -17.572 103.543 1.00 85.75 338 ASN A C 1
ATOM 2721 O O . ASN A 1 338 ? -21.545 -17.229 102.834 1.00 85.75 338 ASN A O 1
ATOM 2725 N N . VAL A 1 339 ? -23.189 -18.689 103.290 1.00 85.56 339 VAL A N 1
ATOM 2726 C CA . VAL A 1 339 ? -22.916 -19.557 102.129 1.00 85.56 339 VAL A CA 1
ATOM 2727 C C . VAL A 1 339 ? -23.220 -18.832 100.819 1.00 85.56 339 VAL A C 1
ATOM 2729 O O . VAL A 1 339 ? -22.401 -18.861 99.899 1.00 85.56 339 VAL A O 1
ATOM 2732 N N . ARG A 1 340 ? -24.354 -18.128 100.728 1.00 83.88 340 ARG A N 1
ATOM 2733 C CA . ARG A 1 340 ? -24.706 -17.337 99.541 1.00 83.88 340 ARG A CA 1
ATOM 2734 C C . ARG A 1 340 ? -23.643 -16.279 99.244 1.00 83.88 340 ARG A C 1
ATOM 2736 O O . ARG A 1 340 ? -23.180 -16.183 98.109 1.00 83.88 340 ARG A O 1
ATOM 2743 N N . ASP A 1 341 ? -23.224 -15.523 100.248 1.00 87.81 341 ASP A N 1
ATOM 2744 C CA . ASP A 1 341 ? -22.256 -14.441 100.069 1.00 87.81 341 ASP A CA 1
ATOM 2745 C C . ASP A 1 341 ? -20.873 -14.995 99.674 1.00 87.81 341 ASP A C 1
ATOM 2747 O O . ASP A 1 341 ? -20.214 -14.442 98.790 1.00 87.81 341 ASP A O 1
ATOM 2751 N N . LYS A 1 342 ? -20.484 -16.161 100.213 1.00 88.12 342 LYS A N 1
ATOM 2752 C CA . LYS A 1 342 ? -19.288 -16.899 99.779 1.00 88.12 342 LYS A CA 1
ATOM 2753 C C . LYS A 1 342 ? -19.379 -17.334 98.310 1.00 88.12 342 LYS A C 1
ATOM 2755 O O . LYS A 1 342 ? -18.469 -17.044 97.538 1.00 88.12 342 LYS A O 1
ATOM 2760 N N . THR A 1 343 ? -20.496 -17.937 97.891 1.00 86.38 343 THR A N 1
ATOM 2761 C CA . THR A 1 343 ? -20.691 -18.360 96.488 1.00 86.38 343 THR A CA 1
ATOM 2762 C C . THR A 1 343 ? -20.714 -17.186 95.508 1.00 86.38 343 THR A C 1
ATOM 2764 O O . THR A 1 343 ? -20.206 -17.300 94.392 1.00 86.38 343 THR A O 1
ATOM 2767 N N . MET A 1 344 ? -21.250 -16.033 95.917 1.00 85.06 344 MET A N 1
ATOM 2768 C CA . MET A 1 344 ? -21.251 -14.820 95.100 1.00 85.06 344 MET A CA 1
ATOM 2769 C C . MET A 1 344 ? -19.832 -14.255 94.924 1.00 85.06 344 MET A C 1
ATOM 2771 O O . MET A 1 344 ? -19.473 -13.840 93.819 1.00 85.06 344 MET A O 1
ATOM 2775 N N . ALA A 1 345 ? -19.007 -14.295 95.975 1.00 86.81 345 ALA A N 1
ATOM 2776 C CA . ALA A 1 345 ? -17.601 -13.894 95.919 1.00 86.81 345 ALA A CA 1
ATOM 2777 C C . ALA A 1 345 ? -16.751 -14.833 95.038 1.00 86.81 345 ALA A C 1
ATOM 2779 O O . ALA A 1 345 ? -15.931 -14.363 94.240 1.00 86.81 345 ALA A O 1
ATOM 2780 N N . ASP A 1 346 ? -16.982 -16.145 95.118 1.00 86.56 346 ASP A N 1
ATOM 2781 C CA . ASP A 1 346 ? -16.290 -17.135 94.285 1.00 86.56 346 ASP A CA 1
ATOM 2782 C C . ASP A 1 346 ? -16.677 -16.980 92.801 1.00 86.56 346 ASP A C 1
ATOM 2784 O O . ASP A 1 346 ? -15.815 -16.985 91.920 1.00 86.56 346 ASP A O 1
ATOM 2788 N N . LEU A 1 347 ? -17.960 -16.727 92.507 1.00 88.31 347 LEU A N 1
ATOM 2789 C CA . LEU A 1 347 ? -18.443 -16.467 91.146 1.00 88.31 347 LEU A CA 1
ATOM 2790 C C . LEU A 1 347 ? -17.880 -15.162 90.558 1.00 88.31 347 LEU A C 1
ATOM 2792 O O . LEU A 1 347 ? -17.580 -15.098 89.364 1.00 88.31 347 LEU A O 1
ATOM 2796 N N . HIS A 1 348 ? -17.700 -14.125 91.379 1.00 86.94 348 HIS A N 1
ATOM 2797 C CA . HIS A 1 348 ? -17.042 -12.887 90.955 1.00 86.94 348 HIS A CA 1
ATOM 2798 C C . HIS A 1 348 ? -15.554 -13.110 90.642 1.00 86.94 348 HIS A C 1
ATOM 2800 O O . HIS A 1 348 ? -15.058 -12.639 89.616 1.00 86.94 348 HIS A O 1
ATOM 2806 N N . SER A 1 349 ? -14.854 -13.879 91.479 1.00 88.31 349 SER A N 1
ATOM 2807 C CA . SER A 1 349 ? -13.445 -14.235 91.258 1.00 88.31 349 SER A CA 1
ATOM 2808 C C . SER A 1 349 ? -13.269 -15.054 89.973 1.00 88.31 349 SER A C 1
ATOM 2810 O O . SER A 1 349 ? -12.401 -14.744 89.158 1.00 88.31 349 SER A O 1
ATOM 2812 N N . ALA A 1 350 ? -14.169 -16.010 89.714 1.00 83.88 350 ALA A N 1
ATOM 2813 C CA . ALA A 1 350 ? -14.178 -16.794 88.481 1.00 83.88 350 ALA A CA 1
ATOM 2814 C C . ALA A 1 350 ? -14.420 -15.940 87.220 1.00 83.88 350 ALA A C 1
ATOM 2816 O O . ALA A 1 350 ? -13.832 -16.210 86.172 1.00 83.88 350 ALA A O 1
ATOM 2817 N N . ARG A 1 351 ? -15.254 -14.890 87.297 1.00 87.06 351 ARG A N 1
ATOM 2818 C CA . ARG A 1 351 ? -15.463 -13.949 86.178 1.00 87.06 351 ARG A CA 1
ATOM 2819 C C . ARG A 1 351 ? -14.205 -13.139 85.868 1.00 87.06 351 ARG A C 1
ATOM 2821 O O . ARG A 1 351 ? -13.824 -13.056 84.705 1.00 87.06 351 ARG A O 1
ATOM 2828 N N . LEU A 1 352 ? -13.539 -12.609 86.894 1.00 87.38 352 LEU A N 1
ATOM 2829 C CA . LEU A 1 352 ? -12.281 -11.870 86.733 1.00 87.38 352 LEU A CA 1
ATOM 2830 C C . LEU A 1 352 ? -11.177 -12.737 86.118 1.00 87.38 352 LEU A C 1
ATOM 2832 O O . LEU A 1 352 ? -10.441 -12.277 85.245 1.00 87.38 352 LEU A O 1
ATOM 2836 N N . GLU A 1 353 ? -11.073 -13.997 86.537 1.00 86.94 353 GLU A N 1
ATOM 2837 C CA . GLU A 1 353 ? -10.111 -14.940 85.968 1.00 86.94 353 GLU A CA 1
ATOM 2838 C C . GLU A 1 353 ? -10.441 -15.267 84.502 1.00 86.94 353 GLU A C 1
ATOM 2840 O O . GLU A 1 353 ? -9.548 -15.297 83.658 1.00 86.94 353 GLU A O 1
ATOM 2845 N N . ASN A 1 354 ? -11.727 -15.403 84.156 1.00 81.25 354 ASN A N 1
ATOM 2846 C CA . ASN A 1 354 ? -12.172 -15.597 82.773 1.00 81.25 354 ASN A CA 1
ATOM 2847 C C . ASN A 1 354 ? -11.822 -14.392 81.881 1.00 81.25 354 ASN A C 1
ATOM 2849 O O . ASN A 1 354 ? -11.299 -14.563 80.780 1.00 81.25 354 ASN A O 1
ATOM 2853 N N . ASP A 1 355 ? -12.032 -13.170 82.371 1.00 87.00 355 ASP A N 1
ATOM 2854 C CA . ASP A 1 355 ? -11.673 -11.950 81.642 1.00 87.00 355 ASP A CA 1
ATOM 2855 C C . ASP A 1 355 ? -10.150 -11.793 81.497 1.00 87.00 355 ASP A C 1
ATOM 2857 O O . ASP A 1 355 ? -9.664 -11.386 80.437 1.00 87.00 355 ASP A O 1
ATOM 2861 N N . LYS A 1 356 ? -9.374 -12.204 82.508 1.00 89.31 356 LYS A N 1
ATOM 2862 C CA . LYS A 1 356 ? -7.909 -12.283 82.427 1.00 89.31 356 LYS A CA 1
ATOM 2863 C C . LYS A 1 356 ? -7.455 -13.277 81.349 1.00 89.31 356 LYS A C 1
ATOM 2865 O O . LYS A 1 356 ? -6.599 -12.925 80.538 1.00 89.31 356 LYS A O 1
ATOM 2870 N N . MET A 1 357 ? -8.059 -14.466 81.284 1.00 85.00 357 MET A N 1
ATOM 2871 C CA . MET A 1 357 ? -7.761 -15.471 80.252 1.00 85.00 357 MET A CA 1
ATOM 2872 C C . MET A 1 357 ? -8.163 -15.001 78.847 1.00 85.00 357 MET A C 1
ATOM 2874 O O . MET A 1 357 ? -7.418 -15.211 77.891 1.00 85.00 357 MET A O 1
ATOM 2878 N N . LYS A 1 358 ? -9.296 -14.300 78.701 1.00 83.69 358 LYS A N 1
ATOM 2879 C CA . LYS A 1 358 ? -9.704 -13.689 77.422 1.00 83.69 358 LYS A CA 1
ATOM 2880 C C . LYS A 1 358 ? -8.713 -12.634 76.943 1.00 83.69 358 LYS A C 1
ATOM 2882 O O . LYS A 1 358 ? -8.425 -12.576 75.750 1.00 83.69 358 LYS A O 1
ATOM 2887 N N . LYS A 1 359 ? -8.179 -11.820 77.857 1.00 86.38 359 LYS A N 1
ATOM 2888 C CA . LYS A 1 359 ? -7.151 -10.827 77.527 1.00 86.38 359 LYS A CA 1
ATOM 2889 C C . LYS A 1 359 ? -5.851 -11.499 77.076 1.00 86.38 359 LYS A C 1
ATOM 2891 O O . LYS A 1 359 ? -5.336 -11.152 76.023 1.00 86.38 359 LYS A O 1
ATOM 2896 N N . GLN A 1 360 ? -5.400 -12.533 77.791 1.00 84.81 360 GLN A N 1
ATOM 2897 C CA . GLN A 1 360 ? -4.230 -13.329 77.395 1.00 84.81 360 GLN A CA 1
ATOM 2898 C C . GLN A 1 360 ? -4.412 -14.017 76.029 1.00 84.81 360 GLN A C 1
ATOM 2900 O O . GLN A 1 360 ? -3.476 -14.060 75.234 1.00 84.81 360 GLN A O 1
ATOM 2905 N N . LEU A 1 361 ? -5.618 -14.504 75.715 1.00 81.00 361 LEU A N 1
ATOM 2906 C CA . LEU A 1 361 ? -5.946 -15.065 74.400 1.00 81.00 361 LEU A CA 1
ATOM 2907 C C . LEU A 1 361 ? -5.897 -14.003 73.289 1.00 81.00 361 LEU A C 1
ATOM 2909 O O . LEU A 1 361 ? -5.390 -14.273 72.201 1.00 81.00 361 LEU A O 1
ATOM 2913 N N . ALA A 1 362 ? -6.407 -12.797 73.552 1.00 81.81 362 ALA A N 1
ATOM 2914 C CA . ALA A 1 362 ? -6.353 -11.686 72.604 1.00 81.81 362 ALA A CA 1
ATOM 2915 C C . ALA A 1 362 ? -4.908 -11.230 72.334 1.00 81.81 362 ALA A C 1
ATOM 2917 O O . ALA A 1 362 ? -4.549 -11.004 71.176 1.00 81.81 362 ALA A O 1
ATOM 2918 N N . ASP A 1 363 ? -4.073 -11.170 73.374 1.00 82.88 363 ASP A N 1
ATOM 2919 C CA . ASP A 1 363 ? -2.657 -10.810 73.265 1.00 82.88 363 ASP A CA 1
ATOM 2920 C C . ASP A 1 363 ? -1.873 -11.869 72.461 1.00 82.88 363 ASP A C 1
ATOM 2922 O O . ASP A 1 363 ? -1.142 -11.519 71.533 1.00 82.88 363 ASP A O 1
ATOM 2926 N N . ALA A 1 364 ? -2.112 -13.165 72.702 1.00 75.56 364 ALA A N 1
ATOM 2927 C CA . ALA A 1 364 ? -1.503 -14.254 71.928 1.00 75.56 364 ALA A CA 1
ATOM 2928 C C . ALA A 1 364 ? -1.932 -14.253 70.443 1.00 75.56 364 ALA A C 1
ATOM 2930 O O . ALA A 1 364 ? -1.126 -14.525 69.549 1.00 75.56 364 ALA A O 1
ATOM 2931 N N . LEU A 1 365 ? -3.191 -13.906 70.146 1.00 78.25 365 LEU A N 1
ATOM 2932 C CA . LEU A 1 365 ? -3.676 -13.747 68.768 1.00 78.25 365 LEU A CA 1
ATOM 2933 C C . LEU A 1 365 ? -3.046 -12.536 68.062 1.00 78.25 365 LEU A C 1
ATOM 2935 O O . LEU A 1 365 ? -2.804 -12.587 66.852 1.00 78.25 365 LEU A O 1
ATOM 2939 N N . ALA A 1 366 ? -2.766 -11.456 68.794 1.00 77.50 366 ALA A N 1
ATOM 2940 C CA . ALA A 1 366 ? -2.043 -10.304 68.264 1.00 77.50 366 ALA A CA 1
ATOM 2941 C C . ALA A 1 366 ? -0.569 -10.642 67.978 1.00 77.50 366 ALA A C 1
ATOM 2943 O O . ALA A 1 366 ? -0.032 -10.231 66.948 1.00 77.50 366 ALA A O 1
ATOM 2944 N N . GLU A 1 367 ? 0.063 -11.449 68.832 1.00 75.88 367 GLU A N 1
ATOM 2945 C CA . GLU A 1 367 ? 1.437 -11.928 68.647 1.00 75.88 367 GLU A CA 1
ATOM 2946 C C . GLU A 1 367 ? 1.566 -12.863 67.432 1.00 75.88 367 GLU A C 1
ATOM 2948 O O . GLU A 1 367 ? 2.462 -12.686 66.605 1.00 75.88 367 GLU A O 1
ATOM 2953 N N . LEU A 1 368 ? 0.606 -13.775 67.233 1.00 65.69 368 LEU A N 1
ATOM 2954 C CA . LEU A 1 368 ? 0.528 -14.616 66.031 1.00 65.69 368 LEU A CA 1
ATOM 2955 C C . LEU A 1 368 ? 0.335 -13.791 64.755 1.00 65.69 368 LEU A C 1
ATOM 2957 O O . LEU A 1 368 ? 1.003 -14.058 63.755 1.00 65.69 368 LEU A O 1
ATOM 2961 N N . LYS A 1 369 ? -0.510 -12.750 64.794 1.00 70.12 369 LYS A N 1
ATOM 2962 C CA . LYS A 1 369 ? -0.658 -11.805 63.675 1.00 70.12 369 LYS A CA 1
ATOM 2963 C C . LYS A 1 369 ? 0.656 -11.091 63.353 1.00 70.12 369 LYS A C 1
ATOM 2965 O O . LYS A 1 369 ? 0.988 -10.949 62.175 1.00 70.12 369 LYS A O 1
ATOM 2970 N N . LYS A 1 370 ? 1.425 -10.713 64.378 1.00 67.25 370 LYS A N 1
ATOM 2971 C CA . LYS A 1 370 ? 2.730 -10.052 64.238 1.00 67.25 370 LYS A CA 1
ATOM 2972 C C . LYS A 1 370 ? 3.798 -10.978 63.635 1.00 67.25 370 LYS A C 1
ATOM 2974 O O . LYS A 1 370 ? 4.592 -10.542 62.804 1.00 67.25 370 LYS A O 1
ATOM 2979 N N . ILE A 1 371 ? 3.777 -12.268 63.978 1.00 62.66 371 ILE A N 1
ATOM 2980 C CA . ILE A 1 371 ? 4.655 -13.294 63.386 1.00 62.66 371 ILE A CA 1
ATOM 2981 C C . ILE A 1 371 ? 4.298 -13.549 61.910 1.00 62.66 371 ILE A C 1
ATOM 2983 O O . ILE A 1 371 ? 5.197 -13.699 61.084 1.00 62.66 371 ILE A O 1
ATOM 2987 N N . THR A 1 372 ? 3.014 -13.521 61.531 1.00 55.91 372 THR A N 1
ATOM 2988 C CA . THR A 1 372 ? 2.613 -13.579 60.109 1.00 55.91 372 THR A CA 1
ATOM 2989 C C . THR A 1 372 ? 3.023 -12.346 59.306 1.00 55.91 372 THR A C 1
ATOM 2991 O O . THR A 1 372 ? 3.350 -12.494 58.134 1.00 55.91 372 THR A O 1
ATOM 2994 N N . THR A 1 373 ? 3.056 -11.150 59.902 1.00 55.00 373 THR A N 1
ATOM 2995 C CA . THR A 1 373 ? 3.546 -9.944 59.209 1.00 55.00 373 THR A CA 1
ATOM 2996 C C . THR A 1 373 ? 5.069 -9.929 59.063 1.00 55.00 373 THR A C 1
ATOM 2998 O O . THR A 1 373 ? 5.559 -9.529 58.017 1.00 55.00 373 THR A O 1
ATOM 3001 N N . LEU A 1 374 ? 5.824 -10.456 60.037 1.00 54.84 374 LEU A N 1
ATOM 3002 C CA . LEU A 1 374 ? 7.294 -10.538 59.970 1.00 54.84 374 LEU A CA 1
ATOM 3003 C C . LEU A 1 374 ? 7.812 -11.645 59.030 1.00 54.84 374 LEU A C 1
ATOM 3005 O O . LEU A 1 374 ? 8.965 -11.611 58.618 1.00 54.84 374 LEU A O 1
ATOM 3009 N N . LYS A 1 375 ? 6.968 -12.607 58.633 1.00 50.25 375 LYS A N 1
ATOM 3010 C CA . LYS A 1 375 ? 7.299 -13.602 57.594 1.00 50.25 375 LYS A CA 1
ATOM 3011 C C . LYS A 1 375 ? 7.199 -13.038 56.165 1.00 50.25 375 LYS A C 1
ATOM 3013 O O . LYS A 1 375 ? 7.643 -13.694 55.228 1.00 50.25 375 LYS A O 1
ATOM 3018 N N . ASN A 1 376 ? 6.646 -11.832 56.005 1.00 50.69 376 ASN A N 1
ATOM 3019 C CA . ASN A 1 376 ? 6.496 -11.152 54.716 1.00 50.69 376 ASN A CA 1
ATOM 3020 C C . ASN A 1 376 ? 7.622 -10.143 54.413 1.00 50.69 376 ASN A C 1
ATOM 3022 O O . ASN A 1 376 ? 7.598 -9.528 53.354 1.00 50.69 376 ASN A O 1
ATOM 3026 N N . GLU A 1 377 ? 8.632 -10.013 55.278 1.00 48.94 377 GLU A N 1
ATOM 3027 C CA . GLU A 1 377 ? 9.800 -9.146 55.067 1.00 48.94 377 GLU A CA 1
ATOM 3028 C C . GLU A 1 377 ? 11.087 -9.988 54.969 1.00 48.94 377 GLU A C 1
ATOM 3030 O O . GLU A 1 377 ? 11.933 -9.996 55.855 1.00 48.94 377 GLU A O 1
ATOM 3035 N N . GLN A 1 378 ? 11.232 -10.729 53.867 1.00 45.56 378 GLN A N 1
ATOM 3036 C CA . GLN A 1 378 ? 12.527 -11.210 53.361 1.00 45.56 378 GLN A CA 1
ATOM 3037 C C . GLN A 1 378 ? 12.539 -11.013 51.835 1.00 45.56 378 GLN A C 1
ATOM 3039 O O . GLN A 1 378 ? 12.585 -11.949 51.035 1.00 45.56 378 GLN A O 1
ATOM 3044 N N . GLU A 1 379 ? 12.431 -9.751 51.422 1.00 50.88 379 GLU A N 1
ATOM 3045 C CA . GLU A 1 379 ? 12.528 -9.295 50.035 1.00 50.88 379 GLU A CA 1
ATOM 3046 C C . GLU A 1 379 ? 13.991 -9.228 49.576 1.00 50.88 379 GLU A C 1
ATOM 3048 O O . GLU A 1 379 ? 14.577 -8.160 49.464 1.00 50.88 379 GLU A O 1
ATOM 3053 N N . THR A 1 380 ? 14.585 -10.382 49.277 1.00 50.31 380 THR A N 1
ATOM 3054 C CA . THR A 1 380 ? 15.694 -10.476 48.300 1.00 50.31 380 THR A CA 1
ATOM 3055 C C . THR A 1 380 ? 15.644 -11.746 47.437 1.00 50.31 380 THR A C 1
ATOM 3057 O O . THR A 1 380 ? 16.467 -11.902 46.541 1.00 50.31 380 THR A O 1
ATOM 3060 N N . SER A 1 381 ? 14.643 -12.620 47.623 1.00 50.69 381 SER A N 1
ATOM 3061 C CA . SER A 1 381 ? 14.394 -13.798 46.765 1.00 50.69 381 SER A CA 1
ATOM 3062 C C . SER A 1 381 ? 13.232 -13.597 45.773 1.00 50.69 381 SER A C 1
ATOM 3064 O O . SER A 1 381 ? 13.148 -14.282 44.758 1.00 50.69 381 SER A O 1
ATOM 3066 N N . ASN A 1 382 ? 12.339 -12.631 46.024 1.00 57.25 382 ASN A N 1
ATOM 3067 C CA . ASN A 1 382 ? 11.030 -12.568 45.363 1.00 57.25 382 ASN A CA 1
ATOM 3068 C C . ASN A 1 382 ? 11.038 -12.077 43.909 1.00 57.25 382 ASN A C 1
ATOM 3070 O O . ASN A 1 382 ? 10.161 -12.482 43.155 1.00 57.25 382 ASN A O 1
ATOM 3074 N N . THR A 1 383 ? 11.990 -11.248 43.478 1.00 60.38 383 THR A N 1
ATOM 3075 C CA . THR A 1 383 ? 11.996 -10.729 42.097 1.00 60.38 383 THR A CA 1
ATOM 3076 C C . THR A 1 383 ? 12.406 -11.804 41.095 1.00 60.38 383 THR A C 1
ATOM 3078 O O . THR A 1 383 ? 11.654 -12.096 40.168 1.00 60.38 383 THR A O 1
ATOM 3081 N N . VAL A 1 384 ? 13.533 -12.474 41.346 1.00 62.19 384 VAL A N 1
ATOM 3082 C CA . VAL A 1 384 ? 14.035 -13.574 40.506 1.00 62.19 384 VAL A CA 1
ATOM 3083 C C . VAL A 1 384 ? 13.089 -14.776 40.553 1.00 62.19 384 VAL A C 1
ATOM 3085 O O . VAL A 1 384 ? 12.829 -15.401 39.527 1.00 62.19 384 VAL A O 1
ATOM 3088 N N . GLU A 1 385 ? 12.504 -15.074 41.716 1.00 62.16 385 GLU A N 1
ATOM 3089 C CA . GLU A 1 385 ? 11.538 -16.165 41.844 1.00 62.16 385 GLU A CA 1
ATOM 3090 C C . GLU A 1 385 ? 10.191 -15.845 41.168 1.00 62.16 385 GLU A C 1
ATOM 3092 O O . GLU A 1 385 ? 9.585 -16.743 40.589 1.00 62.16 385 GLU A O 1
ATOM 3097 N N . GLN A 1 386 ? 9.723 -14.589 41.158 1.00 68.31 386 GLN A N 1
ATOM 3098 C CA . GLN A 1 386 ? 8.521 -14.199 40.403 1.00 68.31 386 GLN A CA 1
ATOM 3099 C C . GLN A 1 386 ? 8.738 -14.182 38.890 1.00 68.31 386 GLN A C 1
ATOM 3101 O O . GLN A 1 386 ? 7.798 -14.468 38.148 1.00 68.31 386 GLN A O 1
ATOM 3106 N N . GLU A 1 387 ? 9.931 -13.833 38.414 1.00 70.88 387 GLU A N 1
ATOM 3107 C CA . GLU A 1 387 ? 10.266 -13.889 36.986 1.00 70.88 387 GLU A CA 1
ATOM 3108 C C . GLU A 1 387 ? 10.409 -15.334 36.507 1.00 70.88 387 GLU A C 1
ATOM 3110 O O . GLU A 1 387 ? 9.746 -15.716 35.544 1.00 70.88 387 GLU A O 1
ATOM 3115 N N . LEU A 1 388 ? 11.116 -16.183 37.260 1.00 71.81 388 LEU A N 1
ATOM 3116 C CA . LEU A 1 388 ? 11.170 -17.622 36.992 1.00 71.81 388 LEU A CA 1
ATOM 3117 C C . LEU A 1 388 ? 9.790 -18.283 37.095 1.00 71.81 388 LEU A C 1
ATOM 3119 O O . LEU A 1 388 ? 9.475 -19.150 36.287 1.00 71.81 388 LEU A O 1
ATOM 3123 N N . ARG A 1 389 ? 8.928 -17.886 38.042 1.00 72.25 389 ARG A N 1
ATOM 3124 C CA . ARG A 1 389 ? 7.549 -18.406 38.124 1.00 72.25 389 ARG A CA 1
ATOM 3125 C C . ARG A 1 389 ? 6.707 -17.982 36.922 1.00 72.25 389 ARG A C 1
ATOM 3127 O O . ARG A 1 389 ? 6.003 -18.831 36.382 1.00 72.25 389 ARG A O 1
ATOM 3134 N N . ARG A 1 390 ? 6.828 -16.735 36.453 1.00 81.19 390 ARG A N 1
ATOM 3135 C CA . ARG A 1 390 ? 6.140 -16.258 35.239 1.00 81.19 390 ARG A CA 1
ATOM 3136 C C . ARG A 1 390 ? 6.632 -16.969 33.979 1.00 81.19 390 ARG A C 1
ATOM 3138 O O . ARG A 1 390 ? 5.810 -17.395 33.173 1.00 81.19 390 ARG A O 1
ATOM 3145 N N . GLU A 1 391 ? 7.938 -17.169 33.831 1.00 80.31 391 GLU A N 1
ATOM 3146 C CA . GLU A 1 391 ? 8.500 -17.924 32.703 1.00 80.31 391 GLU A CA 1
ATOM 3147 C C . GLU A 1 391 ? 8.110 -19.405 32.746 1.00 80.31 391 GLU A C 1
ATOM 3149 O O . GLU A 1 391 ? 7.752 -19.987 31.723 1.00 80.31 391 GLU A O 1
ATOM 3154 N N . VAL A 1 392 ? 8.106 -20.021 33.931 1.00 82.62 392 VAL A N 1
ATOM 3155 C CA . VAL A 1 392 ? 7.649 -21.405 34.111 1.00 82.62 392 VAL A CA 1
ATOM 3156 C C . VAL A 1 392 ? 6.151 -21.538 33.822 1.00 82.62 392 VAL A C 1
ATOM 3158 O O . VAL A 1 392 ? 5.734 -22.558 33.276 1.00 82.62 392 VAL A O 1
ATOM 3161 N N . GLU A 1 393 ? 5.331 -20.542 34.154 1.00 82.31 393 GLU A N 1
ATOM 3162 C CA . GLU A 1 393 ? 3.899 -20.522 33.837 1.00 82.31 393 GLU A CA 1
ATOM 3163 C C . GLU A 1 393 ? 3.636 -20.322 32.334 1.00 82.31 393 GLU A C 1
ATOM 3165 O O . GLU A 1 393 ? 2.834 -21.068 31.768 1.00 82.31 393 GLU A O 1
ATOM 3170 N N . ASP A 1 394 ? 4.364 -19.424 31.661 1.00 86.12 394 ASP A N 1
ATOM 3171 C CA . ASP A 1 394 ? 4.275 -19.227 30.202 1.00 86.12 394 ASP A CA 1
ATOM 3172 C C . ASP A 1 394 ? 4.743 -20.474 29.429 1.00 86.12 394 ASP A C 1
ATOM 3174 O O . ASP A 1 394 ? 4.076 -20.945 28.502 1.00 86.12 394 ASP A O 1
ATOM 3178 N N . LEU A 1 395 ? 5.850 -21.092 29.860 1.00 87.31 395 LEU A N 1
ATOM 3179 C CA . LEU A 1 395 ? 6.349 -22.339 29.276 1.00 87.31 395 LEU A CA 1
ATOM 3180 C C . LEU A 1 395 ? 5.386 -23.505 29.508 1.00 87.31 395 LEU A C 1
ATOM 3182 O O . LEU A 1 395 ? 5.153 -24.288 28.585 1.00 87.31 395 LEU A O 1
ATOM 3186 N N . LYS A 1 396 ? 4.779 -23.613 30.698 1.00 81.56 396 LYS A N 1
ATOM 3187 C CA . LYS A 1 396 ? 3.731 -24.609 30.973 1.00 81.56 396 LYS A CA 1
ATOM 3188 C C . LYS A 1 396 ? 2.512 -24.398 30.084 1.00 81.56 396 LYS A C 1
ATOM 3190 O O . LYS A 1 396 ? 1.980 -25.383 29.575 1.00 81.56 396 LYS A O 1
ATOM 3195 N N . LEU A 1 397 ? 2.093 -23.154 29.853 1.00 86.94 397 LEU A N 1
ATOM 3196 C CA . LEU A 1 397 ? 0.956 -22.850 28.989 1.00 86.94 397 LEU A CA 1
ATOM 3197 C C . LEU A 1 397 ? 1.251 -23.205 27.523 1.00 86.94 397 LEU A C 1
ATOM 3199 O O . LEU A 1 397 ? 0.435 -23.874 26.889 1.00 86.94 397 LEU A O 1
ATOM 3203 N N . ARG A 1 398 ? 2.440 -22.870 26.999 1.00 82.88 398 ARG A N 1
ATOM 3204 C CA . ARG A 1 398 ? 2.855 -23.284 25.643 1.00 82.88 398 ARG A CA 1
ATOM 3205 C C . ARG A 1 398 ? 2.956 -24.796 25.491 1.00 82.88 398 ARG A C 1
ATOM 3207 O O . ARG A 1 398 ? 2.485 -25.331 24.489 1.00 82.88 398 ARG A O 1
ATOM 3214 N N . LEU A 1 399 ? 3.539 -25.491 26.468 1.00 85.81 399 LEU A N 1
ATOM 3215 C CA . LEU A 1 399 ? 3.620 -26.955 26.464 1.00 85.81 399 LEU A CA 1
ATOM 3216 C C . LEU A 1 399 ? 2.234 -27.598 26.529 1.00 85.81 399 LEU A C 1
ATOM 3218 O O . LEU A 1 399 ? 1.986 -28.566 25.813 1.00 85.81 399 LEU A O 1
ATOM 3222 N N . GLN A 1 400 ? 1.320 -27.043 27.327 1.00 85.12 400 GLN A N 1
ATOM 3223 C CA . GLN A 1 400 ? -0.056 -27.522 27.425 1.00 85.12 400 GLN A CA 1
ATOM 3224 C C . GLN A 1 400 ? -0.816 -27.310 26.111 1.00 85.12 400 GLN A C 1
ATOM 3226 O O . GLN A 1 400 ? -1.428 -28.248 25.606 1.00 85.12 400 GLN A O 1
ATOM 3231 N N . MET A 1 401 ? -0.710 -26.126 25.502 1.00 83.12 401 MET A N 1
ATOM 3232 C CA . MET A 1 401 ? -1.329 -25.838 24.206 1.00 83.12 401 MET A CA 1
ATOM 3233 C C . MET A 1 401 ? -0.760 -26.717 23.087 1.00 83.12 401 MET A C 1
ATOM 3235 O O . MET A 1 401 ? -1.518 -27.245 22.275 1.00 83.12 401 MET A O 1
ATOM 3239 N N . ALA A 1 402 ? 0.557 -26.938 23.059 1.00 79.69 402 ALA A N 1
ATOM 3240 C CA . ALA A 1 402 ? 1.178 -27.851 22.104 1.00 79.69 402 ALA A CA 1
ATOM 3241 C C . ALA A 1 402 ? 0.715 -29.300 22.330 1.00 79.69 402 ALA A C 1
ATOM 3243 O O . ALA A 1 402 ? 0.367 -29.991 21.374 1.00 79.69 402 ALA A O 1
ATOM 3244 N N . ALA A 1 403 ? 0.653 -29.759 23.584 1.00 80.06 403 ALA A N 1
ATOM 3245 C CA . ALA A 1 403 ? 0.161 -31.091 23.927 1.00 80.06 403 ALA A CA 1
ATOM 3246 C C . ALA A 1 403 ? -1.318 -31.277 23.558 1.00 80.06 403 ALA A C 1
ATOM 3248 O O . ALA A 1 403 ? -1.700 -32.350 23.086 1.00 80.06 403 ALA A O 1
ATOM 3249 N N . ASP A 1 404 ? -2.147 -30.248 23.726 1.00 80.44 404 ASP A N 1
ATOM 3250 C CA . ASP A 1 404 ? -3.559 -30.284 23.353 1.00 80.44 404 ASP A CA 1
ATOM 3251 C C . ASP A 1 404 ? -3.740 -30.259 21.834 1.00 80.44 404 ASP A C 1
ATOM 3253 O O . ASP A 1 404 ? -4.512 -31.062 21.307 1.00 80.44 404 ASP A O 1
ATOM 3257 N N . HIS A 1 405 ? -2.928 -29.483 21.115 1.00 81.06 405 HIS A N 1
ATOM 3258 C CA . HIS A 1 405 ? -2.897 -29.507 19.655 1.00 81.06 405 HIS A CA 1
ATOM 3259 C C . HIS A 1 405 ? -2.432 -30.873 19.113 1.00 81.06 405 HIS A C 1
ATOM 3261 O O . HIS A 1 405 ? -3.028 -31.415 18.180 1.00 81.06 405 HIS A O 1
ATOM 3267 N N . TYR A 1 406 ? -1.433 -31.506 19.740 1.00 79.69 406 TYR A N 1
ATOM 3268 C CA . TYR A 1 406 ? -1.022 -32.871 19.394 1.00 79.69 406 TYR A CA 1
ATOM 3269 C C . TYR A 1 406 ? -2.085 -33.918 19.752 1.00 79.69 406 TYR A C 1
ATOM 3271 O O . TYR A 1 406 ? -2.303 -34.849 18.975 1.00 79.69 406 TYR A O 1
ATOM 3279 N N . LYS A 1 407 ? -2.808 -33.774 20.871 1.00 84.12 407 LYS A N 1
ATOM 3280 C CA . LYS A 1 407 ? -3.954 -34.641 21.205 1.00 84.12 407 LYS A CA 1
ATOM 3281 C C . LYS A 1 407 ? -5.096 -34.474 20.210 1.00 84.12 407 LYS A C 1
ATOM 3283 O O . LYS A 1 407 ? -5.750 -35.464 19.873 1.00 84.12 407 LYS A O 1
ATOM 3288 N N . GLU A 1 408 ? -5.352 -33.260 19.740 1.00 76.94 408 GLU A N 1
ATOM 3289 C CA . GLU A 1 408 ? -6.353 -32.997 18.709 1.00 76.94 408 GLU A CA 1
ATOM 3290 C C . GLU A 1 408 ? -5.948 -33.593 17.372 1.00 76.94 408 GLU A C 1
ATOM 3292 O O . GLU A 1 408 ? -6.738 -34.338 16.789 1.00 76.94 408 GLU A O 1
ATOM 3297 N N . LYS A 1 409 ? -4.697 -33.398 16.946 1.00 80.62 409 LYS A N 1
ATOM 3298 C CA . LYS A 1 409 ? -4.165 -34.031 15.736 1.00 80.62 409 LYS A CA 1
ATOM 3299 C C . LYS A 1 409 ? -4.144 -35.553 15.835 1.00 80.62 409 LYS A C 1
ATOM 3301 O O . LYS A 1 409 ? -4.501 -36.223 14.872 1.00 80.62 409 LYS A O 1
ATOM 3306 N N . PHE A 1 410 ? -3.8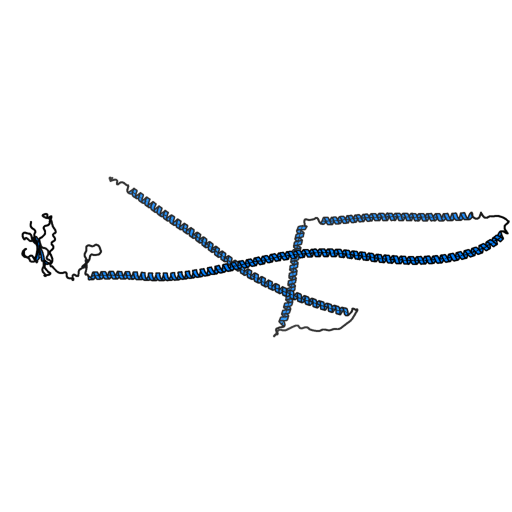52 -36.128 17.000 1.00 80.06 410 PHE A N 1
ATOM 3307 C CA . PHE A 1 410 ? -3.938 -37.574 17.218 1.00 80.06 410 PHE A CA 1
ATOM 3308 C C . PHE A 1 410 ? -5.385 -38.090 17.155 1.00 80.06 410 PHE A C 1
ATOM 3310 O O . PHE A 1 410 ? -5.655 -39.108 16.515 1.00 80.06 410 PHE A O 1
ATOM 3317 N N . LYS A 1 411 ? -6.349 -37.380 17.758 1.00 81.75 411 LYS A N 1
ATOM 3318 C CA . LYS A 1 411 ? -7.783 -37.705 17.640 1.00 81.75 411 LYS A CA 1
ATOM 3319 C C . LYS A 1 411 ? -8.273 -37.557 16.199 1.00 81.75 411 LYS A C 1
ATOM 3321 O O . LYS A 1 411 ? -9.126 -38.334 15.769 1.00 81.75 411 LYS A O 1
ATOM 3326 N N . GLU A 1 412 ? -7.749 -36.588 15.457 1.00 77.56 412 GLU A N 1
ATOM 3327 C CA . GLU A 1 412 ? -8.053 -36.359 14.047 1.00 77.56 412 GLU A CA 1
ATOM 3328 C C . GLU A 1 412 ? -7.478 -37.477 13.166 1.00 77.56 412 GLU A C 1
ATOM 3330 O O . GLU A 1 412 ? -8.229 -38.086 12.406 1.00 77.56 412 GLU A O 1
ATOM 3335 N N . CYS A 1 413 ? -6.217 -37.866 13.366 1.00 73.44 413 CYS A N 1
ATOM 3336 C CA . CYS A 1 413 ? -5.608 -39.026 12.712 1.00 73.44 413 CYS A CA 1
ATOM 3337 C C . CYS A 1 413 ? -6.327 -40.335 13.066 1.00 73.44 413 CYS A C 1
ATOM 3339 O O . CYS A 1 413 ? -6.572 -41.148 12.183 1.00 73.44 413 CYS A O 1
ATOM 3341 N N . GLN A 1 414 ? -6.772 -40.535 14.312 1.00 75.06 414 GLN A N 1
ATOM 3342 C CA . GLN A 1 414 ? -7.549 -41.724 14.687 1.00 75.06 414 GLN A CA 1
ATOM 3343 C C . GLN A 1 414 ? -8.947 -41.734 14.036 1.00 75.06 414 GLN A C 1
ATOM 3345 O O . GLN A 1 414 ? -9.472 -42.794 13.683 1.00 75.06 414 GLN A O 1
ATOM 3350 N N . LYS A 1 415 ? -9.568 -40.562 13.850 1.00 74.50 415 LYS A N 1
ATOM 3351 C CA . LYS A 1 415 ? -10.842 -40.422 13.124 1.00 74.50 415 LYS A CA 1
ATOM 3352 C C . LYS A 1 415 ? -10.662 -40.649 11.624 1.00 74.50 415 LYS A C 1
ATOM 3354 O O . LYS A 1 415 ? -11.508 -41.311 11.025 1.00 74.50 415 LYS A O 1
ATOM 3359 N N . LEU A 1 416 ? -9.567 -40.166 11.043 1.00 71.81 416 LEU A N 1
ATOM 3360 C CA . LEU A 1 416 ? -9.206 -40.410 9.650 1.00 71.81 416 LEU A CA 1
ATOM 3361 C C . LEU A 1 416 ? -8.842 -41.880 9.421 1.00 71.81 416 LEU A C 1
ATOM 3363 O O . LEU A 1 416 ? -9.362 -42.460 8.484 1.00 71.81 416 LEU A O 1
ATOM 3367 N N . GLN A 1 417 ? -8.111 -42.541 10.324 1.00 63.81 417 GLN A N 1
ATOM 3368 C CA . GLN A 1 417 ? -7.860 -43.991 10.285 1.00 63.81 417 GLN A CA 1
ATOM 3369 C C . GLN A 1 417 ? -9.172 -44.796 10.318 1.00 63.81 417 GLN A C 1
ATOM 3371 O O . GLN A 1 417 ? -9.347 -45.748 9.563 1.00 63.81 417 GLN A O 1
ATOM 3376 N N . LYS A 1 418 ? -10.144 -44.389 11.149 1.00 72.12 418 LYS A N 1
ATOM 3377 C CA . LYS A 1 418 ? -11.487 -44.999 11.187 1.00 72.12 418 LYS A CA 1
ATOM 3378 C C . LYS A 1 418 ? -12.308 -44.716 9.922 1.00 72.12 418 LYS A C 1
ATOM 3380 O O . LYS A 1 418 ? -13.165 -45.522 9.573 1.00 72.12 418 LYS A O 1
ATOM 3385 N N . GLN A 1 419 ? -12.078 -43.591 9.243 1.00 65.94 419 GLN A N 1
ATOM 3386 C CA . GLN A 1 419 ? -12.723 -43.264 7.966 1.00 65.94 419 GLN A CA 1
ATOM 3387 C C . GLN A 1 419 ? -12.056 -43.971 6.786 1.00 65.94 419 GLN A C 1
ATOM 3389 O O . GLN A 1 419 ? -12.771 -44.488 5.941 1.00 65.94 419 GLN A O 1
ATOM 3394 N N . VAL A 1 420 ? -10.728 -44.082 6.767 1.00 64.06 420 VAL A N 1
ATOM 3395 C CA . VAL A 1 420 ? -9.975 -44.874 5.791 1.00 64.06 420 VAL A CA 1
ATOM 3396 C C . VAL A 1 420 ? -10.361 -46.339 5.924 1.00 64.06 420 VAL A C 1
ATOM 3398 O O . VAL A 1 420 ? -10.764 -46.907 4.928 1.00 64.06 420 VAL A O 1
ATOM 3401 N N . ASN A 1 421 ? -10.418 -46.923 7.127 1.00 64.19 421 ASN A N 1
ATOM 3402 C CA . ASN A 1 421 ? -10.910 -48.298 7.300 1.00 64.19 421 ASN A CA 1
ATOM 3403 C C . ASN A 1 421 ? -12.358 -48.477 6.796 1.00 64.19 421 ASN A C 1
ATOM 3405 O O . ASN A 1 421 ? -12.666 -49.491 6.177 1.00 64.19 421 ASN A O 1
ATOM 3409 N N . LYS A 1 422 ? -13.231 -47.472 6.973 1.00 64.94 422 LYS A N 1
ATOM 3410 C CA . LYS A 1 422 ? -14.593 -47.475 6.406 1.00 64.94 422 LYS A CA 1
ATOM 3411 C C . LYS A 1 422 ? -14.615 -47.321 4.884 1.00 64.94 422 LYS A C 1
ATOM 3413 O O . LYS A 1 422 ? -15.479 -47.913 4.244 1.00 64.94 422 LYS A O 1
ATOM 3418 N N . PHE A 1 423 ? -13.695 -46.556 4.300 1.00 56.19 423 PHE A N 1
ATOM 3419 C CA . PHE A 1 423 ? -13.546 -46.434 2.851 1.00 56.19 423 PHE A CA 1
ATOM 3420 C C . PHE A 1 423 ? -12.879 -47.669 2.239 1.00 56.19 423 PHE A C 1
ATOM 3422 O O . PHE A 1 423 ? -13.292 -48.078 1.165 1.00 56.19 423 PHE A O 1
ATOM 3429 N N . THR A 1 424 ? -11.966 -48.344 2.936 1.00 54.62 424 THR A N 1
ATOM 3430 C CA . THR A 1 424 ? -11.427 -49.658 2.558 1.00 54.62 424 THR A CA 1
ATOM 3431 C C . THR A 1 424 ? -12.525 -50.732 2.617 1.00 54.62 424 THR A C 1
ATOM 3433 O O . THR A 1 424 ? -12.612 -51.581 1.734 1.00 54.62 424 THR A O 1
ATOM 3436 N N . GLU A 1 425 ? -13.452 -50.653 3.581 1.00 54.22 425 GLU A N 1
ATOM 3437 C CA . GLU A 1 425 ? -14.657 -51.502 3.632 1.00 54.22 425 GLU A CA 1
ATOM 3438 C C . GLU A 1 425 ? -15.732 -51.126 2.587 1.00 54.22 425 GLU A C 1
ATOM 3440 O O . GLU A 1 425 ? -16.497 -51.995 2.161 1.00 54.22 425 GLU A O 1
ATOM 3445 N N . GLN A 1 426 ? -15.806 -49.862 2.144 1.00 49.09 426 GLN A N 1
ATOM 3446 C CA . GLN A 1 426 ? -16.735 -49.397 1.096 1.00 49.09 426 GLN A CA 1
ATOM 3447 C C . GLN A 1 426 ? -16.191 -49.577 -0.330 1.00 49.09 426 GLN A C 1
ATOM 3449 O O . GLN A 1 426 ? -16.979 -49.854 -1.235 1.00 49.09 426 GLN A O 1
ATOM 3454 N N . ALA A 1 427 ? -14.873 -49.519 -0.534 1.00 45.25 427 ALA A N 1
ATOM 3455 C CA . ALA A 1 427 ? -14.208 -49.882 -1.786 1.00 45.25 427 ALA A CA 1
ATOM 3456 C C . ALA A 1 427 ? -14.408 -51.374 -2.106 1.00 45.25 427 ALA A C 1
ATOM 3458 O O . ALA A 1 427 ? -14.585 -51.742 -3.262 1.00 45.25 427 ALA A O 1
ATOM 3459 N N . ASN A 1 428 ? -14.550 -52.219 -1.078 1.00 46.47 428 ASN A N 1
ATOM 3460 C CA . ASN A 1 428 ? -14.943 -53.624 -1.219 1.00 46.47 428 ASN A CA 1
ATOM 3461 C C . ASN A 1 428 ? -16.436 -53.846 -1.574 1.00 46.47 428 ASN A C 1
ATOM 3463 O O . ASN A 1 428 ? -16.870 -54.995 -1.669 1.00 46.47 428 ASN A O 1
ATOM 3467 N N . LYS A 1 429 ? -17.252 -52.791 -1.770 1.00 48.09 429 LYS A N 1
ATOM 3468 C CA . LYS A 1 429 ? -18.699 -52.898 -2.073 1.00 48.09 429 LYS A CA 1
ATOM 3469 C C . LYS A 1 429 ? -19.135 -52.443 -3.477 1.00 48.09 429 LYS A C 1
ATOM 3471 O O . LYS A 1 429 ? -20.278 -52.725 -3.823 1.00 48.09 429 LYS A O 1
ATOM 3476 N N . TRP A 1 430 ? -18.274 -51.833 -4.301 1.00 34.38 430 TRP A N 1
ATOM 3477 C CA . TRP A 1 430 ? -18.624 -51.372 -5.667 1.00 34.38 430 TRP A CA 1
ATOM 3478 C C . TRP A 1 430 ? -17.642 -51.835 -6.758 1.00 34.38 430 TRP A C 1
ATOM 3480 O O . TRP A 1 430 ? -17.267 -51.091 -7.657 1.00 34.38 430 TRP A O 1
ATOM 3490 N N . GLY A 1 431 ? -17.288 -53.117 -6.705 1.00 30.56 431 GLY A N 1
ATOM 3491 C CA . GLY A 1 431 ? -16.671 -53.858 -7.804 1.00 30.56 431 GLY A CA 1
ATOM 3492 C C . GLY A 1 431 ? -16.642 -55.348 -7.467 1.00 30.56 431 GLY A C 1
ATOM 3493 O O . GLY A 1 431 ? -15.807 -55.783 -6.684 1.00 30.56 431 GLY A O 1
ATOM 3494 N N . ARG A 1 432 ? -17.589 -56.132 -8.003 1.00 33.31 432 ARG A N 1
ATOM 3495 C CA . ARG A 1 432 ? -17.570 -57.607 -7.942 1.00 33.31 432 ARG A CA 1
ATOM 3496 C C . ARG A 1 432 ? -16.798 -58.121 -9.169 1.00 33.31 432 ARG A C 1
ATOM 3498 O O . ARG A 1 432 ? -17.238 -57.839 -10.273 1.00 33.31 432 ARG A O 1
ATOM 3505 N N . TYR A 1 433 ? -15.592 -58.680 -8.989 1.00 35.19 433 TYR A N 1
ATOM 3506 C CA . TYR A 1 433 ? -15.241 -60.126 -8.873 1.00 35.19 433 TYR A CA 1
ATOM 3507 C C . TYR A 1 433 ? -14.888 -60.767 -10.236 1.00 35.19 433 TYR A C 1
ATOM 3509 O O . TYR A 1 433 ? -15.460 -60.321 -11.226 1.00 35.19 433 TYR A O 1
ATOM 3517 N N . PRO A 1 434 ? -13.981 -61.777 -10.336 1.00 44.34 434 PRO A N 1
ATOM 3518 C CA . PRO A 1 434 ? -13.791 -62.921 -9.414 1.00 44.34 434 PRO A CA 1
ATOM 3519 C C . PRO A 1 434 ? -12.347 -63.110 -8.887 1.00 44.34 434 PRO A C 1
ATOM 3521 O O . PRO A 1 434 ? -11.378 -62.865 -9.588 1.00 44.34 434 PRO A O 1
ATOM 3524 N N . ALA A 1 435 ? -12.174 -63.388 -7.587 1.00 30.44 435 ALA A N 1
ATOM 3525 C CA . ALA A 1 435 ? -12.032 -64.735 -6.989 1.00 30.44 435 ALA A CA 1
ATOM 3526 C C . ALA A 1 435 ? -10.672 -65.370 -7.342 1.00 30.44 435 ALA A C 1
ATOM 3528 O O . ALA A 1 435 ? -10.386 -65.620 -8.499 1.00 30.44 435 ALA A O 1
ATOM 3529 N N . LEU A 1 436 ? -9.757 -65.600 -6.404 1.00 30.55 436 LEU A N 1
ATOM 3530 C CA . LEU A 1 436 ? -9.781 -66.668 -5.401 1.00 30.55 436 LEU A CA 1
ATOM 3531 C C . LEU A 1 436 ? -8.575 -66.377 -4.482 1.00 30.55 436 LEU A C 1
ATOM 3533 O O . LEU A 1 436 ? -7.491 -66.110 -4.984 1.00 30.55 436 LEU A O 1
ATOM 3537 N N . ILE A 1 437 ? -8.722 -66.264 -3.167 1.00 30.31 437 ILE A N 1
ATOM 3538 C CA . ILE A 1 437 ? -8.453 -67.323 -2.177 1.00 30.31 437 ILE A CA 1
ATOM 3539 C C . ILE A 1 437 ? -9.116 -66.788 -0.881 1.00 30.31 437 ILE A C 1
ATOM 3541 O O . ILE A 1 437 ? -8.746 -65.723 -0.402 1.00 30.31 437 ILE A O 1
ATOM 3545 N N . HIS A 1 438 ? -10.297 -67.268 -0.455 1.00 27.02 438 HIS A N 1
ATOM 3546 C CA . HIS A 1 438 ? -10.492 -68.370 0.514 1.00 27.02 438 HIS A CA 1
ATOM 3547 C C . HIS A 1 438 ? -9.548 -68.238 1.736 1.00 27.02 438 HIS A C 1
ATOM 3549 O O . HIS A 1 438 ? -8.349 -68.178 1.565 1.00 27.02 438 HIS A O 1
ATOM 3555 N N . ARG A 1 439 ? -9.927 -68.273 3.015 1.00 26.44 439 ARG A N 1
ATOM 3556 C CA . ARG A 1 439 ? -11.033 -68.915 3.734 1.00 26.44 439 ARG A CA 1
ATOM 3557 C C . ARG A 1 439 ? -10.747 -68.678 5.238 1.00 26.44 439 ARG A C 1
ATOM 3559 O O . ARG A 1 439 ? -9.578 -68.593 5.590 1.00 26.44 439 ARG A O 1
ATOM 3566 N N . LEU A 1 440 ? -11.786 -68.753 6.087 1.00 27.08 440 LEU A N 1
ATOM 3567 C CA . LEU A 1 440 ? -11.789 -68.775 7.577 1.00 27.08 440 LEU A CA 1
ATOM 3568 C C . LEU A 1 440 ? -11.821 -67.374 8.222 1.00 27.08 440 LEU A C 1
ATOM 3570 O O . LEU A 1 440 ? -10.906 -66.597 8.020 1.00 27.08 440 LEU A O 1
ATOM 3574 N N . LEU A 1 441 ? -12.809 -66.930 9.007 1.00 27.77 441 LEU A N 1
ATOM 3575 C CA . LEU A 1 441 ? -13.965 -67.488 9.738 1.00 27.77 441 LEU A CA 1
ATOM 3576 C C . LEU A 1 441 ? -15.053 -66.379 9.703 1.00 27.77 441 LEU A C 1
ATOM 3578 O O . LEU A 1 441 ? -14.700 -65.215 9.833 1.00 27.77 441 LEU A O 1
ATOM 3582 N N . LYS A 1 442 ? -16.357 -66.521 9.431 1.00 29.83 442 LYS A N 1
ATOM 3583 C CA . LYS A 1 442 ? -17.461 -67.370 9.924 1.00 29.83 442 LYS A CA 1
ATOM 3584 C C . LYS A 1 442 ? -17.565 -67.515 11.446 1.00 29.83 442 LYS A C 1
ATOM 3586 O O . LYS A 1 442 ? -16.871 -68.348 12.007 1.00 29.83 442 LYS A O 1
ATOM 3591 N N . VAL A 1 443 ? -18.503 -66.752 12.027 1.00 28.41 443 VAL A N 1
ATOM 3592 C CA . VAL A 1 443 ? -19.493 -67.058 13.100 1.00 28.41 443 VAL A CA 1
ATOM 3593 C C . VAL A 1 443 ? -19.894 -65.704 13.721 1.00 28.41 443 VAL A C 1
ATOM 3595 O O . VAL A 1 443 ? -19.018 -64.909 14.016 1.00 28.41 443 VAL A O 1
ATOM 3598 N N . CYS A 1 444 ? -21.137 -65.307 13.980 1.00 27.80 444 CYS A N 1
ATOM 3599 C CA . CYS A 1 444 ? -22.473 -65.729 13.586 1.00 27.80 444 CYS A CA 1
ATOM 3600 C C . CYS A 1 444 ? -23.384 -64.508 13.798 1.00 27.80 444 CYS A C 1
ATOM 3602 O O . CYS A 1 444 ? -23.224 -63.727 14.732 1.00 27.80 444 CYS A O 1
ATOM 3604 N N . LEU A 1 445 ? -24.345 -64.386 12.900 1.00 29.48 445 LEU A N 1
ATOM 3605 C CA . LEU A 1 445 ? -25.522 -63.533 12.962 1.00 29.48 445 LEU A CA 1
ATOM 3606 C C . LEU A 1 445 ? -26.506 -64.169 13.971 1.00 29.48 445 LEU A C 1
ATOM 3608 O O . LEU A 1 445 ? -26.535 -65.398 14.026 1.00 29.48 445 LEU A O 1
ATOM 3612 N N . LEU A 1 446 ? -27.318 -63.367 14.683 1.00 28.67 446 LEU A N 1
ATOM 3613 C CA . LEU A 1 446 ? -28.782 -63.534 14.869 1.00 28.67 446 LEU A CA 1
ATOM 3614 C C . LEU A 1 446 ? -29.356 -63.202 16.271 1.00 28.67 446 LEU A C 1
ATOM 3616 O O . LEU A 1 446 ? -28.961 -63.762 17.284 1.00 28.67 446 LEU A O 1
ATOM 3620 N N . ILE A 1 447 ? -30.429 -62.397 16.203 1.00 27.34 447 ILE A N 1
ATOM 3621 C CA . ILE A 1 447 ? -31.754 -62.574 16.836 1.00 27.34 447 ILE A CA 1
ATOM 3622 C C . ILE A 1 447 ? -32.025 -62.034 18.264 1.00 27.34 447 ILE A C 1
ATOM 3624 O O . ILE A 1 447 ? -31.582 -62.537 19.286 1.00 27.34 447 ILE A O 1
ATOM 3628 N N . GLN A 1 448 ? -32.876 -61.000 18.243 1.00 29.64 448 GLN A N 1
ATOM 3629 C CA . GLN A 1 448 ? -34.056 -60.665 19.064 1.00 29.64 448 GLN A CA 1
ATOM 3630 C C . GLN A 1 448 ? -34.711 -61.725 19.997 1.00 29.64 448 GLN A C 1
ATOM 3632 O O . GLN A 1 448 ? -34.867 -62.876 19.622 1.00 29.64 448 GLN A O 1
ATOM 3637 N N . LYS A 1 449 ? -35.362 -61.201 21.059 1.00 26.34 449 LYS A N 1
ATOM 3638 C CA . LYS A 1 449 ? -36.510 -61.723 21.869 1.00 26.34 449 LYS A CA 1
ATOM 3639 C C . LYS A 1 449 ? -36.206 -62.769 22.970 1.00 26.34 449 LYS A C 1
ATOM 3641 O O . LYS A 1 449 ? -35.704 -63.834 22.665 1.00 26.34 449 LYS A O 1
ATOM 3646 N N . VAL A 1 450 ? -36.345 -62.460 24.277 1.00 29.94 450 VAL A N 1
ATOM 3647 C CA . VAL A 1 450 ? -37.530 -62.262 25.185 1.00 29.94 450 VAL A CA 1
ATOM 3648 C C . VAL A 1 450 ? -37.893 -63.532 25.996 1.00 29.94 450 VAL A C 1
ATOM 3650 O O . VAL A 1 450 ? -38.335 -64.501 25.391 1.00 29.94 450 VAL A O 1
ATOM 3653 N N . ASN A 1 451 ? -37.738 -63.483 27.340 1.00 24.81 451 ASN A N 1
ATOM 3654 C CA . ASN A 1 451 ? -38.663 -63.884 28.451 1.00 24.81 451 ASN A CA 1
ATOM 3655 C C . ASN A 1 451 ? -37.882 -64.051 29.798 1.00 24.81 451 ASN A C 1
ATOM 3657 O O . ASN A 1 451 ? -36.888 -64.766 29.795 1.00 24.81 451 ASN A O 1
ATOM 3661 N N . VAL A 1 452 ? -38.106 -63.260 30.877 1.00 27.84 452 VAL A N 1
ATOM 3662 C CA . VAL A 1 452 ? -39.099 -63.370 32.008 1.00 27.84 452 VAL A CA 1
ATOM 3663 C C . VAL A 1 452 ? -38.761 -64.555 32.954 1.00 27.84 452 VAL A C 1
ATOM 3665 O O . VAL A 1 452 ? -38.670 -65.659 32.440 1.00 27.84 452 VAL A O 1
ATOM 3668 N N . SER A 1 453 ? -38.604 -64.528 34.299 1.00 30.42 453 SER A N 1
ATOM 3669 C CA . SER A 1 453 ? -38.689 -63.630 35.504 1.00 30.42 453 SER A CA 1
ATOM 3670 C C . SER A 1 453 ? -38.192 -64.489 36.735 1.00 30.42 453 SER A C 1
ATOM 3672 O O . SER A 1 453 ? -37.766 -65.610 36.437 1.00 30.42 453 SER A O 1
ATOM 3674 N N . PRO A 1 454 ? -38.283 -64.170 38.068 1.00 49.03 454 PRO A N 1
ATOM 3675 C CA . PRO A 1 454 ? -38.836 -63.003 38.800 1.00 49.03 454 PRO A CA 1
ATOM 3676 C C . PRO A 1 454 ? -38.054 -62.505 40.060 1.00 49.03 454 PRO A C 1
ATOM 3678 O O . PRO A 1 454 ? -36.995 -63.030 40.389 1.00 49.03 454 PRO A O 1
ATOM 3681 N N . ILE A 1 455 ? -38.691 -61.557 40.791 1.00 26.31 455 ILE A N 1
ATOM 3682 C CA . ILE A 1 455 ? -38.454 -61.024 42.170 1.00 26.31 455 ILE A CA 1
ATOM 3683 C C . ILE A 1 455 ? -37.682 -59.679 42.171 1.00 26.31 455 ILE A C 1
ATOM 3685 O O . ILE A 1 455 ? -36.570 -59.630 41.671 1.00 26.31 455 ILE A O 1
ATOM 3689 N N . SER A 1 456 ? -38.147 -58.531 42.697 1.00 31.69 456 SER A N 1
ATOM 3690 C CA . SER A 1 456 ? -39.368 -58.078 43.403 1.00 31.69 456 SER A CA 1
ATOM 3691 C C . SER A 1 456 ? -39.414 -56.532 43.405 1.00 31.69 456 SER A C 1
ATOM 3693 O O . SER A 1 456 ? -38.331 -55.958 43.406 1.00 31.69 456 SER A O 1
ATOM 3695 N N . SER A 1 457 ? -40.607 -55.922 43.564 1.00 38.84 457 SER A N 1
ATOM 3696 C CA . SER A 1 457 ? -40.889 -54.530 44.030 1.00 38.84 457 SER A CA 1
ATOM 3697 C C . SER A 1 457 ? -40.245 -53.378 43.223 1.00 38.84 457 SER A C 1
ATOM 3699 O O . SER A 1 457 ? -39.052 -53.373 42.981 1.00 38.84 457 SER A O 1
ATOM 3701 N N . ASP A 1 458 ? -40.906 -52.326 42.747 1.00 36.22 458 ASP A N 1
ATOM 3702 C CA . ASP A 1 458 ? -41.979 -51.536 43.338 1.00 36.22 458 ASP A CA 1
ATOM 3703 C C . ASP A 1 458 ? -42.617 -50.624 42.272 1.00 36.22 458 ASP A C 1
ATOM 3705 O O . ASP A 1 458 ? -42.071 -50.386 41.193 1.00 36.22 458 ASP A O 1
ATOM 3709 N N . ILE A 1 459 ? -43.792 -50.106 42.604 1.00 47.91 459 ILE A N 1
ATOM 3710 C CA . ILE A 1 459 ? -44.663 -49.256 41.789 1.00 47.91 459 ILE A CA 1
ATOM 3711 C C . ILE A 1 459 ? -43.988 -47.912 41.441 1.00 47.91 459 ILE A C 1
ATOM 3713 O O . ILE A 1 459 ? -43.802 -47.081 42.325 1.00 47.91 459 ILE A O 1
ATOM 3717 N N . VAL A 1 460 ? -43.720 -47.643 40.151 1.00 40.81 460 VAL A N 1
ATOM 3718 C CA . VAL A 1 460 ? -43.548 -46.276 39.604 1.00 40.81 460 VAL A CA 1
ATOM 3719 C C . VAL A 1 460 ? -44.173 -46.178 38.199 1.00 40.81 460 VAL A C 1
ATOM 3721 O O . VAL A 1 460 ? -43.968 -47.029 37.339 1.00 40.81 460 VAL A O 1
ATOM 3724 N N . SER A 1 461 ? -44.976 -45.133 37.994 1.00 48.44 461 SER A N 1
ATOM 3725 C CA . SER A 1 461 ? -45.955 -44.923 36.918 1.00 48.44 461 SER A CA 1
ATOM 3726 C C . SER A 1 461 ? -45.430 -44.921 35.467 1.00 48.44 461 SER A C 1
ATOM 3728 O O . SER A 1 461 ? -44.522 -44.176 35.105 1.00 48.44 461 SER A O 1
ATOM 3730 N N . GLU A 1 462 ? -46.148 -45.631 34.588 1.00 47.12 462 GLU A N 1
ATOM 3731 C CA . GLU A 1 462 ? -45.994 -45.741 33.118 1.00 47.12 462 GLU A CA 1
ATOM 3732 C C . GLU A 1 462 ? -45.956 -44.392 32.355 1.00 47.12 462 GLU A C 1
ATOM 3734 O O . GLU A 1 462 ? -45.432 -44.293 31.242 1.00 47.12 462 GLU A O 1
ATOM 3739 N N . PHE A 1 463 ? -46.464 -43.321 32.971 1.00 51.53 463 PHE A N 1
ATOM 3740 C CA . PHE A 1 463 ? -46.411 -41.952 32.452 1.00 51.53 463 PHE A CA 1
ATOM 3741 C C . PHE A 1 463 ? -44.985 -41.373 32.450 1.00 51.53 463 PHE A C 1
ATOM 3743 O O . PHE A 1 463 ? -44.583 -40.726 31.483 1.00 51.53 463 PHE A O 1
ATOM 3750 N N . MET A 1 464 ? -44.181 -41.674 33.476 1.00 55.38 464 MET A N 1
ATOM 3751 C CA . MET A 1 464 ? -42.810 -41.162 33.595 1.00 55.38 464 MET A CA 1
ATOM 3752 C C . MET A 1 464 ? -41.880 -41.758 32.532 1.00 55.38 464 MET A C 1
ATOM 3754 O O . MET A 1 464 ? -41.004 -41.068 32.018 1.00 55.38 464 MET A O 1
ATOM 3758 N N . VAL A 1 465 ? -42.115 -43.012 32.134 1.00 59.25 465 VAL A N 1
ATOM 3759 C CA . VAL A 1 465 ? -41.303 -43.707 31.123 1.00 59.25 465 VAL A CA 1
ATOM 3760 C C . VAL A 1 465 ? -41.559 -43.149 29.716 1.00 59.25 465 VAL A C 1
ATOM 3762 O O . VAL A 1 465 ? -40.616 -42.943 28.954 1.00 59.25 465 VAL A O 1
ATOM 3765 N N . LYS A 1 466 ? -42.817 -42.843 29.358 1.00 63.31 466 LYS A N 1
ATOM 3766 C CA . LYS A 1 466 ? -43.155 -42.225 28.058 1.00 63.31 466 LYS A CA 1
ATOM 3767 C C . LYS A 1 466 ? -42.628 -40.795 27.937 1.00 63.31 466 LYS A C 1
ATOM 3769 O O . LYS A 1 466 ? -42.155 -40.423 26.864 1.00 63.31 466 LYS A O 1
ATOM 3774 N N . GLU A 1 467 ? -42.688 -40.021 29.018 1.00 65.00 467 GLU A N 1
ATOM 3775 C CA . GLU A 1 467 ? -42.126 -38.667 29.087 1.00 65.00 467 GLU A CA 1
ATOM 3776 C C . GLU A 1 467 ? -40.598 -38.707 28.903 1.00 65.00 467 GLU A C 1
ATOM 3778 O O . GLU A 1 467 ? -40.046 -38.004 28.058 1.00 65.00 467 GLU A O 1
ATOM 3783 N N . GLN A 1 468 ? -39.922 -39.627 29.598 1.00 67.62 468 GLN A N 1
ATOM 3784 C CA . GLN A 1 468 ? -38.471 -39.804 29.522 1.00 67.62 468 GLN A CA 1
ATOM 3785 C C . GLN A 1 468 ? -37.997 -40.261 28.132 1.00 67.62 468 GLN A C 1
ATOM 3787 O O . GLN A 1 468 ? -36.974 -39.790 27.640 1.00 67.62 468 GLN A O 1
ATOM 3792 N N . VAL A 1 469 ? -38.758 -41.124 27.450 1.00 68.31 469 VAL A N 1
ATOM 3793 C CA . VAL A 1 469 ? -38.475 -41.522 26.058 1.00 68.31 469 VAL A CA 1
ATOM 3794 C C . VAL A 1 469 ? -38.680 -40.356 25.084 1.00 68.31 469 VAL A C 1
ATOM 3796 O O . VAL A 1 469 ? -37.924 -40.226 24.119 1.00 68.31 469 VAL A O 1
ATOM 3799 N N . ARG A 1 470 ? -39.674 -39.489 25.318 1.00 74.31 470 ARG A N 1
ATOM 3800 C CA . ARG A 1 470 ? -39.916 -38.300 24.484 1.00 74.31 470 ARG A CA 1
ATOM 3801 C C . ARG A 1 470 ? -38.775 -37.289 24.627 1.00 74.31 470 ARG A C 1
ATOM 3803 O O . ARG A 1 470 ? -38.280 -36.801 23.611 1.00 74.31 470 ARG A O 1
ATOM 3810 N N . GLU A 1 471 ? -38.303 -37.062 25.851 1.00 73.56 471 GLU A N 1
ATOM 3811 C CA . GLU A 1 471 ? -37.169 -36.172 26.117 1.00 73.56 471 GLU A CA 1
ATOM 3812 C C . GLU A 1 471 ? -35.858 -36.748 25.564 1.00 73.56 471 GLU A C 1
ATOM 3814 O O . GLU A 1 471 ? -35.096 -36.036 24.915 1.00 73.56 471 GLU A O 1
ATOM 3819 N N . MET A 1 472 ? -35.644 -38.062 25.685 1.00 77.94 472 MET A N 1
ATOM 3820 C CA . MET A 1 472 ? -34.494 -38.742 25.082 1.00 77.94 472 MET A CA 1
ATOM 3821 C C . MET A 1 472 ? -34.499 -38.633 23.547 1.00 77.94 472 MET A C 1
ATOM 3823 O O . MET A 1 472 ? -33.458 -38.391 22.940 1.00 77.94 472 MET A O 1
ATOM 3827 N N . ASN A 1 473 ? -35.660 -38.759 22.896 1.00 76.62 473 ASN A N 1
ATOM 3828 C CA . ASN A 1 473 ? -35.775 -38.587 21.443 1.00 76.62 473 ASN A CA 1
ATOM 3829 C C . ASN A 1 473 ? -35.505 -37.142 20.999 1.00 76.62 473 ASN A C 1
ATOM 3831 O O . ASN A 1 473 ? -34.854 -36.925 19.974 1.00 76.62 473 ASN A O 1
ATOM 3835 N N . LYS A 1 474 ? -35.964 -36.156 21.776 1.00 84.94 474 LYS A N 1
ATOM 3836 C CA . LYS A 1 474 ? -35.663 -34.738 21.550 1.00 84.94 474 LYS A CA 1
ATOM 3837 C C . LYS A 1 474 ? -34.168 -34.453 21.721 1.00 84.94 474 LYS A C 1
ATOM 3839 O O . LYS A 1 474 ? -33.565 -33.823 20.856 1.00 84.94 474 LYS A O 1
ATOM 3844 N N . GLU A 1 475 ? -33.541 -35.012 22.752 1.00 84.56 475 GLU A N 1
ATOM 3845 C CA . GLU A 1 475 ? -32.098 -34.900 22.983 1.00 84.56 475 GLU A CA 1
ATOM 3846 C C . GLU A 1 475 ? -31.281 -35.554 21.852 1.00 84.56 475 GLU A C 1
ATOM 3848 O O . GLU A 1 475 ? -30.263 -35.012 21.414 1.00 84.56 475 GLU A O 1
ATOM 3853 N N . ILE A 1 476 ? -31.735 -36.697 21.324 1.00 79.62 476 ILE A N 1
ATOM 3854 C CA . ILE A 1 476 ? -31.127 -37.354 20.157 1.00 79.62 476 ILE A CA 1
ATOM 3855 C C . ILE A 1 476 ? -31.245 -36.467 18.912 1.00 79.62 476 ILE A C 1
ATOM 3857 O O . ILE A 1 476 ? -30.261 -36.321 18.181 1.00 79.62 476 ILE A O 1
ATOM 3861 N N . ALA A 1 477 ? -32.405 -35.853 18.666 1.00 83.31 477 ALA A N 1
ATOM 3862 C CA . ALA A 1 477 ? -32.604 -34.946 17.535 1.00 83.31 477 ALA A CA 1
ATOM 3863 C C . ALA A 1 477 ? -31.683 -33.716 17.632 1.00 83.31 477 ALA A C 1
ATOM 3865 O O . ALA A 1 477 ? -30.945 -33.427 16.687 1.00 83.31 477 ALA A O 1
ATOM 3866 N N . GLU A 1 478 ? -31.616 -33.077 18.803 1.00 86.19 478 GLU A N 1
ATOM 3867 C CA . GLU A 1 478 ? -30.714 -31.948 19.059 1.00 86.19 478 GLU A CA 1
ATOM 3868 C C . GLU A 1 478 ? -29.235 -32.334 18.909 1.00 86.19 478 GLU A C 1
ATOM 3870 O O . GLU A 1 478 ? -28.451 -31.602 18.299 1.00 86.19 478 GLU A O 1
ATOM 3875 N N . LYS A 1 479 ? -28.828 -33.505 19.420 1.00 85.06 479 LYS A N 1
ATOM 3876 C CA . LYS A 1 479 ? -27.466 -34.035 19.229 1.00 85.06 479 LYS A CA 1
ATOM 3877 C C . LYS A 1 479 ? -27.163 -34.302 17.754 1.00 85.06 479 LYS A C 1
ATOM 3879 O O . LYS A 1 479 ? -26.045 -34.046 17.307 1.00 85.06 479 LYS A O 1
ATOM 3884 N N . THR A 1 480 ? -28.144 -34.772 16.987 1.00 83.94 480 THR A N 1
ATOM 3885 C CA . THR A 1 480 ? -28.001 -35.046 15.549 1.00 83.94 480 THR A CA 1
ATOM 3886 C C . THR A 1 480 ? -27.839 -33.754 14.746 1.00 83.94 480 THR A C 1
ATOM 3888 O O . THR A 1 480 ? -27.010 -33.687 13.834 1.00 83.94 480 THR A O 1
ATOM 3891 N N . GLU A 1 481 ? -28.573 -32.703 15.102 1.00 88.06 481 GLU A N 1
ATOM 3892 C CA . GLU A 1 481 ? -28.464 -31.390 14.466 1.00 88.06 481 GLU A CA 1
ATOM 3893 C C . GLU A 1 481 ? -27.150 -30.681 14.822 1.00 88.06 481 GLU A C 1
ATOM 3895 O O . GLU A 1 481 ? -26.437 -30.211 13.930 1.00 88.06 481 GLU A O 1
ATOM 3900 N N . LYS A 1 482 ? -26.736 -30.730 16.097 1.00 88.75 482 LYS A N 1
ATOM 3901 C CA . LYS A 1 482 ? -25.403 -30.277 16.535 1.00 88.75 482 LYS A CA 1
ATOM 3902 C C . LYS A 1 482 ? -24.285 -31.020 15.798 1.00 88.75 482 LYS A C 1
ATOM 3904 O O . LYS A 1 482 ? -23.322 -30.397 15.356 1.00 88.75 482 LYS A O 1
ATOM 3909 N N . TYR A 1 483 ? -24.424 -32.333 15.593 1.00 86.94 483 TYR A N 1
ATOM 3910 C CA . TYR A 1 483 ? -23.468 -33.125 14.814 1.00 86.94 483 TYR A CA 1
ATOM 3911 C C . TYR A 1 483 ? -23.396 -32.682 13.344 1.00 86.94 483 TYR A C 1
ATOM 3913 O O . TYR A 1 483 ? -22.294 -32.540 12.810 1.00 86.94 483 TYR A O 1
ATOM 3921 N N . LYS A 1 484 ? -24.538 -32.415 12.690 1.00 88.81 484 LYS A N 1
ATOM 3922 C CA . LYS A 1 484 ? -24.565 -31.883 11.314 1.00 88.81 484 LYS A CA 1
ATOM 3923 C C . LYS A 1 484 ? -23.862 -30.529 11.219 1.00 88.81 484 LYS A C 1
ATOM 3925 O O . LYS A 1 484 ? -23.029 -30.354 10.333 1.00 88.81 484 LYS A O 1
ATOM 3930 N N . LYS A 1 485 ? -24.128 -29.620 12.161 1.00 91.31 485 LYS A N 1
ATOM 3931 C CA . LYS A 1 485 ? -23.508 -28.288 12.201 1.00 91.31 485 LYS A CA 1
ATOM 3932 C C . LYS A 1 485 ? -21.995 -28.366 12.435 1.00 91.31 485 LYS A C 1
ATOM 3934 O O . LYS A 1 485 ? -21.233 -27.764 11.687 1.00 91.31 485 LYS A O 1
ATOM 3939 N N . CYS A 1 486 ? -21.536 -29.195 13.378 1.00 84.56 486 CYS A N 1
ATOM 3940 C CA . CYS A 1 486 ? -20.103 -29.456 13.576 1.00 84.56 486 CYS A CA 1
ATOM 3941 C C . CYS A 1 486 ? -19.433 -30.090 12.347 1.00 84.56 486 CYS A C 1
ATOM 3943 O O . CYS A 1 486 ? -18.289 -29.768 12.039 1.00 84.56 486 CYS A O 1
ATOM 3945 N N . LYS A 1 487 ? -20.124 -30.982 11.626 1.00 89.88 487 LYS A N 1
ATOM 3946 C CA . LYS A 1 487 ? -19.601 -31.590 10.393 1.00 89.88 487 LYS A CA 1
ATOM 3947 C C . LYS A 1 487 ? -19.447 -30.560 9.272 1.00 89.88 487 LYS A C 1
ATOM 3949 O O . LYS A 1 487 ? -18.459 -30.622 8.546 1.00 89.88 487 LYS A O 1
ATOM 3954 N N . GLN A 1 488 ? -20.404 -29.643 9.141 1.00 90.88 488 GLN A N 1
ATOM 3955 C CA . GLN A 1 488 ? -20.338 -28.551 8.175 1.00 90.88 488 GLN A CA 1
ATOM 3956 C C . GLN A 1 488 ? -19.181 -27.598 8.497 1.00 90.88 488 GLN A C 1
ATOM 3958 O O . GLN A 1 488 ? -18.339 -27.385 7.633 1.00 90.88 488 GLN A O 1
ATOM 3963 N N . MET A 1 489 ? -19.064 -27.135 9.747 1.00 88.69 489 MET A N 1
ATOM 3964 C CA . MET A 1 489 ? -17.950 -26.269 10.162 1.00 88.69 489 MET A CA 1
ATOM 3965 C C . MET A 1 489 ? -16.586 -26.933 9.937 1.00 88.69 489 MET A C 1
ATOM 3967 O O . MET A 1 489 ? -15.662 -26.291 9.460 1.00 88.69 489 MET A O 1
ATOM 3971 N N . LEU A 1 490 ? -16.456 -28.238 10.208 1.00 88.81 490 LEU A N 1
ATOM 3972 C CA . LEU A 1 490 ? -15.217 -28.970 9.930 1.00 88.81 490 LEU A CA 1
ATOM 3973 C C . LEU A 1 490 ? -14.899 -29.040 8.426 1.00 88.81 490 LEU A C 1
ATOM 3975 O O . LEU A 1 490 ? -13.730 -29.031 8.052 1.00 88.81 490 LEU A O 1
ATOM 3979 N N . ALA A 1 491 ? -15.910 -29.152 7.561 1.00 88.19 491 ALA A N 1
ATOM 3980 C CA . ALA A 1 491 ? -15.715 -29.163 6.112 1.00 88.19 491 ALA A CA 1
ATOM 3981 C C . ALA A 1 491 ? -15.321 -27.776 5.585 1.00 88.19 491 ALA A C 1
ATOM 3983 O O . ALA A 1 491 ? -14.399 -27.677 4.778 1.00 88.19 491 ALA A O 1
ATOM 3984 N N . GLU A 1 492 ? -15.967 -26.722 6.087 1.00 89.50 492 GLU A N 1
ATOM 3985 C CA . GLU A 1 492 ? -15.613 -25.330 5.800 1.00 89.50 492 GLU A CA 1
ATOM 3986 C C . GLU A 1 492 ? -14.181 -25.028 6.257 1.00 89.50 492 GLU A C 1
ATOM 3988 O O . GLU A 1 492 ? -13.397 -24.483 5.487 1.00 89.50 492 GLU A O 1
ATOM 3993 N N . GLU A 1 493 ? -13.793 -25.461 7.458 1.00 88.00 493 GLU A N 1
ATOM 3994 C CA . GLU A 1 493 ? -12.441 -25.241 7.977 1.00 88.00 493 GLU A CA 1
ATOM 3995 C C . GLU A 1 493 ? -11.386 -26.040 7.202 1.00 88.00 493 GLU A C 1
ATOM 3997 O O . GLU A 1 493 ? -10.332 -25.509 6.869 1.00 88.00 493 GLU A O 1
ATOM 4002 N N . LYS A 1 494 ? -11.686 -27.283 6.800 1.00 89.81 494 LYS A N 1
ATOM 4003 C CA . LYS A 1 494 ? -10.813 -28.047 5.891 1.00 89.81 494 LYS A CA 1
ATOM 4004 C C . LYS A 1 494 ? -10.642 -27.363 4.539 1.00 89.81 494 LYS A C 1
ATOM 4006 O O . LYS A 1 494 ? -9.541 -27.379 3.994 1.00 89.81 494 LYS A O 1
ATOM 4011 N N . MET A 1 495 ? -11.709 -26.772 4.005 1.00 91.75 495 MET A N 1
ATOM 4012 C CA . MET A 1 495 ? -11.646 -26.024 2.754 1.00 91.75 495 MET A CA 1
ATOM 4013 C C . MET A 1 495 ? -10.793 -24.764 2.916 1.00 91.75 495 MET A C 1
ATOM 4015 O O . MET A 1 495 ? -9.931 -24.522 2.077 1.00 91.75 495 MET A O 1
ATOM 4019 N N . LYS A 1 496 ? -10.931 -24.026 4.025 1.00 92.12 496 LYS A N 1
ATOM 4020 C CA . LYS A 1 496 ? -10.045 -22.892 4.341 1.00 92.12 496 LYS A CA 1
ATOM 4021 C C . LYS A 1 496 ? -8.588 -23.318 4.488 1.00 92.12 496 LYS A C 1
ATOM 4023 O O . LYS A 1 496 ? -7.725 -22.696 3.887 1.00 92.12 496 LYS A O 1
ATOM 4028 N N . CYS A 1 497 ? -8.301 -24.399 5.218 1.00 87.81 497 CYS A N 1
ATOM 4029 C CA . CYS A 1 497 ? -6.939 -24.925 5.328 1.00 87.81 497 CYS A CA 1
ATOM 4030 C C . CYS A 1 497 ? -6.355 -25.304 3.958 1.00 87.81 497 CYS A C 1
ATOM 4032 O O . CYS A 1 497 ? -5.173 -25.072 3.727 1.00 87.81 497 CYS A O 1
ATOM 4034 N N . SER A 1 498 ? -7.170 -25.852 3.049 1.00 91.06 498 SER A N 1
ATOM 4035 C CA . SER A 1 498 ? -6.752 -26.127 1.668 1.00 91.06 498 SER A CA 1
ATOM 4036 C C . SER A 1 498 ? -6.441 -24.842 0.903 1.00 91.06 498 SER A C 1
ATOM 4038 O O . SER A 1 498 ? -5.408 -24.767 0.251 1.00 91.06 498 SER A O 1
ATOM 4040 N N . VAL A 1 499 ? -7.294 -23.818 1.016 1.00 94.12 499 VAL A N 1
ATOM 4041 C CA . VAL A 1 499 ? -7.065 -22.511 0.379 1.00 94.12 499 VAL A CA 1
ATOM 4042 C C . VAL A 1 499 ? -5.786 -21.866 0.910 1.00 94.12 499 VAL A C 1
ATOM 4044 O O . VAL A 1 499 ? -4.974 -21.403 0.116 1.00 94.12 499 VAL A O 1
ATOM 4047 N N . TYR A 1 500 ? -5.549 -21.905 2.223 1.00 91.12 500 TYR A N 1
ATOM 4048 C CA . TYR A 1 500 ? -4.305 -21.404 2.805 1.00 91.12 500 TYR A CA 1
ATOM 4049 C C . TYR A 1 500 ? -3.085 -22.186 2.325 1.00 91.12 500 TYR A C 1
ATOM 4051 O O . TYR A 1 500 ? -2.063 -21.577 2.031 1.00 91.12 500 TYR A O 1
ATOM 4059 N N . ALA A 1 501 ? -3.177 -23.513 2.196 1.00 92.06 501 ALA A N 1
ATOM 4060 C CA . ALA A 1 501 ? -2.091 -24.315 1.636 1.00 92.06 501 ALA A CA 1
ATOM 4061 C C . ALA A 1 501 ? -1.789 -23.927 0.175 1.00 92.06 501 ALA A C 1
ATOM 4063 O O . ALA A 1 501 ? -0.622 -23.777 -0.187 1.00 92.06 501 ALA A O 1
ATOM 4064 N N . ASP A 1 502 ? -2.822 -23.689 -0.638 1.00 93.88 502 ASP A N 1
ATOM 4065 C CA . ASP A 1 502 ? -2.676 -23.250 -2.030 1.00 93.88 502 ASP A CA 1
ATOM 4066 C C . ASP A 1 502 ? -2.102 -21.826 -2.137 1.00 93.88 502 ASP A C 1
ATOM 4068 O O . ASP A 1 502 ? -1.272 -21.545 -3.005 1.00 93.88 502 ASP A O 1
ATOM 4072 N N . GLU A 1 503 ? -2.517 -20.907 -1.262 1.00 94.56 503 GLU A N 1
ATOM 4073 C CA . GLU A 1 503 ? -1.961 -19.551 -1.177 1.00 94.56 503 GLU A CA 1
ATOM 4074 C C . GLU A 1 503 ? -0.489 -19.566 -0.761 1.00 94.56 503 GLU A C 1
ATOM 4076 O O . GLU A 1 503 ? 0.326 -18.858 -1.357 1.00 94.56 503 GLU A O 1
ATOM 4081 N N . LEU A 1 504 ? -0.129 -20.414 0.203 1.00 91.75 504 LEU A N 1
ATOM 4082 C CA . LEU A 1 504 ? 1.243 -20.575 0.673 1.00 91.75 504 LEU A CA 1
ATOM 4083 C C . LEU A 1 504 ? 2.130 -21.163 -0.435 1.00 91.75 504 LEU A C 1
ATOM 4085 O O . LEU A 1 504 ? 3.202 -20.625 -0.704 1.00 91.75 504 LEU A O 1
ATOM 4089 N N . ALA A 1 505 ? 1.637 -22.158 -1.180 1.00 94.50 505 ALA A N 1
ATOM 4090 C CA . ALA A 1 505 ? 2.327 -22.696 -2.354 1.00 94.50 505 ALA A CA 1
ATOM 4091 C C . ALA A 1 505 ? 2.523 -21.640 -3.463 1.00 94.50 505 ALA A C 1
ATOM 4093 O O . ALA A 1 505 ? 3.590 -21.565 -4.079 1.00 94.50 505 ALA A O 1
ATOM 4094 N N . LYS A 1 506 ? 1.525 -20.775 -3.704 1.00 94.88 506 LYS A N 1
ATOM 4095 C CA . LYS A 1 506 ? 1.653 -19.647 -4.648 1.00 94.88 506 LYS A CA 1
ATOM 4096 C C . LYS A 1 506 ? 2.685 -18.621 -4.178 1.00 94.88 506 LYS A C 1
ATOM 4098 O O . LYS A 1 506 ? 3.442 -18.109 -5.002 1.00 94.88 506 LYS A O 1
ATOM 4103 N N . LEU A 1 507 ? 2.725 -18.310 -2.882 1.00 94.25 507 LEU A N 1
ATOM 4104 C CA . LEU A 1 507 ? 3.721 -17.404 -2.305 1.00 94.25 507 LEU A CA 1
ATOM 4105 C C . LEU A 1 507 ? 5.135 -17.988 -2.394 1.00 94.25 507 LEU A C 1
ATOM 4107 O O . LEU A 1 507 ? 6.053 -17.270 -2.782 1.00 94.25 507 LEU A O 1
ATOM 4111 N N . GLU A 1 508 ? 5.309 -19.283 -2.131 1.00 92.56 508 GLU A N 1
ATOM 4112 C CA . GLU A 1 508 ? 6.591 -19.971 -2.318 1.00 92.56 508 GLU A CA 1
ATOM 4113 C C . GLU A 1 508 ? 7.067 -19.925 -3.774 1.00 92.56 508 GLU A C 1
ATOM 4115 O O . GLU A 1 508 ? 8.258 -19.735 -4.033 1.00 92.56 508 GLU A O 1
ATOM 4120 N N . LEU A 1 509 ? 6.153 -20.077 -4.738 1.00 95.62 509 LEU A N 1
ATOM 4121 C CA . LEU A 1 509 ? 6.487 -19.990 -6.159 1.00 95.62 509 LEU A CA 1
ATOM 4122 C C . LEU A 1 509 ? 6.934 -18.573 -6.542 1.00 95.62 509 LEU A C 1
ATOM 4124 O O . LEU A 1 509 ? 8.000 -18.411 -7.135 1.00 95.62 509 LEU A O 1
ATOM 4128 N N . LYS A 1 510 ? 6.180 -17.549 -6.119 1.00 95.31 510 LYS A N 1
ATOM 4129 C CA . LYS A 1 510 ? 6.548 -16.137 -6.317 1.00 95.31 510 LYS A CA 1
ATOM 4130 C C . LYS A 1 510 ? 7.888 -15.799 -5.670 1.00 95.31 510 LYS A C 1
ATOM 4132 O O . LYS A 1 510 ? 8.698 -15.096 -6.263 1.00 95.31 510 LYS A O 1
ATOM 4137 N N . TRP A 1 511 ? 8.151 -16.321 -4.472 1.00 93.75 511 TRP A N 1
ATOM 4138 C CA . TRP A 1 511 ? 9.436 -16.141 -3.801 1.00 93.75 511 TRP A CA 1
ATOM 4139 C C . TRP A 1 511 ? 10.583 -16.756 -4.608 1.00 93.75 511 TRP A C 1
ATOM 4141 O O . TRP A 1 511 ? 11.603 -16.107 -4.823 1.00 93.75 511 TRP A O 1
ATOM 4151 N N . LYS A 1 512 ? 10.412 -17.982 -5.120 1.00 95.88 512 LYS A N 1
ATOM 4152 C CA . LYS A 1 512 ? 11.411 -18.635 -5.981 1.00 95.88 512 LYS A CA 1
ATOM 4153 C C . LYS A 1 512 ? 11.668 -17.854 -7.272 1.00 95.88 512 LYS A C 1
ATOM 4155 O O . LYS A 1 512 ? 12.816 -17.755 -7.696 1.00 95.88 512 LYS A O 1
ATOM 4160 N N . GLU A 1 513 ? 10.632 -17.296 -7.892 1.00 95.38 513 GLU A N 1
ATOM 4161 C CA . GLU A 1 513 ? 10.777 -16.419 -9.061 1.00 95.38 513 GLU A CA 1
ATOM 4162 C C . GLU A 1 513 ? 11.541 -15.138 -8.713 1.00 95.38 513 GLU A C 1
ATOM 4164 O O . GLU A 1 513 ? 12.485 -14.779 -9.416 1.00 95.38 513 GLU A O 1
ATOM 4169 N N . GLN A 1 514 ? 11.216 -14.506 -7.583 1.00 92.62 514 GLN A N 1
ATOM 4170 C CA . GLN A 1 514 ? 11.913 -13.311 -7.109 1.00 92.62 514 GLN A CA 1
ATOM 4171 C C . GLN A 1 514 ? 13.398 -13.578 -6.829 1.00 92.62 514 GLN A C 1
ATOM 4173 O O . GLN A 1 514 ? 14.249 -12.754 -7.167 1.00 92.62 514 GLN A O 1
ATOM 4178 N N . VAL A 1 515 ? 13.728 -14.741 -6.257 1.00 93.88 515 VAL A N 1
ATOM 4179 C CA . VAL A 1 515 ? 15.119 -15.169 -6.045 1.00 93.88 515 VAL A CA 1
ATOM 4180 C C . VAL A 1 515 ? 15.853 -15.309 -7.378 1.00 93.88 515 VAL A C 1
ATOM 4182 O O . VAL A 1 515 ? 16.943 -14.759 -7.515 1.00 93.88 515 VAL A O 1
ATOM 4185 N N . LYS A 1 516 ? 15.243 -15.942 -8.390 1.00 96.88 516 LYS A N 1
ATOM 4186 C CA . LYS A 1 516 ? 15.843 -16.054 -9.733 1.00 96.88 516 LYS A CA 1
ATOM 4187 C C . LYS A 1 516 ? 16.088 -14.690 -10.378 1.00 96.88 516 LYS A C 1
ATOM 4189 O O . LYS A 1 516 ? 17.142 -14.476 -10.970 1.00 96.88 516 LYS A O 1
ATOM 4194 N N . ILE A 1 517 ? 15.136 -13.763 -10.257 1.00 94.50 517 ILE A N 1
ATOM 4195 C CA . ILE A 1 517 ? 15.295 -12.392 -10.766 1.00 94.50 517 ILE A CA 1
ATOM 4196 C C . ILE A 1 517 ? 16.453 -11.694 -10.040 1.00 94.50 517 ILE A C 1
ATOM 4198 O O . ILE A 1 517 ? 17.301 -11.080 -10.684 1.00 94.50 517 ILE A O 1
ATOM 4202 N N . SER A 1 518 ? 16.531 -11.824 -8.712 1.00 91.00 518 SER A N 1
ATOM 4203 C CA . SER A 1 518 ? 17.614 -11.242 -7.912 1.00 91.00 518 SER A CA 1
ATOM 4204 C C . SER A 1 518 ? 18.988 -11.807 -8.288 1.00 91.00 518 SER A C 1
ATOM 4206 O O . SER A 1 518 ? 19.941 -11.043 -8.436 1.00 91.00 518 SER A O 1
ATOM 4208 N N . GLU A 1 519 ? 19.097 -13.121 -8.494 1.00 96.06 519 GLU A N 1
ATOM 4209 C CA . GLU A 1 519 ? 20.320 -13.764 -8.988 1.00 96.06 519 GLU A CA 1
ATOM 4210 C C . GLU A 1 519 ? 20.695 -13.271 -10.391 1.00 96.06 519 GLU A C 1
ATOM 4212 O O . GLU A 1 519 ? 21.860 -12.960 -10.637 1.00 96.06 519 GLU A O 1
ATOM 4217 N N . GLY A 1 520 ? 19.714 -13.104 -11.283 1.00 95.81 520 GLY A N 1
ATOM 4218 C CA . GLY A 1 520 ? 19.926 -12.526 -12.611 1.00 95.81 520 GLY A CA 1
ATOM 4219 C C . GLY A 1 520 ? 20.484 -11.101 -12.559 1.00 95.81 520 GLY A C 1
ATOM 4220 O O . GLY A 1 520 ? 21.467 -10.799 -13.235 1.00 95.81 520 GLY A O 1
ATOM 4221 N N . ILE A 1 521 ? 19.919 -10.241 -11.706 1.00 94.19 521 ILE A N 1
ATOM 4222 C CA . ILE A 1 521 ? 20.406 -8.866 -11.506 1.00 94.19 521 ILE A CA 1
ATOM 4223 C C . ILE A 1 521 ? 21.828 -8.871 -10.930 1.00 94.19 521 ILE A C 1
ATOM 4225 O O . ILE A 1 521 ? 22.674 -8.104 -11.387 1.00 94.19 521 ILE A O 1
ATOM 4229 N N . LYS A 1 522 ? 22.128 -9.754 -9.966 1.00 94.56 522 LYS A N 1
ATOM 4230 C CA . LYS A 1 522 ? 23.488 -9.898 -9.419 1.00 94.56 522 LYS A CA 1
ATOM 4231 C C . LYS A 1 522 ? 24.503 -10.272 -10.500 1.00 94.56 522 LYS A C 1
ATOM 4233 O O . LYS A 1 522 ? 25.585 -9.695 -10.531 1.00 94.56 522 LYS A O 1
ATOM 4238 N N . LEU A 1 523 ? 24.154 -11.195 -11.396 1.00 96.00 523 LEU A N 1
ATOM 4239 C CA . LEU A 1 523 ? 25.022 -11.581 -12.511 1.00 96.00 523 LEU A CA 1
ATOM 4240 C C . LEU A 1 523 ? 25.239 -10.428 -13.499 1.00 96.00 523 LEU A C 1
ATOM 4242 O O . LEU A 1 523 ? 26.362 -10.213 -13.949 1.00 96.00 523 LEU A O 1
ATOM 4246 N N . GLN A 1 524 ? 24.194 -9.657 -13.809 1.00 95.19 524 GLN A N 1
ATOM 4247 C CA . GLN A 1 524 ? 24.316 -8.475 -14.670 1.00 95.19 524 GLN A CA 1
ATOM 4248 C C . GLN A 1 524 ? 25.193 -7.385 -14.043 1.00 95.19 524 GLN A C 1
ATOM 4250 O O . GLN A 1 524 ? 26.007 -6.784 -14.744 1.00 95.19 524 GLN A O 1
ATOM 4255 N N . LEU A 1 525 ? 25.065 -7.155 -12.733 1.00 93.19 525 LEU A N 1
ATOM 4256 C CA . LEU A 1 525 ? 25.924 -6.227 -11.997 1.00 93.19 525 LEU A CA 1
ATOM 4257 C C . LEU A 1 525 ? 27.388 -6.669 -12.039 1.00 93.19 525 LEU A C 1
ATOM 4259 O O . LEU A 1 525 ? 28.240 -5.863 -12.398 1.00 93.19 525 LEU A O 1
ATOM 4263 N N . ALA A 1 526 ? 27.670 -7.947 -11.774 1.00 94.50 526 ALA A N 1
ATOM 4264 C CA . ALA A 1 526 ? 29.027 -8.485 -11.865 1.00 94.50 526 ALA A CA 1
ATOM 4265 C C . ALA A 1 526 ? 29.616 -8.322 -13.280 1.00 94.50 526 ALA A C 1
ATOM 4267 O O . ALA A 1 526 ? 30.753 -7.884 -13.440 1.00 94.50 526 ALA A O 1
ATOM 4268 N N . ALA A 1 527 ? 28.823 -8.588 -14.325 1.00 96.56 527 ALA A N 1
ATOM 4269 C CA . ALA A 1 527 ? 29.260 -8.408 -15.709 1.00 96.56 527 ALA A CA 1
ATOM 4270 C C . ALA A 1 527 ? 29.560 -6.937 -16.055 1.00 96.56 527 ALA A C 1
ATOM 4272 O O . ALA A 1 527 ? 30.535 -6.654 -16.757 1.00 96.56 527 ALA A O 1
ATOM 4273 N N . MET A 1 528 ? 28.743 -5.999 -15.561 1.00 93.69 528 MET A N 1
ATOM 4274 C CA . MET A 1 528 ? 28.990 -4.561 -15.699 1.00 93.69 528 MET A CA 1
ATOM 4275 C C . MET A 1 528 ? 30.259 -4.136 -14.958 1.00 93.69 528 MET A C 1
ATOM 4277 O O . MET A 1 528 ? 31.090 -3.441 -15.540 1.00 93.69 528 MET A O 1
ATOM 4281 N N . GLU A 1 529 ? 30.447 -4.569 -13.711 1.00 94.44 529 GLU A N 1
ATOM 4282 C CA . GLU A 1 529 ? 31.662 -4.293 -12.935 1.00 94.44 529 GLU A CA 1
ATOM 4283 C C . GLU A 1 529 ? 32.921 -4.785 -13.660 1.00 94.44 529 GLU A C 1
ATOM 4285 O O . GLU A 1 529 ? 33.893 -4.037 -13.787 1.00 94.44 529 GLU A O 1
ATOM 4290 N N . ASP A 1 530 ? 32.890 -5.996 -14.220 1.00 95.81 530 ASP A N 1
ATOM 4291 C CA . ASP A 1 530 ? 33.994 -6.542 -15.013 1.00 95.81 530 ASP A CA 1
ATOM 4292 C C . ASP A 1 530 ? 34.231 -5.767 -16.315 1.00 95.81 530 ASP A C 1
ATOM 4294 O O . ASP A 1 530 ? 35.365 -5.659 -16.788 1.00 95.81 530 ASP A O 1
ATOM 4298 N N . GLN A 1 531 ? 33.180 -5.219 -16.928 1.00 96.00 531 GLN A N 1
ATOM 4299 C CA . GLN A 1 531 ? 33.321 -4.353 -18.097 1.00 96.00 531 GLN A CA 1
ATOM 4300 C C . GLN A 1 531 ? 33.975 -3.015 -17.725 1.00 96.00 531 GLN A C 1
ATOM 4302 O O . GLN A 1 531 ? 34.839 -2.535 -18.461 1.00 96.00 531 GLN A O 1
ATOM 4307 N N . TYR A 1 532 ? 33.596 -2.421 -16.591 1.00 94.31 532 TYR A N 1
ATOM 4308 C CA . TYR A 1 532 ? 34.210 -1.190 -16.094 1.00 94.31 532 TYR A CA 1
ATOM 4309 C C . TYR A 1 532 ? 35.673 -1.396 -15.715 1.00 94.31 532 TYR A C 1
ATOM 4311 O O . TYR A 1 532 ? 36.504 -0.582 -16.113 1.00 94.31 532 TYR A O 1
ATOM 4319 N N . LYS A 1 533 ? 36.006 -2.500 -15.035 1.00 95.81 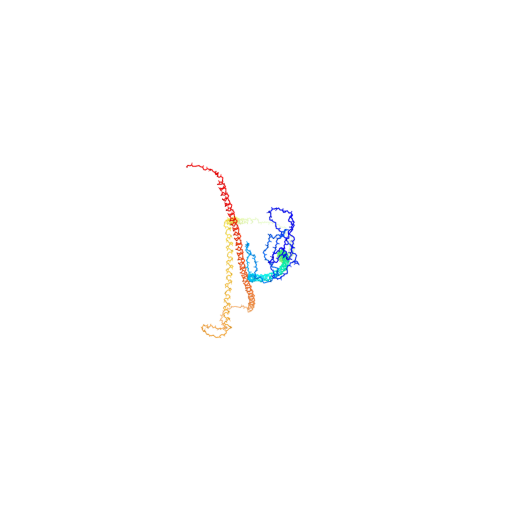533 LYS A N 1
ATOM 4320 C CA . LYS A 1 533 ? 37.402 -2.868 -14.753 1.00 95.81 533 LYS A CA 1
ATOM 4321 C C . LYS A 1 533 ? 38.214 -2.981 -16.036 1.00 95.81 533 LYS A C 1
ATOM 4323 O O . LYS A 1 533 ? 39.219 -2.301 -16.164 1.00 95.81 533 LYS A O 1
ATOM 4328 N N . ARG A 1 534 ? 37.715 -3.712 -17.039 1.00 95.50 534 ARG A N 1
ATOM 4329 C CA . ARG A 1 534 ? 38.393 -3.829 -18.341 1.00 95.50 534 ARG A CA 1
ATOM 4330 C C . ARG A 1 534 ? 38.607 -2.484 -19.034 1.00 95.50 534 ARG A C 1
ATOM 4332 O O . ARG A 1 534 ? 39.676 -2.256 -19.586 1.00 95.50 534 ARG A O 1
ATOM 4339 N N . LYS A 1 535 ? 37.618 -1.584 -19.004 1.00 94.44 535 LYS A N 1
ATOM 4340 C CA . LYS A 1 535 ? 37.776 -0.225 -19.552 1.00 94.44 535 LYS A CA 1
ATOM 4341 C C . LYS A 1 535 ? 38.816 0.587 -18.782 1.00 94.44 535 LYS A C 1
ATOM 4343 O O . LYS A 1 535 ? 39.575 1.323 -19.401 1.00 94.44 535 LYS A O 1
ATOM 4348 N N . MET A 1 536 ? 38.842 0.459 -17.458 1.00 93.38 536 MET A N 1
ATOM 4349 C CA . MET A 1 536 ? 39.823 1.129 -16.609 1.00 93.38 536 MET A CA 1
ATOM 4350 C C . MET A 1 536 ? 41.237 0.614 -16.889 1.00 93.38 536 MET A C 1
ATOM 4352 O O . MET A 1 536 ? 42.140 1.417 -17.102 1.00 93.38 536 MET A O 1
ATOM 4356 N N . ASP A 1 537 ? 41.408 -0.705 -16.973 1.00 94.31 537 ASP A N 1
ATOM 4357 C CA . ASP A 1 537 ? 42.682 -1.344 -17.310 1.00 94.31 537 ASP A CA 1
ATOM 4358 C C . ASP A 1 537 ? 43.154 -0.922 -18.706 1.00 94.31 537 ASP A C 1
ATOM 4360 O O . ASP A 1 537 ? 44.316 -0.575 -18.893 1.00 94.31 537 ASP A O 1
ATOM 4364 N N . GLN A 1 538 ? 42.244 -0.862 -19.684 1.00 95.25 538 GLN A N 1
ATOM 4365 C CA . GLN A 1 538 ? 42.554 -0.383 -21.030 1.00 95.25 538 GLN A CA 1
ATOM 4366 C C . GLN A 1 538 ? 42.955 1.099 -21.040 1.00 95.25 538 GLN A C 1
ATOM 4368 O O . GLN A 1 538 ? 43.888 1.476 -21.744 1.00 95.25 538 GLN A O 1
ATOM 4373 N N . PHE A 1 539 ? 42.280 1.944 -20.258 1.00 94.69 539 PHE A N 1
ATOM 4374 C CA . PHE A 1 539 ? 42.635 3.357 -20.128 1.00 94.69 539 PHE A CA 1
ATOM 4375 C C . PHE A 1 539 ? 44.025 3.534 -19.506 1.00 94.69 539 PHE A C 1
ATOM 4377 O O . PHE A 1 539 ? 44.844 4.285 -20.036 1.00 94.69 539 PHE A O 1
ATOM 4384 N N . LEU A 1 540 ? 44.307 2.804 -18.422 1.00 94.56 540 LEU A N 1
ATOM 4385 C CA . LEU A 1 540 ? 45.623 2.766 -17.785 1.00 94.56 540 LEU A CA 1
ATOM 4386 C C . LEU A 1 540 ? 46.698 2.298 -18.770 1.00 94.56 540 LEU A C 1
ATOM 4388 O O . LEU A 1 540 ? 47.746 2.933 -18.858 1.00 94.56 540 LEU A O 1
ATOM 4392 N N . GLN A 1 541 ? 46.421 1.254 -19.555 1.00 94.62 541 GLN A N 1
ATOM 4393 C CA . GLN A 1 541 ? 47.348 0.756 -20.567 1.00 94.62 541 GLN A CA 1
ATOM 4394 C C . GLN A 1 541 ? 47.644 1.814 -21.637 1.00 94.62 541 GLN A C 1
ATOM 4396 O O . GLN A 1 541 ? 48.808 2.108 -21.886 1.00 94.62 541 GLN A O 1
ATOM 4401 N N . CYS A 1 542 ? 46.620 2.465 -22.198 1.00 93.50 542 CYS A N 1
ATOM 4402 C CA . CYS A 1 542 ? 46.814 3.550 -23.165 1.00 93.50 542 CYS A CA 1
ATOM 4403 C C . CYS A 1 542 ? 47.642 4.708 -22.585 1.00 93.50 542 CYS A C 1
ATOM 4405 O O . CYS A 1 542 ? 48.441 5.319 -23.293 1.00 93.50 542 CYS A O 1
ATOM 4407 N N . GLN A 1 543 ? 47.458 5.028 -21.301 1.00 93.12 543 GLN A N 1
ATOM 4408 C CA . GLN A 1 543 ? 48.225 6.076 -20.633 1.00 93.12 543 GLN A CA 1
ATOM 4409 C C . GLN A 1 543 ? 49.697 5.678 -20.451 1.00 93.12 543 GLN A C 1
ATOM 4411 O O . GLN A 1 543 ? 50.580 6.513 -20.657 1.00 93.12 543 GLN A O 1
ATOM 4416 N N . VAL A 1 544 ? 49.964 4.418 -20.096 1.00 94.94 544 VAL A N 1
ATOM 4417 C CA . VAL A 1 544 ? 51.324 3.864 -20.019 1.00 94.94 544 VAL A CA 1
ATOM 4418 C C . VAL A 1 544 ? 51.988 3.884 -21.396 1.00 94.94 544 VAL A C 1
ATOM 4420 O O . VAL A 1 544 ? 53.100 4.395 -21.518 1.00 94.94 544 VAL A O 1
ATOM 4423 N N . ASP A 1 545 ? 51.294 3.421 -22.436 1.00 94.81 545 ASP A N 1
ATOM 4424 C CA . ASP A 1 545 ? 51.810 3.394 -23.809 1.00 94.81 545 ASP A CA 1
ATOM 4425 C C . ASP A 1 545 ? 52.116 4.814 -24.318 1.00 94.81 545 ASP A C 1
ATOM 4427 O O . ASP A 1 545 ? 53.166 5.060 -24.913 1.00 94.81 545 ASP A O 1
ATOM 4431 N N . TYR A 1 546 ? 51.249 5.787 -24.012 1.00 94.25 546 TYR A N 1
ATOM 4432 C CA . TYR A 1 546 ? 51.478 7.199 -24.331 1.00 94.25 546 TYR A CA 1
ATOM 4433 C C . TYR A 1 546 ? 52.727 7.760 -23.635 1.00 94.25 546 TYR A C 1
ATOM 4435 O O . TYR A 1 546 ? 53.540 8.445 -24.260 1.00 94.25 546 TYR A O 1
ATOM 4443 N N . GLN A 1 547 ? 52.910 7.463 -22.345 1.00 94.06 547 GLN A N 1
ATOM 4444 C CA . GLN A 1 547 ? 54.111 7.880 -21.617 1.00 94.06 547 GLN A CA 1
ATOM 4445 C C . GLN A 1 547 ? 55.374 7.224 -22.177 1.00 94.06 547 GLN A C 1
ATOM 4447 O O . GLN A 1 547 ? 56.399 7.896 -22.301 1.00 94.06 547 GLN A O 1
ATOM 4452 N N . TYR A 1 548 ? 55.296 5.947 -22.556 1.00 95.12 548 TYR A N 1
ATOM 4453 C CA . TYR A 1 548 ? 56.406 5.224 -23.165 1.00 95.12 548 TYR A CA 1
ATOM 4454 C C . TYR A 1 548 ? 56.809 5.844 -24.509 1.00 95.12 548 TYR A C 1
ATOM 4456 O O . TYR A 1 548 ? 57.976 6.181 -24.700 1.00 95.12 548 TYR A O 1
ATOM 4464 N N . CYS A 1 549 ? 55.837 6.111 -25.389 1.00 93.56 549 CYS A N 1
ATOM 4465 C CA . CYS A 1 549 ? 56.068 6.721 -26.701 1.00 93.56 549 CYS A CA 1
ATOM 4466 C C . CYS A 1 549 ? 56.678 8.133 -26.590 1.00 93.56 549 CYS A C 1
ATOM 4468 O O . CYS A 1 549 ? 57.596 8.493 -27.333 1.00 93.56 549 CYS A O 1
ATOM 4470 N N . ASN A 1 550 ? 56.217 8.932 -25.621 1.00 92.88 550 ASN A N 1
ATOM 4471 C CA . ASN A 1 550 ? 56.802 10.245 -25.340 1.00 92.88 550 ASN A CA 1
ATOM 4472 C C . ASN A 1 550 ? 58.248 10.137 -24.846 1.00 92.88 550 ASN A C 1
ATOM 4474 O O . ASN A 1 550 ? 59.102 10.924 -25.259 1.00 92.88 550 ASN A O 1
ATOM 4478 N N . MET A 1 551 ? 58.534 9.173 -23.968 1.00 93.56 551 MET A N 1
ATOM 4479 C CA . MET A 1 551 ? 59.885 8.960 -23.454 1.00 93.56 551 MET A CA 1
ATOM 4480 C C . MET A 1 551 ? 60.840 8.485 -24.553 1.00 93.56 551 MET A C 1
ATOM 4482 O O . MET A 1 551 ? 61.967 8.967 -24.625 1.00 93.56 551 MET A O 1
ATOM 4486 N N . GLU A 1 552 ? 60.382 7.607 -25.443 1.00 94.81 552 GLU A N 1
ATOM 4487 C CA . GLU A 1 552 ? 61.144 7.147 -26.607 1.00 94.81 552 GLU A CA 1
ATOM 4488 C C . GLU A 1 552 ? 61.469 8.304 -27.565 1.00 94.81 552 GLU A C 1
ATOM 4490 O O . GLU A 1 552 ? 62.624 8.482 -27.953 1.00 94.81 552 GLU A O 1
ATOM 4495 N N . THR A 1 553 ? 60.495 9.178 -27.834 1.00 93.94 553 THR A N 1
ATOM 4496 C CA . THR A 1 553 ? 60.694 10.391 -28.648 1.00 93.94 553 THR A CA 1
ATOM 4497 C C . THR A 1 553 ? 61.725 11.339 -28.020 1.00 93.94 553 THR A C 1
ATOM 4499 O O . THR A 1 553 ? 62.620 11.837 -28.703 1.00 93.94 553 THR A O 1
ATOM 4502 N N . LEU A 1 554 ? 61.651 11.560 -26.702 1.00 93.25 554 LEU A N 1
ATOM 4503 C CA . LEU A 1 554 ? 62.626 12.364 -25.952 1.00 93.25 554 LEU A CA 1
ATOM 4504 C C . LEU A 1 554 ? 64.036 11.762 -25.991 1.00 93.25 554 LEU A C 1
ATOM 4506 O O . LEU A 1 554 ? 65.016 12.499 -26.117 1.00 93.25 554 LEU A O 1
ATOM 4510 N N . MET A 1 555 ? 64.154 10.436 -25.880 1.00 93.00 555 MET A N 1
ATOM 4511 C CA . MET A 1 555 ? 65.441 9.747 -25.998 1.00 93.00 555 MET A CA 1
ATOM 4512 C C . MET A 1 555 ? 66.032 9.894 -27.402 1.00 93.00 555 MET A C 1
ATOM 4514 O O . MET A 1 555 ? 67.232 10.141 -27.518 1.00 93.00 555 MET A O 1
ATOM 4518 N N . GLN A 1 556 ? 65.203 9.806 -28.444 1.00 92.62 556 GLN A N 1
ATOM 4519 C CA . GLN A 1 556 ? 65.625 10.012 -29.829 1.00 92.62 556 GLN A CA 1
ATOM 4520 C C . GLN A 1 556 ? 66.146 11.439 -30.045 1.00 92.62 556 GLN A C 1
ATOM 4522 O O . GLN A 1 556 ? 67.252 11.618 -30.547 1.00 92.62 556 GLN A O 1
ATOM 4527 N N . PHE A 1 557 ? 65.410 12.445 -29.564 1.00 93.00 557 PHE A N 1
ATOM 4528 C CA . PHE A 1 557 ? 65.821 13.847 -29.654 1.00 93.00 557 PHE A CA 1
ATOM 4529 C C . PHE A 1 557 ? 67.154 14.101 -28.932 1.00 93.00 557 PHE A C 1
ATOM 4531 O O . PHE A 1 557 ? 68.067 14.704 -29.487 1.00 93.00 557 PHE A O 1
ATOM 4538 N N . ARG A 1 558 ? 67.324 13.559 -27.718 1.00 92.06 558 ARG A N 1
ATOM 4539 C CA . ARG A 1 558 ? 68.589 13.659 -26.965 1.00 92.06 558 ARG A CA 1
ATOM 4540 C C . ARG A 1 558 ? 69.749 12.949 -27.657 1.00 92.06 558 ARG A C 1
ATOM 4542 O O . ARG A 1 558 ? 70.889 13.398 -27.557 1.00 92.06 558 ARG A O 1
ATOM 4549 N N . LYS A 1 559 ? 69.480 11.833 -28.337 1.00 93.50 559 LYS A N 1
ATOM 4550 C CA . LYS A 1 559 ? 70.481 11.126 -29.137 1.00 93.50 559 LYS A CA 1
ATOM 4551 C C . LYS A 1 559 ? 70.934 11.986 -30.319 1.00 93.50 559 LYS A C 1
ATOM 4553 O O . LYS A 1 559 ? 72.136 12.143 -30.503 1.00 93.50 559 LYS A O 1
ATOM 4558 N N . GLU A 1 560 ? 69.998 12.588 -31.050 1.00 92.50 560 GLU A N 1
ATOM 4559 C CA . GLU A 1 560 ? 70.294 13.510 -32.154 1.00 92.50 560 GLU A CA 1
ATOM 4560 C C . GLU A 1 560 ? 71.077 14.745 -31.677 1.00 92.50 560 GLU A C 1
ATOM 4562 O O . GLU A 1 560 ? 72.064 15.123 -32.306 1.00 92.50 560 GLU A O 1
ATOM 4567 N N . GLU A 1 561 ? 70.715 15.334 -30.532 1.00 92.44 561 GLU A N 1
ATOM 4568 C CA . GLU A 1 561 ? 71.478 16.432 -29.917 1.00 92.44 561 GLU A CA 1
ATOM 4569 C C . GLU A 1 561 ? 72.923 16.024 -29.597 1.00 92.44 561 GLU A C 1
ATOM 4571 O O . GLU A 1 561 ? 73.859 16.784 -29.862 1.00 92.44 561 GLU A O 1
ATOM 4576 N N . MET A 1 562 ? 73.134 14.822 -29.045 1.00 90.62 562 MET A N 1
ATOM 4577 C CA . MET A 1 562 ? 74.483 14.317 -28.779 1.00 90.62 562 MET A CA 1
ATOM 4578 C C . MET A 1 562 ? 75.267 14.071 -30.070 1.00 90.62 562 MET A C 1
ATOM 4580 O O . MET A 1 562 ? 76.441 14.430 -30.136 1.00 90.62 562 MET A O 1
ATOM 4584 N N . GLU A 1 563 ? 74.642 13.500 -31.100 1.00 92.06 563 GLU A N 1
ATOM 4585 C CA . GLU A 1 563 ? 75.277 13.296 -32.408 1.00 92.06 563 GLU A CA 1
ATOM 4586 C C . GLU A 1 563 ? 75.683 14.634 -33.047 1.00 92.06 563 GLU A C 1
ATOM 4588 O O . GLU A 1 563 ? 76.816 14.773 -33.519 1.00 92.06 563 GLU A O 1
ATOM 4593 N N . GLN A 1 564 ? 74.819 15.654 -32.978 1.00 90.56 564 GLN A N 1
ATOM 4594 C CA . GLN A 1 564 ? 75.144 17.013 -33.423 1.00 90.56 564 GLN A CA 1
ATOM 4595 C C . GLN A 1 564 ? 76.286 17.630 -32.608 1.00 90.56 564 GLN A C 1
ATOM 4597 O O . GLN A 1 564 ? 77.188 18.239 -33.184 1.00 90.56 564 GLN A O 1
ATOM 4602 N N . MET A 1 565 ? 76.294 17.451 -31.284 1.00 90.19 565 MET A N 1
ATOM 4603 C CA . MET A 1 565 ? 77.369 17.943 -30.420 1.00 90.19 565 MET A CA 1
ATOM 4604 C C . MET A 1 565 ? 78.713 17.285 -30.765 1.00 90.19 565 MET A C 1
ATOM 4606 O O . MET A 1 565 ? 79.728 17.977 -30.861 1.00 90.19 565 MET A O 1
ATOM 4610 N N . VAL A 1 566 ? 78.725 15.972 -31.014 1.00 90.12 566 VAL A N 1
ATOM 4611 C CA . VAL A 1 566 ? 79.921 15.231 -31.449 1.00 90.12 566 VAL A CA 1
ATOM 4612 C C . VAL A 1 566 ? 80.415 15.735 -32.806 1.00 90.12 566 VAL A C 1
ATOM 4614 O O . VAL A 1 566 ? 81.610 15.991 -32.959 1.00 90.12 566 VAL A O 1
ATOM 4617 N N . LEU A 1 567 ? 79.518 15.944 -33.774 1.00 88.62 567 LEU A N 1
ATOM 4618 C CA . LEU A 1 567 ? 79.854 16.538 -35.074 1.00 88.62 567 LEU A CA 1
ATOM 4619 C C . LEU A 1 567 ? 80.467 17.935 -34.924 1.00 88.62 567 LEU A C 1
ATOM 4621 O O . LEU A 1 567 ? 81.480 18.230 -35.559 1.00 88.62 567 LEU A O 1
ATOM 4625 N N . LEU A 1 568 ? 79.905 18.776 -34.052 1.00 87.25 568 LEU A N 1
ATOM 4626 C CA . LEU A 1 568 ? 80.418 20.121 -33.792 1.00 87.25 568 LEU A CA 1
ATOM 4627 C C . LEU A 1 568 ? 81.835 20.082 -33.197 1.00 87.25 568 LEU A C 1
ATOM 4629 O O . LEU A 1 568 ? 82.704 20.849 -33.611 1.00 87.25 568 LEU A O 1
ATOM 4633 N N . ILE A 1 569 ? 82.083 19.166 -32.254 1.00 86.69 569 ILE A N 1
ATOM 4634 C CA . ILE A 1 569 ? 83.409 18.943 -31.658 1.00 86.69 569 ILE A CA 1
ATOM 4635 C C . ILE A 1 569 ? 84.408 18.480 -32.728 1.00 86.69 569 ILE A C 1
ATOM 4637 O O . ILE A 1 569 ? 85.522 19.003 -32.789 1.00 86.69 569 ILE A O 1
ATOM 4641 N N . LEU A 1 570 ? 84.011 17.547 -33.599 1.00 84.56 570 LEU A N 1
ATOM 4642 C CA . LEU A 1 570 ? 84.855 17.055 -34.692 1.00 84.56 570 LEU A CA 1
ATOM 4643 C C . LEU A 1 570 ? 85.196 18.156 -35.702 1.00 84.56 570 LEU A C 1
ATOM 4645 O O . LEU A 1 570 ? 86.354 18.257 -36.105 1.00 84.56 570 LEU A O 1
ATOM 4649 N N . MET A 1 571 ? 84.235 19.006 -36.080 1.00 82.06 571 MET A N 1
ATOM 4650 C CA . MET A 1 571 ? 84.500 20.148 -36.965 1.00 82.06 571 MET A CA 1
ATOM 4651 C C . MET A 1 571 ? 85.468 21.143 -36.322 1.00 82.06 571 MET A C 1
ATOM 4653 O O . MET A 1 571 ? 86.466 21.505 -36.937 1.00 82.06 571 MET A O 1
ATOM 4657 N N . ARG A 1 572 ? 85.261 21.485 -35.045 1.00 79.50 572 ARG A N 1
ATOM 4658 C CA . ARG A 1 572 ? 86.145 22.402 -34.309 1.00 79.50 572 ARG A CA 1
ATOM 4659 C C . ARG A 1 572 ? 87.569 21.855 -34.157 1.00 79.50 572 ARG A C 1
ATOM 4661 O O . ARG A 1 572 ? 88.535 22.607 -34.234 1.00 79.50 572 ARG A O 1
ATOM 4668 N N . SER A 1 573 ? 87.711 20.539 -33.989 1.00 73.19 573 SER A N 1
ATOM 4669 C CA . SER A 1 573 ? 89.018 19.871 -33.984 1.00 73.19 573 SER A CA 1
ATOM 4670 C C . SER A 1 573 ? 89.689 19.869 -35.362 1.00 73.19 573 SER A C 1
ATOM 4672 O O . SER A 1 573 ? 90.916 19.834 -35.431 1.00 73.19 573 SER A O 1
ATOM 4674 N N . LYS A 1 574 ? 88.910 19.882 -36.449 1.00 69.00 574 LYS A N 1
ATOM 4675 C CA . LYS A 1 574 ? 89.410 19.920 -37.829 1.00 69.00 574 LYS A CA 1
ATOM 4676 C C . LYS A 1 574 ? 89.862 21.328 -38.223 1.00 69.00 574 LYS A C 1
ATOM 4678 O O . LYS A 1 574 ? 90.897 21.462 -38.867 1.00 69.00 574 LYS A O 1
ATOM 4683 N N . ASP A 1 575 ? 89.158 22.354 -37.751 1.00 60.75 575 ASP A N 1
ATOM 4684 C CA . ASP A 1 575 ? 89.550 23.758 -37.920 1.00 60.75 575 ASP A CA 1
ATOM 4685 C C . ASP A 1 575 ? 90.850 24.075 -37.158 1.00 60.75 575 ASP A C 1
ATOM 4687 O O . ASP A 1 575 ? 91.745 24.716 -37.701 1.00 60.75 575 ASP A O 1
ATOM 4691 N N . HIS A 1 576 ? 91.047 23.515 -35.957 1.00 56.78 576 HIS A N 1
ATOM 4692 C CA . HIS A 1 576 ? 92.335 23.603 -35.247 1.00 56.78 576 HIS A CA 1
ATOM 4693 C C . HIS A 1 576 ? 93.498 22.860 -35.929 1.00 56.78 576 HIS A C 1
ATOM 4695 O O . HIS A 1 576 ? 94.655 23.115 -35.602 1.00 56.78 576 HIS A O 1
ATOM 4701 N N . LEU A 1 577 ? 93.222 21.971 -36.887 1.00 53.78 577 LEU A N 1
ATOM 4702 C CA . LEU A 1 577 ? 94.239 21.291 -37.698 1.00 53.78 577 LEU A CA 1
ATOM 4703 C C . LEU A 1 577 ? 94.638 22.094 -38.950 1.00 53.78 577 LEU A C 1
ATOM 4705 O O . LEU A 1 577 ? 95.682 21.809 -39.534 1.00 53.78 577 LEU A O 1
ATOM 4709 N N . LEU A 1 578 ? 93.847 23.099 -39.342 1.00 53.53 578 LEU A N 1
ATOM 4710 C CA . LEU A 1 578 ? 94.127 23.993 -40.475 1.00 53.53 578 LEU A CA 1
ATOM 4711 C C . LEU A 1 578 ? 94.888 25.272 -40.072 1.00 53.53 578 LEU A C 1
ATOM 4713 O O . LEU A 1 578 ? 95.464 25.918 -40.942 1.00 53.53 578 LEU A O 1
ATOM 4717 N N . ASP A 1 579 ? 94.969 25.583 -38.773 1.00 46.78 579 ASP A N 1
ATOM 4718 C CA . ASP A 1 579 ? 95.700 26.740 -38.219 1.00 46.78 579 ASP A CA 1
ATOM 4719 C C . ASP A 1 579 ? 97.157 26.435 -37.797 1.00 46.78 579 ASP A C 1
ATOM 4721 O O . ASP A 1 579 ? 97.820 27.257 -37.160 1.00 46.78 579 ASP A O 1
ATOM 4725 N N . LEU A 1 580 ? 97.708 25.272 -38.163 1.00 47.16 580 LEU A N 1
ATOM 4726 C CA . LEU A 1 580 ? 99.150 25.028 -38.033 1.00 47.16 580 LEU A CA 1
ATOM 4727 C C . LEU A 1 580 ? 99.894 25.769 -39.161 1.00 47.16 580 LEU A C 1
ATOM 4729 O O . LEU A 1 580 ? 99.696 25.445 -40.334 1.00 47.16 580 LEU A O 1
ATOM 4733 N N . PRO A 1 581 ? 100.770 26.746 -38.855 1.00 44.53 581 PRO A N 1
ATOM 4734 C CA . PRO A 1 581 ? 101.476 27.483 -39.888 1.00 44.53 581 PRO A CA 1
ATOM 4735 C C . PRO A 1 581 ? 102.461 26.549 -40.590 1.00 44.53 581 PRO A C 1
ATOM 4737 O O . PRO A 1 581 ? 103.257 25.860 -39.949 1.00 44.53 581 PRO A O 1
ATOM 4740 N N . PHE A 1 582 ? 102.428 26.566 -41.923 1.00 50.47 582 PHE A N 1
ATOM 4741 C CA . PHE A 1 582 ? 103.488 26.047 -42.783 1.00 50.47 582 PHE A CA 1
ATOM 4742 C C . PHE A 1 582 ? 104.824 26.699 -42.383 1.00 50.47 582 PHE A C 1
ATOM 4744 O O . PHE A 1 582 ? 105.162 27.803 -42.806 1.00 50.47 582 PHE A O 1
ATOM 4751 N N . GLY A 1 583 ? 105.570 26.012 -41.519 1.00 41.34 583 GLY A N 1
ATOM 4752 C CA . GLY A 1 583 ? 106.926 26.345 -41.114 1.00 41.34 583 GLY A CA 1
ATOM 4753 C C . GLY A 1 583 ? 107.927 25.587 -41.973 1.00 41.34 583 GLY A C 1
ATOM 4754 O O . GLY A 1 583 ? 108.085 24.375 -41.854 1.00 41.34 583 GLY A O 1
ATOM 4755 N N . SER A 1 584 ? 108.587 26.328 -42.852 1.00 39.28 584 SER A N 1
ATOM 4756 C CA . SER A 1 584 ? 109.677 25.911 -43.725 1.00 39.28 584 SER A CA 1
ATOM 4757 C C . SER A 1 584 ? 110.790 25.119 -43.023 1.00 39.28 584 SER A C 1
ATOM 4759 O O . SER A 1 584 ? 111.373 25.573 -42.046 1.00 39.28 584 SER A O 1
ATOM 4761 N N . SER A 1 585 ? 111.127 23.972 -43.617 1.00 44.38 585 SER A N 1
ATOM 4762 C CA . SER A 1 585 ? 112.475 23.441 -43.881 1.00 44.38 585 SER A CA 1
ATOM 4763 C C . SER A 1 585 ? 113.655 23.953 -43.029 1.00 44.38 585 SER A C 1
ATOM 4765 O O . SER A 1 585 ? 114.093 25.094 -43.193 1.00 44.38 585 SER A O 1
ATOM 4767 N N . LYS A 1 586 ? 114.307 23.046 -42.282 1.00 43.22 586 LYS A N 1
ATOM 4768 C CA . LYS A 1 586 ? 115.779 22.949 -42.295 1.00 43.22 586 LYS A CA 1
ATOM 4769 C C . LYS A 1 586 ? 116.300 21.605 -41.779 1.00 43.22 586 LYS A C 1
ATOM 4771 O O . LYS A 1 586 ? 115.907 21.136 -40.721 1.00 43.22 586 LYS A O 1
ATOM 4776 N N . MET A 1 587 ? 117.209 21.051 -42.579 1.00 43.25 587 MET A N 1
ATOM 4777 C CA . MET A 1 587 ? 118.142 19.957 -42.305 1.00 43.25 587 MET A CA 1
ATOM 4778 C C . MET A 1 587 ? 118.634 19.897 -40.849 1.00 43.25 587 MET A C 1
ATOM 4780 O O . MET A 1 587 ? 119.243 20.862 -40.389 1.00 43.25 587 MET A O 1
ATOM 4784 N N . MET A 1 588 ? 118.473 18.745 -40.192 1.00 38.19 588 MET A N 1
ATOM 4785 C CA . MET A 1 588 ? 119.559 17.815 -39.833 1.00 38.19 588 MET A CA 1
ATOM 4786 C C . MET A 1 588 ? 118.980 16.500 -39.313 1.00 38.19 588 MET A C 1
ATOM 4788 O O . MET A 1 588 ? 117.947 16.566 -38.613 1.00 38.19 588 MET A O 1
#

pLDDT: mean 79.27, std 19.18, range [24.81, 97.62]

Secondary structure (DSSP, 8-state):
----EEEEEETT--STT-EEEEEEPPPPTT--TT----------GGGS--S-S--EEEEEE-TTS-EEEEPPPB---PPPS---EEEEE-TTT---EEEEEHHHHHHHHHHHHHHHHHHHHHHHHHHHHHHHHHHHHHHHHHHHHHHHHHHHHHHHHHHHHHHHHHHHHHHHHHHHHHHHHHHHHHHHHHHHHHHHHHHHHHHHHHHHHHHHHHHHHHHHHHHHHHHHHHHHHHHHHHHHHHHHHHHHHHHHHHHHHHHHHHHHHHHHHHHHHHHHHHHHHHHHHHHHHHHHTTT----------SSHHHHHHHHHHHHHHHHHHHHHHHHHHHHHHHHHHHHHHHHHHHHHHHHHHHHHHHHHHHHHHHHHHHTT--TTSHHHHHHHHHHHHHHHHHHHHHHHHHHHHHHHHHHHHHHHHHHHHHHTTS-------------------------------HH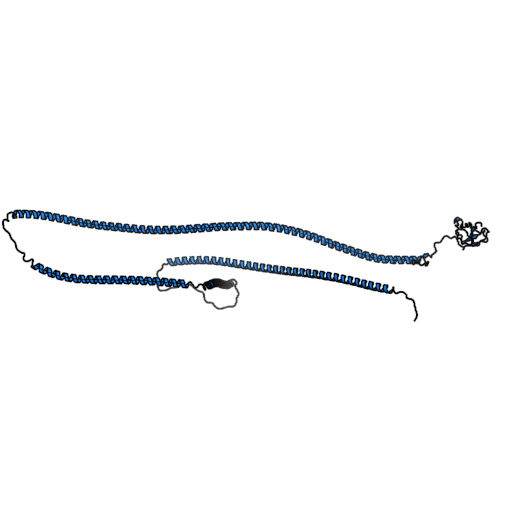HHHHHHHHHHHHHHHHHHHHHHHHHHHHHHHHHHHHHHHHHHHHHHHHHHHHHHHHHHHHHHHHHHHHHHHHHHHHHHHHHHHHHHHHHHHHHHHHHHHHHHHHHHHHHHHHHHH-S--------

Organism: NCBI:txid1758121

Sequence (588 aa):
MSPAPSALVSVGWSTARDYYTFLWSPMPENYVEGSTVNCVLTFQGYYLPNDDGEFYQFCYVTHKGEIRGASTPFQFRTSSPVEELLTMEDEGNSDMLVVTTKAGLLEFKIEKIIKEKEELLKVTCVLEKETVQLRDQVERLEKELNHEKQRCDQLQTEQKTGVQASEALKSEIHDLKKKHDEAASKVLQLEEDIMTVTQKAIAKETELDSLKDKLKKVTLEKEQLECVLKTEKDEKELYKIHLKNTEIENTKLVKEIQTFKNLDANKENMISYYKEEVGRLQLYIAEKENMKKAFLLSSSNKDDASILKEQLRKAEDQIQASKQEAVLMSKELSDAVNVRDKTMADLHSARLENDKMKKQLADALAELKKITTLKNEQETSNTVEQELRREVEDLKLRLQMAADHYKEKFKECQKLQKQVNKFTEQANKWGRYPALIHRLLKVCLLIQKVNVSPISSDIVSEFMVKEQVREMNKEIAEKTEKYKKCKQMLAEEKMKCSVYADELAKLELKWKEQVKISEGIKLQLAAMEDQYKRKMDQFLQCQVDYQYCNMETLMQFRKEEMEQMVLLILMRSKDHLLDLPFGSSKMM

Foldseek 3Di:
DDWWKKFKAFPPDDFLVRGLGIDTFDDDPDDDPPDDDDGDDDDDPVSDDAQPVTWIWIWTAGPVRDTDDIGDTDGDDDDDPPDQWDFDDDPPPDPDTDTDGPVVVVVVVVVVVVVVVVVVVVVVVVVVVVVVVVVVVVVVVVVVVVVVVVVVVVVVVVVVVVVVVVVVVVVVVVVVVVVVVVVVVVVVVVVVVVVVVVVVVVVVVVVVVVVVVVVVVVVVVVVVVVVVVVVVVVVVVVVVVVVVVVVVVVVVVVVVVVVVVVVVVVVVVVVVVVVVVVVVVVVVVVVVVVVVVVPDPDDDDDDDDPPVVVVVVVVVVVVVVVVVVVVVVVVVVVVVVVVVVVVVVVVVVVVVVVVVVVVVVVVVVVVVVVVVVVVPPPPPPPPVVVVVVVVVVVVVVVVVVVVVVVVVVVVVVVVVVVVVVVVVVVVVPPDDDDDDDDDDDDDDDDDDDDDDDDDDDDDDDPVVVVVVVVVVVVVVVVVVVVVVVVVVVVVVVVVVVVVVVVVVVVVVVVVVVVVVVVVVVVVVVVVVVVVVVVVVVVVVVVVVVVVVVVVVVVVVVVVVVVVVVVVVVVVVVVVVVVPPDPDDDDDD